Protein AF-0000000068554211 (afdb_homodimer)

pLDDT: mean 72.47, std 30.62, range [14.48, 98.75]

Secondary structure (DSSP, 8-state):
---------------------------------------------------------------------SSS----S--------S-HHHHHHHHHHH-EEETTTTEEEEEEEPPGGGB-TTSSB-HHHHHHHHHHHHHHHHHHSS-B-SSSS-BHHHHHTTEEEEEEEEEEEES----TT-EEEEEEEEEEETTTEEEEEEEEEETTT--EEEEEEEEEEEEETTT--EEPPPHHHHHHHGGGB----SS-HHHHSS-PPPPP-TTT-SEEEEEE---GGGB-TTSSB-TTHHHHHHHTTS-HHHHHHEEEEEEEEEE-----TT--EEEEEEE-----------S----SEEEEEEEEEESSSTT--EEEEEEEEEEE--TTTT-/---------------------------------------------------------------------SSS----SS-------S-HHHHHHHHHHH-EEETTTTEEEEEEEPPGGGB-TTSSB-HHHHHHHHHHHHHHHHHHSS-B-SSSS-BHHHHHTTEEEEEEEEEEEES----TT-EEEEEEEEEEETTTEEEEEEEEEETTT--EEEEEEEEEEEEETTT--EEPPPHHHHHHHGGGB----SS-HHHHSS-PPPPP-TTT-SEEEEEE---GGGB-TTSSB-TTHHHHHHHTTS-HHHHHHEEEEEEEEEE-----TT--EEEEEEE----------------SEEEEEEEEEESSSTT--EEEEEEEEEEE--TTTT-

Organism: Arachis hypogaea (NCBI:txid3818)

Foldseek 3Di:
DPPDDDDDDDDPPCPDPPPPPPDPDPDDDDDDDDDDPCPPPPPDDDDDDDDDPDDDPPPPPPCPCVPCDPVPNLPQLPPPVPCPDPPPVVVVVCCAVLFDADPPLQKTKHKDAAAQVQQDPVQFGDPLSVVVVVQSRQQSSQSPSVQDDSDRNDGPVCVVQQKDKDWFKKKKFFQDTHGHGFMKMKMKGKADDPQAKIKMWMWIARPVVRHTGMIMMTMIGMARNVVRHTDGQDPVNCVVRVVNHDPDHSDDPCRQPPDDFDDDDPVQFPFKDWFDADDPVQADPVQWGDPSVVVVQQCVRDDPCQVVFKDWRMKMKGFDDIHHRPWIKMKTKDWDPDPPPPPPDPPPDDPQKTKMWMWMFTDVDPVRHTGMIMMIMIGGDPVVVVD/DDPPPPPPDDPPPPPDPPPPPPPPDPDDDDDDDDDDPDDDDDDDDDDDDDDDDDDPPPPPPPCVCVPCPPVPPLPQLPDPPPCPPPPPVVVVVVCQQLWDADPPLQKTKHKDAAAQVQQDPVQFGDPLSVVVVVQSRQQSSLSPSVQDDSDRNDGPVCVVQQKDKDWFKKKKFFQDTHGHGFMKMKMKGKADDPQAKIKMWMWIARPPVRHTGMIMMTMIGMAHNVVRHTDGQDPVNCVVRVVNHDPDHSDDPCRQPPDDFDDDDPVQFPFKDWFDFDDPVQADPVQWGDPSVVVVQQCVRDDPCQVVFKDWRMKMKGFDDIHHRPWIKMKTKDWDPDCPPPPPDPPPPPPQKTKMWMWMFTDVDPVRHTGMIMMIMIGGDPVVVVD

Sequence (774 aa):
MVASINLGLQFPCSLSNNVVKLGFHSSSPSPNNKRRVSLMVNANSNRRLGGTINNGENNNINNKNYDKVNGVRVAEAPLTLRKLKEDSAEEALVTCMHGRFQEGIFVYRQIFAIRSYEIGPDQTATMETILNFLQETALNHVANSGIGGNGFGATRQMSIRKLIWVVTRIQVQVQRYSSWGDIIEIDTWVDAHGKNGMRRDWVIRDHFTKEVIVKATSTWVMMNRETRKLCKIPEEVREELTPFYINRFAISNEDTYSEKIHKLTDQDAENIQTGLAPRWNDMDANQHVNNVKYIGWILESLPMKVLEDYYMTSMTLEFRRECTQSNMLESMATPTSKLIHANNSINRKVNNNLQFTHLLRLLDDDQRPEVVRARTEWHFKNYADSIMVASINLGLQFPCSLSNNVVKLGFHSSSPSPNNKRRVSLMVNANSNRRLGGTINNGENNNINNKNYDKVNGVRVAEAPLTLRKLKEDSAEEALVTCMHGRFQEGIFVYRQIFAIRSYEIGPDQTATMETILNFLQETALNHVANSGIGGNGFGATRQMSIRKLIWVVTRIQVQVQRYSSWGDIIEIDTWVDAHGKNGMRRDWVIRDHFTKEVIVKATSTWVMMNRETRKLCKIPEEVREELTPFYINRFAISNEDTYSEKIHKLTDQDAENIQTGLAPRWNDMDANQHVNNVKYIGWILESLPMKVLEDYYMTSMTLEFRRECTQSNMLESMATPTSKLIHANNSINRKVNNNLQFTHLLRLLDDDQRPEVVRARTEWHFKNYADSI

Structure (mmCIF, N/CA/C/O backbone):
data_AF-0000000068554211-model_v1
#
loop_
_entity.id
_entity.type
_entity.pdbx_description
1 polymer Acyl-
#
loop_
_atom_site.group_PDB
_atom_site.id
_atom_site.type_symbol
_atom_site.label_atom_id
_atom_site.label_alt_id
_atom_site.label_comp_id
_atom_site.label_asym_id
_atom_site.label_entity_id
_atom_site.label_seq_id
_atom_site.pdbx_PDB_ins_code
_atom_site.Cartn_x
_atom_site.Cartn_y
_atom_site.Cartn_z
_atom_site.occupancy
_atom_site.B_iso_or_equiv
_atom_site.auth_seq_id
_atom_site.auth_comp_id
_atom_site.auth_asym_id
_atom_site.auth_atom_id
_atom_site.pdbx_PDB_model_num
ATOM 1 N N . MET A 1 1 ? 7.539 -25.094 -57.812 1 16.58 1 MET A N 1
ATOM 2 C CA . MET A 1 1 ? 8.484 -26.172 -57.469 1 16.58 1 MET A CA 1
ATOM 3 C C . MET A 1 1 ? 8.906 -26.078 -56 1 16.58 1 MET A C 1
ATOM 5 O O . MET A 1 1 ? 9.391 -25.031 -55.562 1 16.58 1 MET A O 1
ATOM 9 N N . VAL A 1 2 ? 8.297 -26.969 -55 1 17.41 2 VAL A N 1
ATOM 10 C CA . VAL A 1 2 ? 7.887 -27.266 -53.625 1 17.41 2 VAL A CA 1
ATOM 11 C C . VAL A 1 2 ? 9.086 -27.75 -52.812 1 17.41 2 VAL A C 1
ATOM 13 O O . VAL A 1 2 ? 9.523 -28.891 -52.969 1 17.41 2 VAL A O 1
ATOM 16 N N . ALA A 1 3 ? 10.219 -26.875 -52.75 1 16.25 3 ALA A N 1
ATOM 17 C CA . ALA A 1 3 ? 11.547 -27.391 -52.406 1 16.25 3 ALA A CA 1
ATOM 18 C C . ALA A 1 3 ? 11.586 -27.984 -51.031 1 16.25 3 ALA A C 1
ATOM 20 O O . ALA A 1 3 ? 11.273 -27.297 -50.031 1 16.25 3 ALA A O 1
ATOM 21 N N . SER A 1 4 ? 11.648 -29.328 -50.625 1 16.48 4 SER A N 1
ATOM 22 C CA . SER A 1 4 ? 11.398 -30.344 -49.594 1 16.48 4 SER A CA 1
ATOM 23 C C . SER A 1 4 ? 12.523 -30.391 -48.562 1 16.48 4 SER A C 1
ATOM 25 O O . SER A 1 4 ? 12.391 -31.031 -47.531 1 16.48 4 SER A O 1
ATOM 27 N N . ILE A 1 5 ? 13.766 -29.797 -48.594 1 18.19 5 ILE A N 1
ATOM 28 C CA . ILE A 1 5 ? 14.828 -30.734 -48.188 1 18.19 5 ILE A CA 1
ATOM 29 C C . ILE A 1 5 ? 14.805 -30.953 -46.688 1 18.19 5 ILE A C 1
ATOM 31 O O . ILE A 1 5 ? 14.789 -29.984 -45.906 1 18.19 5 ILE A O 1
ATOM 35 N N . ASN A 1 6 ? 14.703 -32.219 -46 1 17.41 6 ASN A N 1
ATOM 36 C CA . ASN A 1 6 ? 14.492 -33.062 -44.812 1 17.41 6 ASN A CA 1
ATOM 37 C C . ASN A 1 6 ? 15.703 -33.031 -43.906 1 17.41 6 ASN A C 1
ATOM 39 O O . ASN A 1 6 ? 15.758 -33.781 -42.938 1 17.41 6 ASN A O 1
ATOM 43 N N . LEU A 1 7 ? 16.859 -32.344 -44 1 18.47 7 LEU A N 1
ATOM 44 C CA . LEU A 1 7 ? 18.016 -33.094 -43.531 1 18.47 7 LEU A CA 1
ATOM 45 C C . LEU A 1 7 ? 18 -33.25 -42.031 1 18.47 7 LEU A C 1
ATOM 47 O O . LEU A 1 7 ? 17.719 -32.281 -41.312 1 18.47 7 LEU A O 1
ATOM 51 N N . GLY A 1 8 ? 18.062 -34.5 -41.281 1 17.44 8 GLY A N 1
ATOM 52 C CA . GLY A 1 8 ? 17.938 -35.312 -40.094 1 17.44 8 GLY A CA 1
ATOM 53 C C . GLY A 1 8 ? 19.016 -35.031 -39.062 1 17.44 8 GLY A C 1
ATOM 54 O O . GLY A 1 8 ? 19.047 -35.656 -38 1 17.44 8 GLY A O 1
ATOM 55 N N . LEU A 1 9 ? 20.094 -34.219 -39.094 1 18.19 9 LEU A N 1
ATOM 56 C CA . LEU A 1 9 ? 21.312 -34.719 -38.469 1 18.19 9 LEU A CA 1
ATOM 57 C C . LEU A 1 9 ? 21.156 -34.75 -36.938 1 18.19 9 LEU A C 1
ATOM 59 O O . LEU A 1 9 ? 20.531 -33.844 -36.375 1 18.19 9 LEU A O 1
ATOM 63 N N . GLN A 1 10 ? 21.594 -35.844 -36.062 1 17.34 10 GLN A N 1
ATOM 64 C CA . GLN A 1 10 ? 21.531 -36.625 -34.844 1 17.34 10 GLN A CA 1
ATOM 65 C C . GLN A 1 10 ? 22.422 -36 -33.75 1 17.34 10 GLN A C 1
ATOM 67 O O . GLN A 1 10 ? 22.406 -36.438 -32.594 1 17.34 10 GLN A O 1
ATOM 72 N N . PHE A 1 11 ? 23 -34.844 -33.594 1 18.11 11 PHE A N 1
ATOM 73 C CA . PHE A 1 11 ? 24.219 -34.812 -32.781 1 18.11 11 PHE A CA 1
ATOM 74 C C . PHE A 1 11 ? 23.922 -35.062 -31.328 1 18.11 11 PHE A C 1
ATOM 76 O O . PHE A 1 11 ? 22.969 -34.5 -30.781 1 18.11 11 PHE A O 1
ATOM 83 N N . PRO A 1 12 ? 24.531 -36.125 -30.547 1 18.77 12 PRO A N 1
ATOM 84 C CA . PRO A 1 12 ? 24.406 -36.75 -29.219 1 18.77 12 PRO A CA 1
ATOM 85 C C . PRO A 1 12 ? 24.969 -35.875 -28.094 1 18.77 12 PRO A C 1
ATOM 87 O O . PRO A 1 12 ? 25.016 -36.312 -26.953 1 18.77 12 PRO A O 1
ATOM 90 N N . CYS A 1 13 ? 24.859 -34.656 -27.891 1 17.53 13 CYS A N 1
ATOM 91 C CA . CYS A 1 13 ? 25.75 -33.906 -27 1 17.53 13 CYS A CA 1
ATOM 92 C C . CYS A 1 13 ? 25.547 -34.344 -25.547 1 17.53 13 CYS A C 1
ATOM 94 O O . CYS A 1 13 ? 24.453 -34.188 -25 1 17.53 13 CYS A O 1
ATOM 96 N N . SER A 1 14 ? 26.328 -35.312 -24.906 1 17.8 14 SER A N 1
ATOM 97 C CA . SER A 1 14 ? 26.375 -36 -23.609 1 17.8 14 SER A CA 1
ATOM 98 C C . SER A 1 14 ? 26.75 -35.031 -22.5 1 17.8 14 SER A C 1
ATOM 100 O O . SER A 1 14 ? 27.844 -35.125 -21.922 1 17.8 14 SER A O 1
ATOM 102 N N . LEU A 1 15 ? 26.391 -33.875 -22.312 1 18.52 15 LEU A N 1
ATOM 103 C CA . LEU A 1 15 ? 27.031 -32.969 -21.359 1 18.52 15 LEU A CA 1
ATOM 104 C C . LEU A 1 15 ? 26.844 -33.5 -19.938 1 18.52 15 LEU A C 1
ATOM 106 O O . LEU A 1 15 ? 25.703 -33.688 -19.484 1 18.52 15 LEU A O 1
ATOM 110 N N . SER A 1 16 ? 27.875 -34.156 -19.312 1 18.2 16 SER A N 1
ATOM 111 C CA . SER A 1 16 ? 28.062 -34.781 -18.016 1 18.2 16 SER A CA 1
ATOM 112 C C . SER A 1 16 ? 27.844 -33.812 -16.875 1 18.2 16 SER A C 1
ATOM 114 O O . SER A 1 16 ? 28.312 -32.688 -16.922 1 18.2 16 SER A O 1
ATOM 116 N N . ASN A 1 17 ? 26.797 -33.906 -15.992 1 18.16 17 ASN A N 1
ATOM 117 C CA . ASN A 1 17 ? 26.109 -33.25 -14.891 1 18.16 17 ASN A CA 1
ATOM 118 C C . ASN A 1 17 ? 26.938 -33.25 -13.609 1 18.16 17 ASN A C 1
ATOM 120 O O . ASN A 1 17 ? 26.484 -33.719 -12.57 1 18.16 17 ASN A O 1
ATOM 124 N N . ASN A 1 18 ? 28.234 -33 -13.594 1 18.88 18 ASN A N 1
ATOM 125 C CA . ASN A 1 18 ? 28.984 -33.281 -12.367 1 18.88 18 ASN A CA 1
ATOM 126 C C . ASN A 1 18 ? 28.469 -32.469 -11.195 1 18.88 18 ASN A C 1
ATOM 128 O O . ASN A 1 18 ? 28.469 -31.234 -11.25 1 18.88 18 ASN A O 1
ATOM 132 N N . VAL A 1 19 ? 27.547 -33 -10.328 1 18.81 19 VAL A N 1
ATOM 133 C CA . VAL A 1 19 ? 26.828 -32.562 -9.133 1 18.81 19 VAL A CA 1
ATOM 134 C C . VAL A 1 19 ? 27.828 -32.312 -8 1 18.81 19 VAL A C 1
ATOM 136 O O . VAL A 1 19 ? 28.547 -33.219 -7.586 1 18.81 19 VAL A O 1
ATOM 139 N N . VAL A 1 20 ? 28.516 -31.234 -7.984 1 18.55 20 VAL A N 1
ATOM 140 C CA . VAL A 1 20 ? 29.547 -31 -6.98 1 18.55 20 VAL A CA 1
ATOM 141 C C . VAL A 1 20 ? 28.938 -31.047 -5.582 1 18.55 20 VAL A C 1
ATOM 143 O O . VAL A 1 20 ? 28.031 -30.266 -5.27 1 18.55 20 VAL A O 1
ATOM 146 N N . LYS A 1 21 ? 28.922 -32.219 -4.898 1 18.61 21 LYS A N 1
ATOM 147 C CA . LYS A 1 21 ? 28.516 -32.656 -3.568 1 18.61 21 LYS A CA 1
ATOM 148 C C . LYS A 1 21 ? 29.281 -31.891 -2.48 1 18.61 21 LYS A C 1
ATOM 150 O O . LYS A 1 21 ? 30.5 -32 -2.387 1 18.61 21 LYS A O 1
ATOM 155 N N . LEU A 1 22 ? 29.031 -30.672 -2.254 1 18.03 22 LEU A N 1
ATOM 156 C CA . LEU A 1 22 ? 29.797 -29.969 -1.225 1 18.03 22 LEU A CA 1
ATOM 157 C C . LEU A 1 22 ? 29.609 -30.641 0.134 1 18.03 22 LEU A C 1
ATOM 159 O O . LEU A 1 22 ? 28.484 -30.734 0.637 1 18.03 22 LEU A O 1
ATOM 163 N N . GLY A 1 23 ? 30.391 -31.656 0.579 1 17.92 23 GLY A N 1
ATOM 164 C CA . GLY A 1 23 ? 30.516 -32.531 1.731 1 17.92 23 GLY A CA 1
ATOM 165 C C . GLY A 1 23 ? 30.766 -31.781 3.027 1 17.92 23 GLY A C 1
ATOM 166 O O . GLY A 1 23 ? 31.75 -31.047 3.15 1 17.92 23 GLY A O 1
ATOM 167 N N . PHE A 1 24 ? 29.688 -31.297 3.697 1 17.98 24 PHE A N 1
ATOM 168 C CA . PHE A 1 24 ? 29.797 -30.703 5.023 1 17.98 24 PHE A CA 1
ATOM 169 C C . PHE A 1 24 ? 30.375 -31.688 6.023 1 17.98 24 PHE A C 1
ATOM 171 O O . PHE A 1 24 ? 29.891 -32.812 6.137 1 17.98 24 PHE A O 1
ATOM 178 N N . HIS A 1 25 ? 31.609 -31.734 6.305 1 16.72 25 HIS A N 1
ATOM 179 C CA . HIS A 1 25 ? 32.312 -32.625 7.223 1 16.72 25 HIS A CA 1
ATOM 180 C C . HIS A 1 25 ? 31.812 -32.438 8.656 1 16.72 25 HIS A C 1
ATOM 182 O O . HIS A 1 25 ? 31.781 -31.312 9.172 1 16.72 25 HIS A O 1
ATOM 188 N N . SER A 1 26 ? 30.891 -33.344 9.086 1 17.78 26 SER A N 1
ATOM 189 C CA . SER A 1 26 ? 30.344 -33.625 10.414 1 17.78 26 SER A CA 1
ATOM 190 C C . SER A 1 26 ? 31.453 -33.938 11.414 1 17.78 26 SER A C 1
ATOM 192 O O . SER A 1 26 ? 32.188 -34.906 11.258 1 17.78 26 SER A O 1
ATOM 194 N N . SER A 1 27 ? 32.156 -32.969 11.984 1 16.41 27 SER A N 1
ATOM 195 C CA . SER A 1 27 ? 33.156 -33.469 12.938 1 16.41 27 SER A CA 1
ATOM 196 C C . SER A 1 27 ? 32.469 -34.188 14.109 1 16.41 27 SER A C 1
ATOM 198 O O . SER A 1 27 ? 31.359 -33.844 14.492 1 16.41 27 SER A O 1
ATOM 200 N N . SER A 1 28 ? 33.125 -35.25 14.797 1 15.96 28 SER A N 1
ATOM 201 C CA . SER A 1 28 ? 32.938 -36.469 15.586 1 15.96 28 SER A CA 1
ATOM 202 C C . SER A 1 28 ? 32.781 -36.125 17.062 1 15.96 28 SER A C 1
ATOM 204 O O . SER A 1 28 ? 32.406 -37 17.859 1 15.96 28 SER A O 1
ATOM 206 N N . PRO A 1 29 ? 32.844 -34.938 17.734 1 17.03 29 PRO A N 1
ATOM 207 C CA . PRO A 1 29 ? 33.594 -35.406 18.922 1 17.03 29 PRO A CA 1
ATOM 208 C C . PRO A 1 29 ? 32.781 -36.375 19.766 1 17.03 29 PRO A C 1
ATOM 210 O O . PRO A 1 29 ? 31.562 -36.5 19.641 1 17.03 29 PRO A O 1
ATOM 213 N N . SER A 1 30 ? 33.5 -36.812 21 1 15.6 30 SER A N 1
ATOM 214 C CA . SER A 1 30 ? 33.688 -38.031 21.766 1 15.6 30 SER A CA 1
ATOM 215 C C . SER A 1 30 ? 32.5 -38.25 22.719 1 15.6 30 SER A C 1
ATOM 217 O O . SER A 1 30 ? 31.484 -37.562 22.641 1 15.6 30 SER A O 1
ATOM 219 N N . PRO A 1 31 ? 32.875 -38.5 24.125 1 15.8 31 PRO A N 1
ATOM 220 C CA . PRO A 1 31 ? 32.719 -39.781 24.828 1 15.8 31 PRO A CA 1
ATOM 221 C C . PRO A 1 31 ? 31.406 -39.844 25.609 1 15.8 31 PRO A C 1
ATOM 223 O O . PRO A 1 31 ? 30.609 -40.781 25.391 1 15.8 31 PRO A O 1
ATOM 226 N N . ASN A 1 32 ? 31.531 -39.75 27.016 1 15.05 32 ASN A N 1
ATOM 227 C CA . ASN A 1 32 ? 31.359 -40.875 27.938 1 15.05 32 ASN A CA 1
ATOM 228 C C . ASN A 1 32 ? 29.969 -40.906 28.547 1 15.05 32 ASN A C 1
ATOM 230 O O . ASN A 1 32 ? 29.281 -41.906 28.516 1 15.05 32 ASN A O 1
ATOM 234 N N . ASN A 1 33 ? 29.781 -40.125 29.766 1 15.5 33 ASN A N 1
ATOM 235 C CA . ASN A 1 33 ? 29.578 -40.844 31.031 1 15.5 33 ASN A CA 1
ATOM 236 C C . ASN A 1 33 ? 28.094 -41.125 31.266 1 15.5 33 ASN A C 1
ATOM 238 O O . ASN A 1 33 ? 27.234 -40.469 30.688 1 15.5 33 ASN A O 1
ATOM 242 N N . LYS A 1 34 ? 27.75 -41.781 32.469 1 15.3 34 LYS A N 1
ATOM 243 C CA . LYS A 1 34 ? 27.016 -42.938 32.938 1 15.3 34 LYS A CA 1
ATOM 244 C C . LYS A 1 34 ? 25.609 -42.531 33.375 1 15.3 34 LYS A C 1
ATOM 246 O O . LYS A 1 34 ? 24.719 -43.406 33.5 1 15.3 34 LYS A O 1
ATOM 251 N N . ARG A 1 35 ? 25.359 -41.156 33.75 1 15.98 35 ARG A N 1
ATOM 252 C CA . ARG A 1 35 ? 24.688 -41.219 35.062 1 15.98 35 ARG A CA 1
ATOM 253 C C . ARG A 1 35 ? 23.312 -41.875 34.938 1 15.98 35 ARG A C 1
ATOM 255 O O . ARG A 1 35 ? 22.594 -41.625 33.938 1 15.98 35 ARG A O 1
ATOM 262 N N . ARG A 1 36 ? 22.922 -42.812 35.781 1 15.41 36 ARG A N 1
ATOM 263 C CA . ARG A 1 36 ? 22.062 -43.969 36.031 1 15.41 36 ARG A CA 1
ATOM 264 C C . ARG A 1 36 ? 20.625 -43.531 36.281 1 15.41 36 ARG A C 1
ATOM 266 O O . ARG A 1 36 ? 20.062 -43.844 37.344 1 15.41 36 ARG A O 1
ATOM 273 N N . VAL A 1 37 ? 20.125 -42.438 35.656 1 15.85 37 VAL A N 1
ATOM 274 C CA . VAL A 1 37 ? 18.953 -42 36.406 1 15.85 37 VAL A CA 1
ATOM 275 C C . VAL A 1 37 ? 17.938 -43.156 36.5 1 15.85 37 VAL A C 1
ATOM 277 O O . VAL A 1 37 ? 17.594 -43.75 35.469 1 15.85 37 VAL A O 1
ATOM 280 N N . SER A 1 38 ? 17.75 -43.688 37.719 1 15.36 38 SER A N 1
ATOM 281 C CA . SER A 1 38 ? 17.031 -44.812 38.281 1 15.36 38 SER A CA 1
ATOM 282 C C . SER A 1 38 ? 15.539 -44.719 37.969 1 15.36 38 SER A C 1
ATOM 284 O O . SER A 1 38 ? 14.883 -43.75 38.344 1 15.36 38 SER A O 1
ATOM 286 N N . LEU A 1 39 ? 15.148 -45.188 36.875 1 16.25 39 LEU A N 1
ATOM 287 C CA . LEU A 1 39 ? 13.773 -45.188 36.375 1 16.25 39 LEU A CA 1
ATOM 288 C C . LEU A 1 39 ? 12.875 -46.062 37.25 1 16.25 39 LEU A C 1
ATOM 290 O O . LEU A 1 39 ? 12.938 -47.281 37.188 1 16.25 39 LEU A O 1
ATOM 294 N N . MET A 1 40 ? 12.93 -45.719 38.562 1 15.48 40 MET A N 1
ATOM 295 C CA . MET A 1 40 ? 12.234 -46.75 39.312 1 15.48 40 MET A CA 1
ATOM 296 C C . MET A 1 40 ? 10.828 -46.969 38.781 1 15.48 40 MET A C 1
ATOM 298 O O . MET A 1 40 ? 10.078 -46.031 38.594 1 15.48 40 MET A O 1
ATOM 302 N N . VAL A 1 41 ? 10.523 -48.156 38.312 1 15.28 41 VAL A N 1
ATOM 303 C CA . VAL A 1 41 ? 9.523 -48.812 37.5 1 15.28 41 VAL A CA 1
ATOM 304 C C . VAL A 1 41 ? 8.25 -49.031 38.312 1 15.28 41 VAL A C 1
ATOM 306 O O . VAL A 1 41 ? 7.215 -49.438 37.75 1 15.28 41 VAL A O 1
ATOM 309 N N . ASN A 1 42 ? 8.164 -48.531 39.594 1 15.02 42 ASN A N 1
ATOM 310 C CA . ASN A 1 42 ? 7.418 -49.562 40.312 1 15.02 42 ASN A CA 1
ATOM 311 C C . ASN A 1 42 ? 5.992 -49.688 39.781 1 15.02 42 ASN A C 1
ATOM 313 O O . ASN A 1 42 ? 5.246 -48.719 39.75 1 15.02 42 ASN A O 1
ATOM 317 N N . ALA A 1 43 ? 5.637 -50.812 39.094 1 15.57 43 ALA A N 1
ATOM 318 C CA . ALA A 1 43 ? 4.527 -51.312 38.281 1 15.57 43 ALA A CA 1
ATOM 319 C C . ALA A 1 43 ? 3.35 -51.719 39.188 1 15.57 43 ALA A C 1
ATOM 321 O O . ALA A 1 43 ? 2.473 -52.469 38.75 1 15.57 43 ALA A O 1
ATOM 322 N N . ASN A 1 44 ? 3.135 -51.031 40.25 1 14.62 44 ASN A N 1
ATOM 323 C CA . ASN A 1 44 ? 2.301 -51.875 41.094 1 14.62 44 ASN A CA 1
ATOM 324 C C . ASN A 1 44 ? 1.02 -52.312 40.375 1 14.62 44 ASN A C 1
ATOM 326 O O . ASN A 1 44 ? 0.594 -51.625 39.438 1 14.62 44 ASN A O 1
ATOM 330 N N . SER A 1 45 ? 0.047 -53.094 41.156 1 15.31 45 SER A N 1
ATOM 331 C CA . SER A 1 45 ? -0.726 -54.344 41.125 1 15.31 45 SER A CA 1
ATOM 332 C C . SER A 1 45 ? -2.08 -54.125 40.438 1 15.31 45 SER A C 1
ATOM 334 O O . SER A 1 45 ? -2.418 -54.812 39.5 1 15.31 45 SER A O 1
ATOM 336 N N . ASN A 1 46 ? -3.305 -54.281 41.219 1 15.47 46 ASN A N 1
ATOM 337 C CA . ASN A 1 46 ? -4.328 -55.312 41.219 1 15.47 46 ASN A CA 1
ATOM 338 C C . ASN A 1 46 ? -5.527 -54.938 40.375 1 15.47 46 ASN A C 1
ATOM 340 O O . ASN A 1 46 ? -5.73 -53.781 40.062 1 15.47 46 ASN A O 1
ATOM 344 N N . ARG A 1 47 ? -6.648 -55.938 40.25 1 15.69 47 ARG A N 1
ATOM 345 C CA . ARG A 1 47 ? -7.562 -56.625 39.375 1 15.69 47 ARG A CA 1
ATOM 346 C C . ARG A 1 47 ? -8.906 -55.938 39.281 1 15.69 47 ARG A C 1
ATOM 348 O O . ARG A 1 47 ? -9.742 -56.25 38.438 1 15.69 47 ARG A O 1
ATOM 355 N N . ARG A 1 48 ? -9.43 -55.125 40.219 1 16.09 48 ARG A N 1
ATOM 356 C CA . ARG A 1 48 ? -10.82 -55.406 40.562 1 16.09 48 ARG A CA 1
ATOM 357 C C . ARG A 1 48 ? -11.75 -55.062 39.406 1 16.09 48 ARG A C 1
ATOM 359 O O . ARG A 1 48 ? -11.656 -54 38.812 1 16.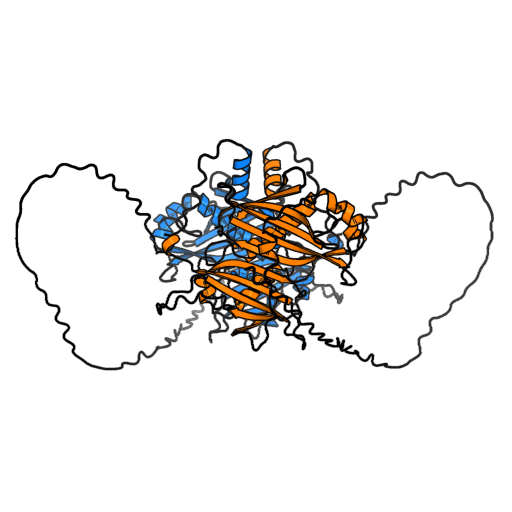09 48 ARG A O 1
ATOM 366 N N . LEU A 1 49 ? -12.602 -56.031 38.812 1 16.05 49 LEU A N 1
ATOM 367 C CA . LEU A 1 49 ? -13.383 -56.281 37.625 1 16.05 49 LEU A CA 1
ATOM 368 C C . LEU A 1 49 ? -14.617 -55.406 37.594 1 16.05 49 LEU A C 1
ATOM 370 O O . LEU A 1 49 ? -15.227 -55.219 36.531 1 16.05 49 LEU A O 1
ATOM 374 N N . GLY A 1 50 ? -15.266 -55 38.719 1 17.61 50 GLY A N 1
ATOM 375 C CA . GLY A 1 50 ? -16.703 -55.125 38.75 1 17.61 50 GLY A CA 1
ATOM 376 C C . GLY A 1 50 ? -17.422 -54.281 37.719 1 17.61 50 GLY A C 1
ATOM 377 O O . GLY A 1 50 ? -16.844 -53.312 37.219 1 17.61 50 GLY A O 1
ATOM 378 N N . GLY A 1 51 ? -18.688 -54.719 37.156 1 17.56 51 GLY A N 1
ATOM 379 C CA . GLY A 1 51 ? -19.531 -54.688 35.969 1 17.56 51 GLY A CA 1
ATOM 380 C C . GLY A 1 51 ? -20.281 -53.375 35.781 1 17.56 51 GLY A C 1
ATOM 381 O O . GLY A 1 51 ? -20.766 -53.094 34.688 1 17.56 51 GLY A O 1
ATOM 382 N N . THR A 1 52 ? -20.594 -52.688 36.844 1 19.28 52 THR A N 1
ATOM 383 C CA . THR A 1 52 ? -21.953 -52.156 36.844 1 19.28 52 THR A CA 1
ATOM 384 C C . THR A 1 52 ? -22.109 -51.125 35.75 1 19.28 52 THR A C 1
ATOM 386 O O . THR A 1 52 ? -21.234 -50.281 35.531 1 19.28 52 THR A O 1
ATOM 389 N N . ILE A 1 53 ? -23.078 -51.281 34.812 1 18.95 53 ILE A N 1
ATOM 390 C CA . ILE A 1 53 ? -23.531 -50.719 33.531 1 18.95 53 ILE A CA 1
ATOM 391 C C . ILE A 1 53 ? -24 -49.281 33.75 1 18.95 53 ILE A C 1
ATOM 393 O O . ILE A 1 53 ? -25.047 -49.031 34.375 1 18.95 53 ILE A O 1
ATOM 397 N N . ASN A 1 54 ? -23.141 -48.375 34.375 1 16.89 54 ASN A N 1
ATOM 398 C CA . ASN A 1 54 ? -23.734 -47.094 34.688 1 16.89 54 ASN A CA 1
ATOM 399 C C . ASN A 1 54 ? -24.406 -46.469 33.469 1 16.89 54 ASN A C 1
ATOM 401 O O . ASN A 1 54 ? -23.953 -46.656 32.344 1 16.89 54 ASN A O 1
ATOM 405 N N . ASN A 1 55 ? -25.625 -46 33.688 1 20.52 55 ASN A N 1
ATOM 406 C CA . ASN A 1 55 ? -26.703 -45.219 33.094 1 20.52 55 ASN A CA 1
ATOM 407 C C . ASN A 1 55 ? -26.172 -44 32.344 1 20.52 55 ASN A C 1
ATOM 409 O O . ASN A 1 55 ? -25.219 -43.375 32.812 1 20.52 55 ASN A O 1
ATOM 413 N N . GLY A 1 56 ? -26.422 -43.875 30.984 1 19.39 56 GLY A N 1
ATOM 414 C CA . GLY A 1 56 ? -26.047 -43.094 29.797 1 19.39 56 GLY A CA 1
ATOM 415 C C . GLY A 1 56 ? -26.156 -41.594 30 1 19.39 56 GLY A C 1
ATOM 416 O O . GLY A 1 56 ? -27.25 -41.062 30.016 1 19.39 56 GLY A O 1
ATOM 417 N N . GLU A 1 57 ? -25.453 -41.062 31.078 1 19.8 57 GLU A N 1
ATOM 418 C CA . GLU A 1 57 ? -25.641 -39.625 31.297 1 19.8 57 GLU A CA 1
ATOM 419 C C . GLU A 1 57 ? -25.312 -38.844 30.031 1 19.8 57 GLU A C 1
ATOM 421 O O . GLU A 1 57 ? -24.344 -39.156 29.328 1 19.8 57 GLU A O 1
ATOM 426 N N . ASN A 1 58 ? -26.266 -38.062 29.438 1 21.2 58 ASN A N 1
ATOM 427 C CA . ASN A 1 58 ? -26.422 -37.188 28.297 1 21.2 58 ASN A CA 1
ATOM 428 C C . ASN A 1 58 ? -25.328 -36.125 28.25 1 21.2 58 ASN A C 1
ATOM 430 O O . ASN A 1 58 ? -25.438 -35.094 28.906 1 21.2 58 ASN A O 1
ATOM 434 N N . ASN A 1 59 ? -24.062 -36.469 28.469 1 20.92 59 ASN A N 1
ATOM 435 C CA . ASN A 1 59 ? -23.047 -35.406 28.578 1 20.92 59 ASN A CA 1
ATOM 436 C C . ASN A 1 59 ? -22.938 -34.594 27.297 1 20.92 59 ASN A C 1
ATOM 438 O O . ASN A 1 59 ? -22.719 -35.156 26.219 1 20.92 59 ASN A O 1
ATOM 442 N N . ASN A 1 60 ? -23.594 -33.438 27.25 1 22.66 60 ASN A N 1
ATOM 443 C CA . ASN A 1 60 ? -23.531 -32.312 26.328 1 22.66 60 ASN A CA 1
ATOM 444 C C . ASN A 1 60 ? -22.094 -31.938 26.016 1 22.66 60 ASN A C 1
ATOM 446 O O . ASN A 1 60 ? -21.406 -31.344 26.859 1 22.66 60 ASN A O 1
ATOM 450 N N . ILE A 1 61 ? -21.328 -32.812 25.453 1 22.05 61 ILE A N 1
ATOM 451 C CA . ILE A 1 61 ? -19.922 -32.594 25.141 1 22.05 61 ILE A CA 1
ATOM 452 C C . ILE A 1 61 ? -19.766 -31.344 24.281 1 22.05 61 ILE A C 1
ATOM 454 O O . ILE A 1 61 ? -20.328 -31.266 23.188 1 22.05 61 ILE A O 1
ATOM 458 N N . ASN A 1 62 ? -19.547 -30.219 24.969 1 22.7 62 ASN A N 1
ATOM 459 C CA . ASN A 1 62 ? -19.062 -28.922 24.484 1 22.7 62 ASN A CA 1
ATOM 460 C C . ASN A 1 62 ? -17.844 -29.078 23.594 1 22.7 62 ASN A C 1
ATOM 462 O O . ASN A 1 62 ? -16.719 -29.188 24.094 1 22.7 62 ASN A O 1
ATOM 466 N N . ASN A 1 63 ? -17.859 -29.891 22.609 1 22 63 ASN A N 1
ATOM 467 C CA . ASN A 1 63 ? -16.766 -30.109 21.688 1 22 63 ASN A CA 1
ATOM 468 C C . ASN A 1 63 ? -16.297 -28.812 21.047 1 22 63 ASN A C 1
ATOM 470 O O . ASN A 1 63 ? -16.688 -28.484 19.922 1 22 63 ASN A O 1
ATOM 474 N N . LYS A 1 64 ? -16.344 -27.656 21.734 1 26.31 64 LYS A N 1
ATOM 475 C CA . LYS A 1 64 ? -15.734 -26.531 21.031 1 26.31 64 LYS A CA 1
ATOM 476 C C . LYS A 1 64 ? -14.273 -26.812 20.703 1 26.31 64 LYS A C 1
ATOM 478 O O . LYS A 1 64 ? -13.367 -26.25 21.312 1 26.31 64 LYS A O 1
ATOM 483 N N . ASN A 1 65 ? -13.93 -28.031 20.562 1 23.3 65 ASN A N 1
ATOM 484 C CA . ASN A 1 65 ? -12.516 -28.203 20.266 1 23.3 65 ASN A CA 1
ATOM 485 C C . ASN A 1 65 ? -12.102 -27.453 19.016 1 23.3 65 ASN A C 1
ATOM 487 O O . ASN A 1 65 ? -12.414 -27.875 17.891 1 23.3 65 ASN A O 1
ATOM 491 N N . TYR A 1 66 ? -12.195 -26.188 19.047 1 28.69 66 TYR A N 1
ATOM 492 C CA . TYR A 1 66 ? -11.609 -25.391 17.984 1 28.69 66 TYR A CA 1
ATOM 493 C C . TYR A 1 66 ? -10.203 -25.875 17.641 1 28.69 66 TYR A C 1
ATOM 495 O O . TYR A 1 66 ? -9.297 -25.812 18.484 1 28.69 66 TYR A O 1
ATOM 503 N N . ASP A 1 67 ? -10.117 -26.906 16.984 1 26.36 67 ASP A N 1
ATOM 504 C CA . ASP A 1 67 ? -8.859 -27.547 16.594 1 26.36 67 ASP A CA 1
ATOM 505 C C . ASP A 1 67 ? -7.859 -26.516 16.094 1 26.36 67 ASP A C 1
ATOM 507 O O . ASP A 1 67 ? -8.18 -25.703 15.211 1 26.36 67 ASP A O 1
ATOM 511 N N . LYS A 1 68 ? -6.996 -26.109 16.953 1 29.62 68 LYS A N 1
ATOM 512 C CA . LYS A 1 68 ? -5.734 -25.438 16.656 1 29.62 68 LYS A CA 1
ATOM 513 C C . LYS A 1 68 ? -5.012 -26.125 15.5 1 29.62 68 LYS A C 1
ATOM 515 O O . LYS A 1 68 ? -4.715 -27.328 15.57 1 29.62 68 LYS A O 1
ATOM 520 N N . VAL A 1 69 ? -5.469 -26.047 14.359 1 30.88 69 VAL A N 1
ATOM 521 C CA . VAL A 1 69 ? -4.621 -26.719 13.375 1 30.88 69 VAL A CA 1
ATOM 522 C C . VAL A 1 69 ? -3.418 -25.844 13.047 1 30.88 69 VAL A C 1
ATOM 524 O O . VAL A 1 69 ? -3.576 -24.688 12.617 1 30.88 69 VAL A O 1
ATOM 527 N N . ASN A 1 70 ? -2.193 -26.328 13.094 1 30.55 70 ASN A N 1
ATOM 528 C CA . ASN A 1 70 ? -0.772 -25.984 13.07 1 30.55 70 ASN A CA 1
ATOM 529 C C . ASN A 1 70 ? -0.49 -24.688 13.797 1 30.55 70 ASN A C 1
ATOM 531 O O . ASN A 1 70 ? 0.336 -23.891 13.352 1 30.55 70 ASN A O 1
ATOM 535 N N . GLY A 1 71 ? -1.062 -24.531 14.969 1 30.17 71 GLY A N 1
ATOM 536 C CA . GLY A 1 71 ? -0.817 -23.531 15.992 1 30.17 71 GLY A CA 1
ATOM 537 C C . GLY A 1 71 ? -1.366 -22.156 15.617 1 30.17 71 GLY A C 1
ATOM 538 O O . GLY A 1 71 ? -1.335 -21.234 16.422 1 30.17 71 GLY A O 1
ATOM 539 N N . VAL A 1 72 ? -1.238 -21.891 14.305 1 29.88 72 VAL A N 1
ATOM 540 C CA . VAL A 1 72 ? -1.704 -20.547 13.961 1 29.88 72 VAL A CA 1
ATOM 541 C C . VAL A 1 72 ? -3.219 -20.562 13.766 1 29.88 72 VAL A C 1
ATOM 543 O O . VAL A 1 72 ? -3.758 -21.453 13.102 1 29.88 72 VAL A O 1
ATOM 546 N N . ARG A 1 73 ? -3.947 -20 14.648 1 31.39 73 ARG A N 1
ATOM 547 C CA . ARG A 1 73 ? -5.387 -19.797 14.523 1 31.39 73 ARG A CA 1
ATOM 548 C C . ARG A 1 73 ? -5.742 -19.234 13.148 1 31.39 73 ARG A C 1
ATOM 550 O O . ARG A 1 73 ? -5.312 -18.141 12.797 1 31.39 73 ARG A O 1
ATOM 557 N N . VAL A 1 74 ? -5.918 -20.062 12.164 1 30.41 74 VAL A N 1
ATOM 558 C CA . VAL A 1 74 ? -6.402 -19.609 10.867 1 30.41 74 VAL A CA 1
ATOM 559 C C . VAL A 1 74 ? -7.742 -18.891 11.031 1 30.41 74 VAL A C 1
ATOM 561 O O . VAL A 1 74 ? -8.695 -19.469 11.562 1 30.41 74 VAL A O 1
ATOM 564 N N . ALA A 1 75 ? -7.777 -17.641 11.125 1 32.25 75 ALA A N 1
ATOM 565 C CA . ALA A 1 75 ? -9.062 -16.953 11.18 1 32.25 75 ALA A CA 1
ATOM 566 C C . ALA A 1 75 ? -10.008 -17.453 10.094 1 32.25 75 ALA A C 1
ATOM 568 O O . ALA A 1 75 ? -9.586 -17.703 8.961 1 32.25 75 ALA A O 1
ATOM 569 N N . GLU A 1 76 ? -10.992 -18.25 10.445 1 32.53 76 GLU A N 1
ATOM 570 C CA . GLU A 1 76 ? -12.109 -18.625 9.578 1 32.53 76 GLU A CA 1
ATOM 571 C C . GLU A 1 76 ? -12.508 -17.469 8.664 1 32.53 76 GLU A C 1
ATOM 573 O O . GLU A 1 76 ? -12.32 -16.297 9.016 1 32.53 76 GLU A O 1
ATOM 578 N N . ALA A 1 77 ? -12.547 -17.719 7.352 1 34.81 77 ALA A N 1
ATOM 579 C CA . ALA A 1 77 ? -13.188 -16.766 6.449 1 34.81 77 ALA A CA 1
ATOM 580 C C . ALA A 1 77 ? -14.32 -16.031 7.156 1 34.81 77 ALA A C 1
ATOM 582 O O . ALA A 1 77 ? -14.953 -16.562 8.062 1 34.81 77 ALA A O 1
ATOM 583 N N . PRO A 1 78 ? -14.375 -14.711 7.176 1 33.09 78 PRO A N 1
ATOM 584 C CA . PRO A 1 78 ? -15.461 -14.008 7.867 1 33.09 78 PRO A CA 1
ATOM 585 C C . PRO A 1 78 ? -16.812 -14.695 7.691 1 33.09 78 PRO A C 1
ATOM 587 O O . PRO A 1 78 ? -17.219 -14.977 6.566 1 33.09 78 PRO A O 1
ATOM 590 N N . LEU A 1 79 ? -17.203 -15.547 8.539 1 32.47 79 LEU A N 1
ATOM 591 C CA . LEU A 1 79 ? -18.5 -16.172 8.734 1 32.47 79 LEU A CA 1
ATOM 592 C C . LEU A 1 79 ? -19.625 -15.148 8.555 1 32.47 79 LEU A C 1
ATOM 594 O O . LEU A 1 79 ? -20.812 -15.5 8.617 1 32.47 79 LEU A O 1
ATOM 598 N N . THR A 1 80 ? -19.281 -13.891 8.766 1 32.59 80 THR A N 1
ATOM 599 C CA . THR A 1 80 ? -20.375 -13 9.102 1 32.59 80 THR A CA 1
ATOM 600 C C . THR A 1 80 ? -21.297 -12.805 7.902 1 32.59 80 THR A C 1
ATOM 602 O O . THR A 1 80 ? -22.125 -11.891 7.895 1 32.59 80 THR A O 1
ATOM 605 N N . LEU A 1 81 ? -21.172 -13.461 6.793 1 33.97 81 LEU A N 1
ATOM 606 C CA . LEU A 1 81 ? -22.359 -13.188 5.988 1 33.97 81 LEU A CA 1
ATOM 607 C C . LEU A 1 81 ? -23.641 -13.531 6.766 1 33.97 81 LEU A C 1
ATOM 609 O O . LEU A 1 81 ? -24.281 -14.539 6.477 1 33.97 81 LEU A O 1
ATOM 613 N N . ARG A 1 82 ? -23.641 -13.555 8 1 31.95 82 ARG A N 1
ATOM 614 C CA . ARG A 1 82 ? -24.906 -13.789 8.688 1 31.95 82 ARG A CA 1
ATOM 615 C C . ARG A 1 82 ? -26.031 -12.984 8.055 1 31.95 82 ARG A C 1
ATOM 617 O O . ARG A 1 82 ? -25.781 -12.109 7.227 1 31.95 82 ARG A O 1
ATOM 624 N N . LYS A 1 83 ? -27.266 -12.898 9.016 1 32.97 83 LYS A N 1
ATOM 625 C CA . LYS A 1 83 ? -28.609 -12.367 8.766 1 32.97 83 LYS A CA 1
ATOM 626 C C . LYS A 1 83 ? -28.547 -10.898 8.336 1 32.97 83 LYS A C 1
ATOM 628 O O . LYS A 1 83 ? -28.656 -10 9.172 1 32.97 83 LYS A O 1
ATOM 633 N N . LEU A 1 84 ? -27.594 -10.57 7.512 1 36.69 84 LEU A N 1
ATOM 634 C CA . LEU A 1 84 ? -27.891 -9.211 7.062 1 36.69 84 LEU A CA 1
ATOM 635 C C . LEU A 1 84 ? -29.375 -9.07 6.715 1 36.69 84 LEU A C 1
ATOM 637 O O . LEU A 1 84 ? -29.906 -9.844 5.918 1 36.69 84 LEU A O 1
ATOM 641 N N . LYS A 1 85 ? -30.094 -8.594 7.59 1 36.62 85 LYS A N 1
ATOM 642 C CA . LYS A 1 85 ? -31.422 -8.117 7.195 1 36.62 85 LYS A CA 1
ATOM 643 C C . LYS A 1 85 ? -31.391 -7.508 5.797 1 36.62 85 LYS A C 1
ATOM 645 O O . LYS A 1 85 ? -30.391 -6.914 5.395 1 36.62 85 LYS A O 1
ATOM 650 N N . GLU A 1 86 ? -32.281 -7.742 4.855 1 43.34 86 GLU A N 1
ATOM 651 C CA . GLU A 1 86 ? -32.688 -7.398 3.504 1 43.34 86 GLU A CA 1
ATOM 652 C C . GLU A 1 86 ? -32.5 -5.914 3.221 1 43.34 86 GLU A C 1
ATOM 654 O O . GLU A 1 86 ? -33.25 -5.301 2.475 1 43.34 86 GLU A O 1
ATOM 659 N N . ASP A 1 87 ? -31.641 -5.168 4.051 1 49.91 87 ASP A N 1
ATOM 660 C CA . ASP A 1 87 ? -31.531 -3.828 3.484 1 49.91 87 ASP A CA 1
ATOM 661 C C . ASP A 1 87 ? -30.562 -3.807 2.305 1 49.91 87 ASP A C 1
ATOM 663 O O . ASP A 1 87 ? -29.438 -4.301 2.41 1 49.91 87 ASP A O 1
ATOM 667 N N . SER A 1 88 ? -30.938 -3.639 1.126 1 57.03 88 SER A N 1
ATOM 668 C CA . SER A 1 88 ? -30.359 -3.566 -0.215 1 57.03 88 SER A CA 1
ATOM 669 C C . SER A 1 88 ? -29.031 -2.82 -0.21 1 57.03 88 SER A C 1
ATOM 671 O O . SER A 1 88 ? -28.094 -3.225 -0.888 1 57.03 88 SER A O 1
ATOM 673 N N . ALA A 1 89 ? -28.875 -1.917 0.732 1 59.16 89 ALA A N 1
ATOM 674 C CA . ALA A 1 89 ? -27.672 -1.093 0.72 1 59.16 89 ALA A CA 1
ATOM 675 C C . ALA A 1 89 ? -26.484 -1.843 1.325 1 59.16 89 ALA A C 1
ATOM 677 O O . ALA A 1 89 ? -25.359 -1.746 0.827 1 59.16 89 ALA A O 1
ATOM 678 N N . GLU A 1 90 ? -26.719 -2.629 2.332 1 64.44 90 GLU A N 1
ATOM 679 C CA . GLU A 1 90 ? -25.672 -3.4 2.984 1 64.44 90 GLU A CA 1
ATOM 680 C C . GLU A 1 90 ? -25.172 -4.527 2.084 1 64.44 90 GLU A C 1
ATOM 682 O O . GLU A 1 90 ? -23.969 -4.812 2.041 1 64.44 90 GLU A O 1
ATOM 687 N N . GLU A 1 91 ? -26.094 -5.098 1.462 1 62.88 91 GLU A N 1
ATOM 688 C CA . GLU A 1 91 ? -25.719 -6.133 0.504 1 62.88 91 GLU A CA 1
ATOM 689 C C . GLU A 1 91 ? -24.844 -5.566 -0.608 1 62.88 91 GLU A C 1
ATOM 691 O O . GLU A 1 91 ? -23.875 -6.207 -1.031 1 62.88 91 GLU A O 1
ATOM 696 N N . ALA A 1 92 ? -25.297 -4.375 -0.961 1 61.72 92 ALA A N 1
ATOM 697 C CA . ALA A 1 92 ? -24.5 -3.721 -2.004 1 61.72 92 ALA A CA 1
ATOM 698 C C . ALA A 1 92 ? -23.094 -3.412 -1.513 1 61.72 92 ALA A C 1
ATOM 700 O O . ALA A 1 92 ? -22.125 -3.561 -2.26 1 61.72 92 ALA A O 1
ATOM 701 N N . LEU A 1 93 ? -23.094 -3.135 -0.315 1 66.56 93 LEU A N 1
ATOM 702 C CA . LEU A 1 93 ? -21.797 -2.814 0.285 1 66.56 93 LEU A CA 1
ATOM 703 C C . LEU A 1 93 ? -20.906 -4.047 0.343 1 66.56 93 LEU A C 1
ATOM 705 O O . LEU A 1 93 ? -19.734 -3.986 -0.032 1 66.56 93 LEU A O 1
ATOM 709 N N . VAL A 1 94 ? -21.547 -5.105 0.728 1 63.66 94 VAL A N 1
ATOM 710 C CA . VAL A 1 94 ? -20.766 -6.336 0.884 1 63.66 94 VAL A CA 1
ATOM 711 C C . VAL A 1 94 ? -20.312 -6.832 -0.483 1 63.66 94 VAL A C 1
ATOM 713 O O . VAL A 1 94 ? -19.156 -7.258 -0.642 1 63.66 94 VAL A O 1
ATOM 716 N N . THR A 1 95 ? -21.203 -6.727 -1.403 1 61.81 95 THR A N 1
ATOM 717 C CA . THR A 1 95 ? -20.859 -7.16 -2.752 1 61.81 95 THR A CA 1
ATOM 718 C C . THR A 1 95 ? -19.734 -6.305 -3.328 1 61.81 95 THR A C 1
ATOM 720 O O . THR A 1 95 ? -18.828 -6.82 -3.98 1 61.81 95 THR A O 1
ATOM 723 N N . CYS A 1 96 ? -19.859 -5.098 -2.934 1 64.31 96 CYS A N 1
ATOM 724 C CA . CYS A 1 96 ? -18.844 -4.18 -3.445 1 64.31 96 CYS A CA 1
ATOM 725 C C . CYS A 1 96 ? -17.484 -4.441 -2.799 1 64.31 96 CYS A C 1
ATOM 727 O O . CYS A 1 96 ? -16.453 -4.336 -3.455 1 64.31 96 CYS A O 1
ATOM 729 N N . MET A 1 97 ? -17.656 -4.992 -1.679 1 68.62 97 MET A N 1
ATOM 730 C CA . MET A 1 97 ? -16.406 -5.059 -0.935 1 68.62 97 MET A CA 1
ATOM 731 C C . MET A 1 97 ? -15.742 -6.426 -1.091 1 68.62 97 MET A C 1
ATOM 733 O O . MET A 1 97 ? -14.516 -6.531 -1.109 1 68.62 97 MET A O 1
ATOM 737 N N . HIS A 1 98 ? -16.578 -7.469 -1.29 1 76 98 HIS A N 1
ATOM 738 C CA . HIS A 1 98 ? -15.992 -8.805 -1.296 1 76 98 HIS A CA 1
ATOM 739 C C . HIS A 1 98 ? -16.094 -9.445 -2.676 1 76 98 HIS A C 1
ATOM 741 O O . HIS A 1 98 ? -15.469 -10.469 -2.936 1 76 98 HIS A O 1
ATOM 747 N N . GLY A 1 99 ? -16.75 -8.891 -3.57 1 87.38 99 GLY A N 1
ATOM 748 C CA . GLY A 1 99 ? -16.844 -9.438 -4.918 1 87.38 99 GLY A CA 1
ATOM 749 C C . GLY A 1 99 ? -17.969 -10.445 -5.082 1 87.38 99 GLY A C 1
ATOM 750 O O . GLY A 1 99 ? -18.734 -10.68 -4.152 1 87.38 99 GLY A O 1
ATOM 751 N N . ARG A 1 100 ? -18.141 -11.016 -6.305 1 89.12 100 ARG A N 1
ATOM 752 C CA . ARG A 1 100 ? -19.188 -11.977 -6.621 1 89.12 100 ARG A CA 1
ATOM 753 C C . ARG A 1 100 ? -18.781 -12.875 -7.781 1 89.12 100 ARG A C 1
ATOM 755 O O . ARG A 1 100 ? -17.938 -12.492 -8.602 1 89.12 100 ARG A O 1
ATOM 762 N N . PHE A 1 101 ? -19.391 -14.039 -7.785 1 92.75 101 PHE A N 1
ATOM 763 C CA . PHE A 1 101 ? -19.188 -14.945 -8.914 1 92.75 101 PHE A CA 1
ATOM 764 C C . PHE A 1 101 ? -20.062 -14.539 -10.094 1 92.75 101 PHE A C 1
ATOM 766 O O . PHE A 1 101 ? -21.188 -14.055 -9.906 1 92.75 101 PHE A O 1
ATOM 773 N N . GLN A 1 102 ? -19.516 -14.703 -11.211 1 91.56 102 GLN A N 1
ATOM 774 C CA . GLN A 1 102 ? -20.172 -14.484 -12.5 1 91.56 102 GLN A CA 1
ATOM 775 C C . GLN A 1 102 ? -20.078 -15.727 -13.383 1 91.56 102 GLN A C 1
ATOM 777 O O . GLN A 1 102 ? -19.234 -16.594 -13.156 1 91.56 102 GLN A O 1
ATOM 782 N N . GLU A 1 103 ? -21.125 -15.781 -14.375 1 93.75 103 GLU A N 1
ATOM 783 C CA . GLU A 1 103 ? -21.125 -16.922 -15.281 1 93.75 103 GLU A CA 1
ATOM 784 C C . GLU A 1 103 ? -21.094 -18.234 -14.516 1 93.75 103 GLU A C 1
ATOM 786 O O . GLU A 1 103 ? -20.266 -19.109 -14.812 1 93.75 103 GLU A O 1
ATOM 791 N N . GLY A 1 104 ? -22 -18.203 -13.57 1 92.75 104 GLY A N 1
ATOM 792 C CA . GLY A 1 104 ? -21.953 -19.312 -12.641 1 92.75 104 GLY A CA 1
ATOM 793 C C . GLY A 1 104 ? -20.875 -19.172 -11.578 1 92.75 104 GLY A C 1
ATOM 794 O O . GLY A 1 104 ? -20.891 -18.203 -10.82 1 92.75 104 GLY A O 1
ATOM 795 N N . ILE A 1 105 ? -19.953 -20.047 -11.633 1 93.31 105 ILE A N 1
ATOM 796 C CA . ILE A 1 105 ? -18.906 -20.016 -10.617 1 93.31 105 ILE A CA 1
ATOM 797 C C . ILE A 1 105 ? -17.547 -19.844 -11.289 1 93.31 105 ILE A C 1
ATOM 799 O O . ILE A 1 105 ? -16.516 -19.891 -10.625 1 93.31 105 ILE A O 1
ATOM 803 N N . PHE A 1 106 ? -17.547 -19.594 -12.594 1 95.81 106 PHE A N 1
ATOM 804 C CA . PHE A 1 106 ? -16.328 -19.719 -13.375 1 95.81 106 PHE A CA 1
ATOM 805 C C . PHE A 1 106 ? -15.5 -18.438 -13.305 1 95.81 106 PHE A C 1
ATOM 807 O O . PHE A 1 106 ? -14.281 -18.453 -13.484 1 95.81 106 PHE A O 1
ATOM 814 N N . VAL A 1 107 ? -16.234 -17.328 -13.086 1 97.69 107 VAL A N 1
ATOM 815 C CA . VAL A 1 107 ? -15.539 -16.047 -13.039 1 97.69 107 VAL A CA 1
ATOM 816 C C . VAL A 1 107 ? -15.867 -15.328 -11.734 1 97.69 107 VAL A C 1
ATOM 818 O O . VAL A 1 107 ? -17.031 -15.312 -11.297 1 97.69 107 VAL A O 1
ATOM 821 N N . TYR A 1 108 ? -14.844 -14.852 -11.086 1 96.31 108 TYR A N 1
ATOM 822 C CA . TYR A 1 108 ? -15.016 -14.023 -9.891 1 96.31 108 TYR A CA 1
ATOM 823 C C . TYR A 1 108 ? -14.75 -12.555 -10.203 1 96.31 108 TYR A C 1
ATOM 825 O O . TYR A 1 108 ? -13.711 -12.219 -10.781 1 96.31 108 TYR A O 1
ATOM 833 N N . ARG A 1 109 ? -15.664 -11.68 -9.789 1 95.06 109 ARG A N 1
ATOM 834 C CA . ARG A 1 109 ? -15.57 -10.266 -10.109 1 95.06 109 ARG A CA 1
ATOM 835 C C . ARG A 1 109 ? -15.523 -9.422 -8.836 1 95.06 109 ARG A C 1
ATOM 837 O O . ARG A 1 109 ? -16.297 -9.648 -7.906 1 95.06 109 ARG A O 1
ATOM 844 N N . GLN A 1 110 ? -14.68 -8.438 -8.852 1 93.69 110 GLN A N 1
ATOM 845 C CA . GLN A 1 110 ? -14.602 -7.465 -7.77 1 93.69 110 GLN A CA 1
ATOM 846 C C . GLN A 1 110 ? -14.461 -6.047 -8.312 1 93.69 110 GLN A C 1
ATOM 848 O O . GLN A 1 110 ? -13.82 -5.828 -9.336 1 93.69 110 GLN A O 1
ATOM 853 N N . ILE A 1 111 ? -15.047 -5.125 -7.551 1 91.5 111 ILE A N 1
ATOM 854 C CA . ILE A 1 111 ? -14.984 -3.709 -7.895 1 91.5 111 ILE A CA 1
ATOM 855 C C . ILE A 1 111 ? -14.141 -2.963 -6.863 1 91.5 111 ILE A C 1
ATOM 857 O O . ILE A 1 111 ? -14.266 -3.203 -5.66 1 91.5 111 ILE A O 1
ATOM 861 N N . PHE A 1 112 ? -13.227 -2.123 -7.34 1 92.69 112 PHE A N 1
ATOM 862 C CA . PHE A 1 112 ? -12.359 -1.354 -6.461 1 92.69 112 PHE A CA 1
ATOM 863 C C . PHE A 1 112 ? -12.367 0.122 -6.84 1 92.69 112 PHE A C 1
ATOM 865 O O . PHE A 1 112 ? -12.398 0.463 -8.023 1 92.69 112 PHE A O 1
ATOM 872 N N . ALA A 1 113 ? -12.367 0.97 -5.859 1 91.75 113 ALA A N 1
ATOM 873 C CA . ALA A 1 113 ? -11.961 2.357 -6.07 1 91.75 113 ALA A CA 1
ATOM 874 C C . ALA A 1 113 ? -10.461 2.535 -5.816 1 91.75 113 ALA A C 1
ATOM 876 O O . ALA A 1 113 ? -9.93 2.035 -4.824 1 91.75 113 ALA A O 1
ATOM 877 N N . ILE A 1 114 ? -9.828 3.234 -6.742 1 94.69 114 ILE A N 1
ATOM 878 C CA . ILE A 1 114 ? -8.406 3.488 -6.555 1 94.69 114 ILE A CA 1
ATOM 879 C C . ILE A 1 114 ? -8.203 4.488 -5.418 1 94.69 114 ILE A C 1
ATOM 881 O O . ILE A 1 114 ? -8.773 5.582 -5.438 1 94.69 114 ILE A O 1
ATOM 885 N N . ARG A 1 115 ? -7.391 4.098 -4.5 1 93.69 115 ARG A N 1
ATOM 886 C CA . ARG A 1 115 ? -7.137 4.934 -3.33 1 93.69 115 ARG A CA 1
ATOM 887 C C . ARG A 1 115 ? -5.922 5.828 -3.553 1 93.69 115 ARG A C 1
ATOM 889 O O . ARG A 1 115 ? -5.102 5.562 -4.438 1 93.69 115 ARG A O 1
ATOM 896 N N . SER A 1 116 ? -5.801 6.898 -2.756 1 91.94 116 SER A N 1
ATOM 897 C CA . SER A 1 116 ? -4.801 7.941 -2.977 1 91.94 116 SER A CA 1
ATOM 898 C C . SER A 1 116 ? -3.389 7.402 -2.787 1 91.94 116 SER A C 1
ATOM 900 O O . SER A 1 116 ? -2.445 7.879 -3.422 1 91.94 116 SER A O 1
ATOM 902 N N . TYR A 1 117 ? -3.262 6.414 -1.922 1 93.12 117 TYR A N 1
ATOM 903 C CA . TYR A 1 117 ? -1.926 5.902 -1.635 1 93.12 117 TYR A CA 1
ATOM 904 C C . TYR A 1 117 ? -1.561 4.77 -2.586 1 93.12 117 TYR A C 1
ATOM 906 O O . TYR A 1 117 ? -0.49 4.168 -2.465 1 93.12 117 TYR A O 1
ATOM 914 N N . GLU A 1 118 ? -2.436 4.473 -3.5 1 95.31 118 GLU A N 1
ATOM 915 C CA . GLU A 1 118 ? -2.217 3.418 -4.488 1 95.31 118 GLU A CA 1
ATOM 916 C C . GLU A 1 118 ? -1.707 3.992 -5.805 1 95.31 118 GLU A C 1
ATOM 918 O O . GLU A 1 118 ? -1.456 3.25 -6.758 1 95.31 118 GLU A O 1
ATOM 923 N N . ILE A 1 119 ? -1.528 5.328 -5.855 1 93.75 119 ILE A N 1
ATOM 924 C CA . ILE A 1 119 ? -0.995 5.973 -7.047 1 93.75 119 ILE A CA 1
ATOM 925 C C . ILE A 1 119 ? 0.435 6.441 -6.789 1 93.75 119 ILE A C 1
ATOM 927 O O . ILE A 1 119 ? 0.858 6.551 -5.633 1 93.75 119 ILE A O 1
ATOM 931 N N . GLY A 1 120 ? 1.158 6.652 -7.844 1 90.75 120 GLY A N 1
ATOM 932 C CA . GLY A 1 120 ? 2.541 7.094 -7.758 1 90.75 120 GLY A CA 1
ATOM 933 C C . GLY A 1 120 ? 2.732 8.539 -8.172 1 90.75 120 GLY A C 1
ATOM 934 O O . GLY A 1 120 ? 1.772 9.312 -8.211 1 90.75 120 GLY A O 1
ATOM 935 N N . PRO A 1 121 ? 4 8.852 -8.391 1 88.81 121 PRO A N 1
ATOM 936 C CA . PRO A 1 121 ? 4.324 10.242 -8.742 1 88.81 121 PRO A CA 1
ATOM 937 C C . PRO A 1 121 ? 3.693 10.68 -10.062 1 88.81 121 PRO A C 1
ATOM 939 O O . PRO A 1 121 ? 3.553 11.875 -10.312 1 88.81 121 PRO A O 1
ATOM 942 N N . ASP A 1 122 ? 3.25 9.742 -10.844 1 88.88 122 ASP A N 1
ATOM 943 C CA . ASP A 1 122 ? 2.605 10.047 -12.117 1 88.88 122 ASP A CA 1
ATOM 944 C C . ASP A 1 122 ? 1.103 10.25 -11.938 1 88.88 122 ASP A C 1
ATOM 946 O O . ASP A 1 122 ? 0.361 10.336 -12.922 1 88.88 122 ASP A O 1
ATOM 950 N N . GLN A 1 123 ? 0.63 10.109 -10.758 1 90.94 123 GLN A N 1
ATOM 951 C CA . GLN A 1 123 ? -0.763 10.336 -10.383 1 90.94 123 GLN A CA 1
ATOM 952 C C . GLN A 1 123 ? -1.663 9.227 -10.922 1 90.94 123 GLN A C 1
ATOM 954 O O . GLN A 1 123 ? -2.836 9.461 -11.227 1 90.94 123 GLN A O 1
ATOM 959 N N . THR A 1 124 ? -1.087 8.141 -11.211 1 94.56 124 THR A N 1
ATOM 960 C CA . THR A 1 124 ? -1.829 6.949 -11.602 1 94.56 124 THR A CA 1
ATOM 961 C C . THR A 1 124 ? -1.407 5.746 -10.758 1 94.56 124 THR A C 1
ATOM 963 O O . THR A 1 124 ? -0.378 5.785 -10.086 1 94.56 124 THR A O 1
ATOM 966 N N . ALA A 1 125 ? -2.256 4.762 -10.82 1 96.5 125 ALA A N 1
ATOM 967 C CA . ALA A 1 125 ? -1.938 3.521 -10.117 1 96.5 125 ALA A CA 1
ATOM 968 C C . ALA A 1 125 ? -0.572 2.986 -10.539 1 96.5 125 ALA A C 1
ATOM 970 O O . ALA A 1 125 ? -0.219 3.031 -11.719 1 96.5 125 ALA A O 1
ATOM 971 N N . THR A 1 126 ? 0.179 2.523 -9.578 1 95.31 126 THR A N 1
ATOM 972 C CA . THR A 1 126 ? 1.487 1.946 -9.867 1 95.31 126 THR A CA 1
ATOM 973 C C . THR A 1 126 ? 1.352 0.493 -10.305 1 95.31 126 THR A C 1
ATOM 975 O O . THR A 1 126 ? 0.302 -0.125 -10.117 1 95.31 126 THR A O 1
ATOM 978 N N . MET A 1 127 ? 2.404 -0.007 -10.898 1 96.06 127 MET A N 1
ATOM 979 C CA . MET A 1 127 ? 2.418 -1.426 -11.242 1 96.06 127 MET A CA 1
ATOM 980 C C . MET A 1 127 ? 2.277 -2.289 -9.992 1 96.06 127 MET A C 1
ATOM 982 O O . MET A 1 127 ? 1.644 -3.346 -10.031 1 96.06 127 MET A O 1
ATOM 986 N N . GLU A 1 128 ? 2.877 -1.877 -8.898 1 95.62 128 GLU A N 1
ATOM 987 C CA . GLU A 1 128 ? 2.688 -2.572 -7.629 1 95.62 128 GLU A CA 1
ATOM 988 C C . GLU A 1 128 ? 1.211 -2.639 -7.254 1 95.62 128 GLU A C 1
ATOM 990 O O . GLU A 1 128 ? 0.721 -3.686 -6.824 1 95.62 128 GLU A O 1
ATOM 995 N N . THR A 1 129 ? 0.536 -1.558 -7.398 1 97.12 129 THR A N 1
ATOM 996 C CA . THR A 1 129 ? -0.891 -1.503 -7.098 1 97.12 129 THR A CA 1
ATOM 997 C C . THR A 1 129 ? -1.666 -2.486 -7.969 1 97.12 129 THR A C 1
ATOM 999 O O . THR A 1 129 ? -2.531 -3.213 -7.477 1 97.12 129 THR A O 1
ATOM 1002 N N . ILE A 1 130 ? -1.362 -2.504 -9.242 1 98.12 130 ILE A N 1
ATOM 1003 C CA . ILE A 1 130 ? -2.035 -3.416 -10.164 1 98.12 130 ILE A CA 1
ATOM 1004 C C . ILE A 1 130 ? -1.829 -4.855 -9.703 1 98.12 130 ILE A C 1
ATOM 1006 O O . ILE A 1 130 ? -2.791 -5.621 -9.578 1 98.12 130 ILE A O 1
ATOM 1010 N N . LEU A 1 131 ? -0.621 -5.223 -9.391 1 97.75 131 LEU A N 1
ATOM 1011 C CA . LEU A 1 131 ? -0.346 -6.586 -8.961 1 97.75 131 LEU A CA 1
ATOM 1012 C C . LEU A 1 131 ? -1.016 -6.875 -7.621 1 97.75 131 LEU A C 1
ATOM 1014 O O . LEU A 1 131 ? -1.447 -8.008 -7.367 1 97.75 131 LEU A O 1
ATOM 1018 N N . ASN A 1 132 ? -1.079 -5.902 -6.773 1 97.06 132 ASN A N 1
ATOM 1019 C CA . ASN A 1 132 ? -1.81 -6.047 -5.516 1 97.06 132 ASN A CA 1
ATOM 1020 C C . ASN A 1 132 ? -3.285 -6.352 -5.758 1 97.06 132 ASN A C 1
ATOM 1022 O O . ASN A 1 132 ? -3.873 -7.18 -5.059 1 97.06 132 ASN A O 1
ATOM 1026 N N . PHE A 1 133 ? -3.846 -5.703 -6.711 1 97.5 133 PHE A N 1
ATOM 1027 C CA . PHE A 1 133 ? -5.242 -5.957 -7.043 1 97.5 133 PHE A CA 1
ATOM 1028 C C . PHE A 1 133 ? -5.43 -7.379 -7.559 1 97.5 133 PHE A C 1
ATOM 1030 O O . PHE A 1 133 ? -6.406 -8.047 -7.215 1 97.5 133 PHE A O 1
ATOM 1037 N N . LEU A 1 134 ? -4.496 -7.781 -8.383 1 97.94 134 LEU A N 1
ATOM 1038 C CA . LEU A 1 134 ? -4.57 -9.148 -8.891 1 97.94 134 LEU A CA 1
ATOM 1039 C C . LEU A 1 134 ? -4.52 -10.148 -7.742 1 97.94 134 LEU A C 1
ATOM 1041 O O . LEU A 1 134 ? -5.324 -11.086 -7.691 1 97.94 134 LEU A O 1
ATOM 1045 N N . GLN A 1 135 ? -3.6 -9.938 -6.867 1 95.62 135 GLN A N 1
ATOM 1046 C CA . GLN A 1 135 ? -3.463 -10.82 -5.711 1 95.62 135 GLN A CA 1
ATOM 1047 C C . GLN A 1 135 ? -4.715 -10.781 -4.84 1 95.62 135 GLN A C 1
ATOM 1049 O O . GLN A 1 135 ? -5.215 -11.82 -4.418 1 95.62 135 GLN A O 1
ATOM 1054 N N . GLU A 1 136 ? -5.184 -9.617 -4.57 1 94.88 136 GLU A N 1
ATOM 1055 C CA . GLU A 1 136 ? -6.371 -9.438 -3.74 1 94.88 136 GLU A CA 1
ATOM 1056 C C . GLU A 1 136 ? -7.57 -10.18 -4.32 1 94.88 136 GLU A C 1
ATOM 1058 O O . GLU A 1 136 ? -8.273 -10.891 -3.604 1 94.88 136 GLU A O 1
ATOM 1063 N N . THR A 1 137 ? -7.797 -10.039 -5.547 1 95.88 137 THR A N 1
ATOM 1064 C CA . THR A 1 137 ? -8.953 -10.656 -6.184 1 95.88 137 THR A CA 1
ATOM 1065 C C . THR A 1 137 ? -8.797 -12.172 -6.219 1 95.88 137 THR A C 1
ATOM 1067 O O . THR A 1 137 ? -9.773 -12.906 -6.043 1 95.88 137 THR A O 1
ATOM 1070 N N . ALA A 1 138 ? -7.594 -12.633 -6.453 1 95.06 138 ALA A N 1
ATOM 1071 C CA . ALA A 1 138 ? -7.332 -14.07 -6.426 1 95.06 138 ALA A CA 1
ATOM 1072 C C . ALA A 1 138 ? -7.637 -14.656 -5.051 1 95.06 138 ALA A C 1
ATOM 1074 O O . ALA A 1 138 ? -8.289 -15.695 -4.941 1 95.06 138 ALA A O 1
ATOM 1075 N N . LEU A 1 139 ? -7.168 -14.016 -4.016 1 92.19 139 LEU A N 1
ATOM 1076 C CA . LEU A 1 139 ? -7.371 -14.492 -2.652 1 92.19 139 LEU A CA 1
ATOM 1077 C C . LEU A 1 139 ? -8.852 -14.492 -2.295 1 92.19 139 LEU A C 1
ATOM 1079 O O . LEU A 1 139 ? -9.352 -15.453 -1.703 1 92.19 139 LEU A O 1
ATOM 1083 N N . ASN A 1 140 ? -9.516 -13.461 -2.654 1 92.38 140 ASN A N 1
ATOM 1084 C CA . ASN A 1 140 ? -10.953 -13.383 -2.381 1 92.38 140 ASN A CA 1
ATOM 1085 C C . ASN A 1 140 ? -11.734 -14.422 -3.188 1 92.38 140 ASN A C 1
ATOM 1087 O O . ASN A 1 140 ? -12.742 -14.945 -2.715 1 92.38 140 ASN A O 1
ATOM 1091 N N . HIS A 1 141 ? -11.305 -14.672 -4.391 1 93.69 141 HIS A N 1
ATOM 1092 C CA . HIS A 1 141 ? -11.906 -15.727 -5.203 1 93.69 141 HIS A CA 1
ATOM 1093 C C . HIS A 1 141 ? -11.883 -17.062 -4.469 1 93.69 141 HIS A C 1
ATOM 1095 O O . HIS A 1 141 ? -12.922 -17.719 -4.32 1 93.69 141 HIS A O 1
ATOM 1101 N N . VAL A 1 142 ? -10.75 -17.422 -4.004 1 91 142 VAL A N 1
ATOM 1102 C CA . VAL A 1 142 ? -10.594 -18.688 -3.297 1 91 142 VAL A CA 1
ATOM 1103 C C . VAL A 1 142 ? -11.406 -18.656 -2.004 1 91 142 VAL A C 1
ATOM 1105 O O . VAL A 1 142 ? -12.125 -19.609 -1.697 1 91 142 VAL A O 1
ATOM 1108 N N . ALA A 1 143 ? -11.305 -17.594 -1.292 1 87.5 143 ALA A N 1
ATOM 1109 C CA . ALA A 1 143 ? -11.992 -17.469 -0.006 1 87.5 143 ALA A CA 1
ATOM 1110 C C . ALA A 1 143 ? -13.5 -17.594 -0.172 1 87.5 143 ALA A C 1
ATOM 1112 O O . ALA A 1 143 ? -14.188 -18.125 0.708 1 87.5 143 ALA A O 1
ATOM 1113 N N . ASN A 1 144 ? -14.016 -17.172 -1.293 1 88.31 144 ASN A N 1
ATOM 1114 C CA . ASN A 1 144 ? -15.461 -17.141 -1.489 1 88.31 144 ASN A CA 1
ATOM 1115 C C . ASN A 1 144 ? -15.938 -18.344 -2.309 1 88.31 144 ASN A C 1
ATOM 1117 O O . ASN A 1 144 ? -17.141 -18.5 -2.541 1 88.31 144 ASN A O 1
ATOM 1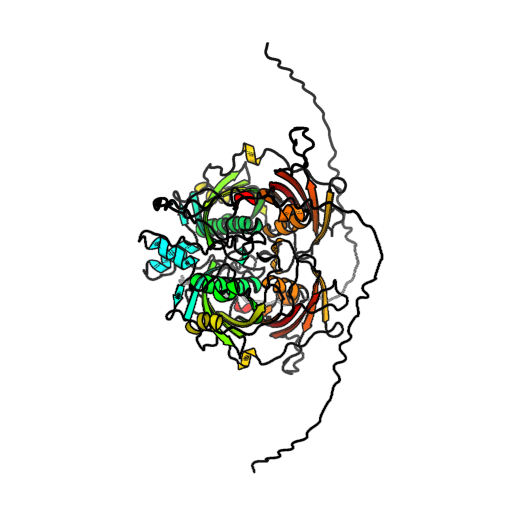121 N N . SER A 1 145 ? -15.07 -19.188 -2.719 1 89.06 145 SER A N 1
ATOM 1122 C CA . SER A 1 145 ? -15.406 -20.312 -3.596 1 89.06 145 SER A CA 1
ATOM 1123 C C . SER A 1 145 ? -16.031 -21.453 -2.811 1 89.06 145 SER A C 1
ATOM 1125 O O . SER A 1 145 ? -16.625 -22.359 -3.396 1 89.06 145 SER A O 1
ATOM 1127 N N . GLY A 1 146 ? -15.859 -21.438 -1.494 1 85.12 146 GLY A N 1
ATOM 1128 C CA . GLY A 1 146 ? -16.375 -22.531 -0.676 1 85.12 146 GLY A CA 1
ATOM 1129 C C . GLY A 1 146 ? -15.375 -23.656 -0.496 1 85.12 146 GLY A C 1
ATOM 1130 O O . GLY A 1 146 ? -15.594 -24.562 0.313 1 85.12 146 GLY A O 1
ATOM 1131 N N . ILE A 1 147 ? -14.344 -23.594 -1.27 1 84.62 147 ILE A N 1
ATOM 1132 C CA . ILE A 1 147 ? -13.375 -24.688 -1.156 1 84.62 147 ILE A CA 1
ATOM 1133 C C . ILE A 1 147 ? -12.133 -24.188 -0.416 1 84.62 147 ILE A C 1
ATOM 1135 O O . ILE A 1 147 ? -11.148 -24.922 -0.293 1 84.62 147 ILE A O 1
ATOM 1139 N N . GLY A 1 148 ? -12.195 -22.984 -0.008 1 83.69 148 GLY A N 1
ATOM 1140 C CA . GLY A 1 148 ? -11.062 -22.422 0.707 1 83.69 148 GLY A CA 1
ATOM 1141 C C . GLY A 1 148 ? -10.789 -23.109 2.031 1 83.69 148 GLY A C 1
ATOM 1142 O O . GLY A 1 148 ? -11.727 -23.5 2.736 1 83.69 148 GLY A O 1
ATOM 1143 N N . GLY A 1 149 ? -9.578 -23.281 2.256 1 75.06 149 GLY A N 1
ATOM 1144 C C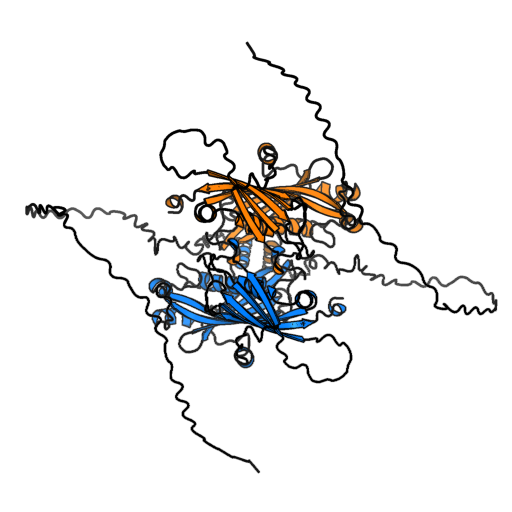A . GLY A 1 149 ? -9.156 -23.797 3.549 1 75.06 149 GLY A CA 1
ATOM 1145 C C . GLY A 1 149 ? -8.812 -22.703 4.539 1 75.06 149 GLY A C 1
ATOM 1146 O O . GLY A 1 149 ? -9.531 -21.703 4.652 1 75.06 149 GLY A O 1
ATOM 1147 N N . ASN A 1 150 ? -7.883 -23.031 5.445 1 62.62 150 ASN A N 1
ATOM 1148 C CA . ASN A 1 150 ? -7.52 -22.141 6.539 1 62.62 150 ASN A CA 1
ATOM 1149 C C . ASN A 1 150 ? -6.504 -21.094 6.094 1 62.62 150 ASN A C 1
ATOM 1151 O O . ASN A 1 150 ? -5.867 -20.438 6.93 1 62.62 150 ASN A O 1
ATOM 1155 N N . GLY A 1 151 ? -6.559 -21.031 4.719 1 62.75 151 GLY A N 1
ATOM 1156 C CA . GLY A 1 151 ? -5.406 -20.172 4.48 1 62.75 151 GLY A CA 1
ATOM 1157 C C . GLY A 1 151 ? -5.52 -19.359 3.211 1 62.75 151 GLY A C 1
ATOM 1158 O O . GLY A 1 151 ? -6.535 -19.422 2.518 1 62.75 151 GLY A O 1
ATOM 1159 N N . PHE A 1 152 ? -4.488 -18.656 2.99 1 65.06 152 PHE A N 1
ATOM 1160 C CA . PHE A 1 152 ? -4.223 -17.703 1.919 1 65.06 152 PHE A CA 1
ATOM 1161 C C . PHE A 1 152 ? -4.051 -18.422 0.586 1 65.06 152 PHE A C 1
ATOM 1163 O O . PHE A 1 152 ? -2.924 -18.625 0.127 1 65.06 152 PHE A O 1
ATOM 1170 N N . GLY A 1 153 ? -5.25 -18.938 0.013 1 77.38 153 GLY A N 1
ATOM 1171 C CA . GLY A 1 153 ? -5.25 -19.438 -1.351 1 77.38 153 GLY A CA 1
ATOM 1172 C C . GLY A 1 153 ? -5.191 -20.953 -1.425 1 77.38 153 GLY A C 1
ATOM 1173 O O . GLY A 1 153 ? -4.996 -21.516 -2.502 1 77.38 153 GLY A O 1
ATOM 1174 N N . ALA A 1 154 ? -5.27 -21.641 -0.258 1 86.94 154 ALA A N 1
ATOM 1175 C CA . ALA A 1 154 ? -5.238 -23.109 -0.231 1 86.94 154 ALA A CA 1
ATOM 1176 C C . ALA A 1 154 ? -6.641 -23.688 -0.052 1 86.94 154 ALA A C 1
ATOM 1178 O O . ALA A 1 154 ? -7.43 -23.172 0.747 1 86.94 154 ALA A O 1
ATOM 1179 N N . THR A 1 155 ? -6.895 -24.734 -0.753 1 91 155 THR A N 1
ATOM 1180 C CA . THR A 1 155 ? -8.156 -25.453 -0.578 1 91 155 THR A CA 1
ATOM 1181 C C . THR A 1 155 ? -8.094 -26.375 0.637 1 91 155 THR A C 1
ATOM 1183 O O . THR A 1 155 ? -7.035 -26.516 1.26 1 91 155 THR A O 1
ATOM 1186 N N . ARG A 1 156 ? -9.203 -26.969 0.946 1 91.19 156 ARG A N 1
ATOM 1187 C CA . ARG A 1 156 ? -9.289 -27.875 2.092 1 91.19 156 ARG A CA 1
ATOM 1188 C C . ARG A 1 156 ? -8.344 -29.062 1.923 1 91.19 156 ARG A C 1
ATOM 1190 O O . ARG A 1 156 ? -7.574 -29.375 2.828 1 91.19 156 ARG A O 1
ATOM 1197 N N . GLN A 1 157 ? -8.383 -29.688 0.776 1 93.12 157 GLN A N 1
ATOM 1198 C CA . GLN A 1 157 ? -7.539 -30.859 0.523 1 93.12 157 GLN A CA 1
ATOM 1199 C C . GLN A 1 157 ? -6.066 -30.469 0.484 1 93.12 157 GLN A C 1
ATOM 1201 O O . GLN A 1 157 ? -5.203 -31.25 0.888 1 93.12 157 GLN A O 1
ATOM 1206 N N . MET A 1 158 ? -5.77 -29.312 0.023 1 93.06 158 MET A N 1
ATOM 1207 C CA . MET A 1 158 ? -4.395 -28.812 0.066 1 93.06 158 MET A CA 1
ATOM 1208 C C . MET A 1 158 ? -3.92 -28.641 1.505 1 93.06 158 MET A C 1
ATOM 1210 O O . MET A 1 158 ? -2.811 -29.062 1.849 1 93.06 158 MET A O 1
ATOM 1214 N N . SER A 1 159 ? -4.793 -28.062 2.273 1 90.81 159 SER A N 1
ATOM 1215 C CA . SER A 1 159 ? -4.445 -27.797 3.666 1 90.81 159 SER A CA 1
ATOM 1216 C C . SER A 1 159 ? -4.164 -29.094 4.418 1 90.81 159 SER A C 1
ATOM 1218 O O . SER A 1 159 ? -3.184 -29.188 5.16 1 90.81 159 SER A O 1
ATOM 1220 N N . ILE A 1 160 ? -4.98 -30.078 4.215 1 91.62 160 ILE A N 1
ATOM 1221 C CA . ILE A 1 160 ? -4.844 -31.375 4.875 1 91.62 160 ILE A CA 1
ATOM 1222 C C . ILE A 1 160 ? -3.506 -32 4.496 1 91.62 160 ILE A C 1
ATOM 1224 O O . ILE A 1 160 ? -2.863 -32.656 5.324 1 91.62 160 ILE A O 1
ATOM 1228 N N . ARG A 1 161 ? -3.068 -31.719 3.322 1 93.38 161 ARG A N 1
ATOM 1229 C CA . ARG A 1 161 ? -1.882 -32.375 2.785 1 93.38 161 ARG A CA 1
ATOM 1230 C C . ARG A 1 161 ? -0.665 -31.469 2.869 1 93.38 161 ARG A C 1
ATOM 1232 O O . ARG A 1 161 ? 0.385 -31.766 2.299 1 93.38 161 ARG A O 1
ATOM 1239 N N . LYS A 1 162 ? -0.851 -30.266 3.443 1 92.38 162 LYS A N 1
ATOM 1240 C CA . LYS A 1 162 ? 0.215 -29.281 3.664 1 92.38 162 LYS A CA 1
ATOM 1241 C C . LYS A 1 162 ? 0.801 -28.797 2.342 1 92.38 162 LYS A C 1
ATOM 1243 O O . LYS A 1 162 ? 2.021 -28.719 2.189 1 92.38 162 LYS A O 1
ATOM 1248 N N . LEU A 1 163 ? -0.137 -28.656 1.422 1 92.88 163 LEU A N 1
ATOM 1249 C CA . LEU A 1 163 ? 0.266 -28.172 0.103 1 92.88 163 LEU A CA 1
ATOM 1250 C C . LEU A 1 163 ? -0.029 -26.688 -0.052 1 92.88 163 LEU A C 1
ATOM 1252 O O . LEU A 1 163 ? -0.972 -26.172 0.552 1 92.88 163 LEU A O 1
ATOM 1256 N N . ILE A 1 164 ? 0.825 -25.984 -0.851 1 90.94 164 ILE A N 1
ATOM 1257 C CA . ILE A 1 164 ? 0.614 -24.578 -1.156 1 90.94 164 ILE A CA 1
ATOM 1258 C C . ILE A 1 164 ? 0.845 -24.328 -2.646 1 90.94 164 ILE A C 1
ATOM 1260 O O . ILE A 1 164 ? 1.519 -25.109 -3.314 1 90.94 164 ILE A O 1
ATOM 1264 N N . TRP A 1 165 ? 0.255 -23.297 -3.17 1 92.31 165 TRP A N 1
ATOM 1265 C CA . TRP A 1 165 ? 0.532 -22.812 -4.516 1 92.31 165 TRP A CA 1
ATOM 1266 C C . TRP A 1 165 ? 1.744 -21.891 -4.52 1 92.31 165 TRP A C 1
ATOM 1268 O O . TRP A 1 165 ? 1.901 -21.062 -3.625 1 92.31 165 TRP A O 1
ATOM 1278 N N . VAL A 1 166 ? 2.529 -22.062 -5.496 1 92.56 166 VAL A N 1
ATOM 1279 C CA . VAL A 1 166 ? 3.652 -21.156 -5.719 1 92.56 166 VAL A CA 1
ATOM 1280 C C . VAL A 1 166 ? 3.555 -20.547 -7.117 1 92.56 166 VAL A C 1
ATOM 1282 O O . VAL A 1 166 ? 3.449 -21.266 -8.109 1 92.56 166 VAL A O 1
ATOM 1285 N N . VAL A 1 167 ? 3.564 -19.266 -7.156 1 94.56 167 VAL A N 1
ATOM 1286 C CA . VAL A 1 167 ? 3.525 -18.594 -8.453 1 94.56 167 VAL A CA 1
ATOM 1287 C C . VAL A 1 167 ? 4.898 -18.672 -9.117 1 94.56 167 VAL A C 1
ATOM 1289 O O . VAL A 1 167 ? 5.922 -18.406 -8.477 1 94.56 167 VAL A O 1
ATOM 1292 N N . THR A 1 168 ? 4.926 -19.031 -10.383 1 94.5 168 THR A N 1
ATOM 1293 C CA . THR A 1 168 ? 6.195 -19.156 -11.094 1 94.5 168 THR A CA 1
ATOM 1294 C C . THR A 1 168 ? 6.352 -18.031 -12.117 1 94.5 168 THR A C 1
ATOM 1296 O O . THR A 1 168 ? 7.473 -17.641 -12.453 1 94.5 168 THR A O 1
ATOM 1299 N N . ARG A 1 169 ? 5.25 -17.625 -12.617 1 95.31 169 ARG A N 1
ATOM 1300 C CA . ARG A 1 169 ? 5.316 -16.594 -13.656 1 95.31 169 ARG A CA 1
ATOM 1301 C C . ARG A 1 169 ? 4.07 -15.719 -13.641 1 95.31 169 ARG A C 1
ATOM 1303 O O . ARG A 1 169 ? 2.959 -16.203 -13.43 1 95.31 169 ARG A O 1
ATOM 1310 N N . ILE A 1 170 ? 4.238 -14.422 -13.914 1 96.81 170 ILE A N 1
ATOM 1311 C CA . ILE A 1 170 ? 3.127 -13.492 -14.102 1 96.81 170 ILE A CA 1
ATOM 1312 C C . ILE A 1 170 ? 3.422 -12.57 -15.281 1 96.81 170 ILE A C 1
ATOM 1314 O O . ILE A 1 170 ? 4.555 -12.109 -15.453 1 96.81 170 ILE A O 1
ATOM 1318 N N . GLN A 1 171 ? 2.453 -12.344 -16.078 1 96.81 171 GLN A N 1
ATOM 1319 C CA . GLN A 1 171 ? 2.51 -11.391 -17.188 1 96.81 171 GLN A CA 1
ATOM 1320 C C . GLN A 1 171 ? 1.365 -10.391 -17.109 1 96.81 171 GLN A C 1
ATOM 1322 O O . GLN A 1 171 ? 0.211 -10.766 -16.891 1 96.81 171 GLN A O 1
ATOM 1327 N N . VAL A 1 172 ? 1.732 -9.148 -17.297 1 97.75 172 VAL A N 1
ATOM 1328 C CA . VAL A 1 172 ? 0.746 -8.07 -17.234 1 97.75 172 VAL A CA 1
ATOM 1329 C C . VAL A 1 172 ? 0.89 -7.172 -18.453 1 97.75 172 VAL A C 1
ATOM 1331 O O . VAL A 1 172 ? 2.004 -6.809 -18.844 1 97.75 172 VAL A O 1
ATOM 1334 N N . GLN A 1 173 ? -0.177 -6.832 -19.062 1 97.62 173 GLN A N 1
ATOM 1335 C CA . GLN A 1 173 ? -0.268 -5.848 -20.141 1 97.62 173 GLN A CA 1
ATOM 1336 C C . GLN A 1 173 ? -1.198 -4.699 -19.75 1 97.62 173 GLN A C 1
ATOM 1338 O O . GLN A 1 173 ? -2.35 -4.93 -19.375 1 97.62 173 GLN A O 1
ATOM 1343 N N . VAL A 1 174 ? -0.673 -3.504 -19.891 1 97.88 174 VAL A N 1
ATOM 1344 C CA . VAL A 1 174 ? -1.438 -2.338 -19.469 1 97.88 174 VAL A CA 1
ATOM 1345 C C . VAL A 1 174 ? -1.743 -1.451 -20.672 1 97.88 174 VAL A C 1
ATOM 1347 O O . VAL A 1 174 ? -0.829 -0.993 -21.359 1 97.88 174 VAL A O 1
ATOM 1350 N N . GLN A 1 175 ? -2.994 -1.19 -20.859 1 96.69 175 GLN A N 1
ATOM 1351 C CA . GLN A 1 175 ? -3.424 -0.277 -21.922 1 96.69 175 GLN A CA 1
ATOM 1352 C C . GLN A 1 175 ? -3.574 1.146 -21.391 1 96.69 175 GLN A C 1
ATOM 1354 O O . GLN A 1 175 ? -3.27 2.113 -22.094 1 96.69 175 GLN A O 1
ATOM 1359 N N . ARG A 1 176 ? -4.008 1.218 -20.188 1 96.06 176 ARG A N 1
ATOM 1360 C CA . ARG A 1 176 ? -4.223 2.51 -19.547 1 96.06 176 ARG A CA 1
ATOM 1361 C C . ARG A 1 176 ? -4.16 2.381 -18.016 1 96.06 176 ARG A C 1
ATOM 1363 O O . ARG A 1 176 ? -4.688 1.424 -17.453 1 96.06 176 ARG A O 1
ATOM 1370 N N . TYR A 1 177 ? -3.543 3.363 -17.422 1 96.94 177 TYR A N 1
ATOM 1371 C CA . TYR A 1 177 ? -3.477 3.398 -15.961 1 96.94 177 TYR A CA 1
ATOM 1372 C C . TYR A 1 177 ? -4.641 4.195 -15.383 1 96.94 177 TYR A C 1
ATOM 1374 O O . TYR A 1 177 ? -5.051 5.211 -15.953 1 96.94 177 TYR A O 1
ATOM 1382 N N . SER A 1 178 ? -5.148 3.752 -14.273 1 96.69 178 SER A N 1
ATOM 1383 C CA . SER A 1 178 ? -6.234 4.441 -13.578 1 96.69 178 SER A CA 1
ATOM 1384 C C . SER A 1 178 ? -5.691 5.473 -12.594 1 96.69 178 SER A C 1
ATOM 1386 O O . SER A 1 178 ? -4.594 5.312 -12.062 1 96.69 178 SER A O 1
ATOM 1388 N N . SER A 1 179 ? -6.516 6.449 -12.367 1 94.5 179 SER A N 1
ATOM 1389 C CA . SER A 1 179 ? -6.145 7.516 -11.445 1 94.5 179 SER A CA 1
ATOM 1390 C C . SER A 1 179 ? -6.91 7.406 -10.133 1 94.5 179 SER A C 1
ATOM 1392 O O . SER A 1 179 ? -7.824 6.586 -10.008 1 94.5 179 SER A O 1
ATOM 1394 N N . TRP A 1 180 ? -6.484 8.203 -9.18 1 92.38 180 TRP A N 1
ATOM 1395 C CA . TRP A 1 180 ? -7.152 8.258 -7.887 1 92.38 180 TRP A CA 1
ATOM 1396 C C . TRP A 1 180 ? -8.648 8.5 -8.055 1 92.38 180 TRP A C 1
ATOM 1398 O O . TRP A 1 180 ? -9.055 9.375 -8.82 1 92.38 180 TRP A O 1
ATOM 1408 N N . GLY A 1 181 ? -9.406 7.645 -7.398 1 89.94 181 GLY A N 1
ATOM 1409 C CA . GLY A 1 181 ? -10.852 7.82 -7.434 1 89.94 181 GLY A CA 1
ATOM 1410 C C . GLY A 1 181 ? -11.523 7.023 -8.539 1 89.94 181 GLY A C 1
ATOM 1411 O O . GLY A 1 181 ? -12.742 6.816 -8.508 1 89.94 181 GLY A O 1
ATOM 1412 N N . ASP A 1 182 ? -10.773 6.633 -9.562 1 92.38 182 ASP A N 1
ATOM 1413 C CA . ASP A 1 182 ? -11.352 5.781 -10.602 1 92.38 182 ASP A CA 1
ATOM 1414 C C . ASP A 1 182 ? -11.891 4.48 -10.008 1 92.38 182 ASP A C 1
ATOM 1416 O O . ASP A 1 182 ? -11.328 3.955 -9.039 1 92.38 182 ASP A O 1
ATOM 1420 N N . ILE A 1 183 ? -12.953 4.027 -10.555 1 91.75 183 ILE A N 1
ATOM 1421 C CA . ILE A 1 183 ? -13.539 2.75 -10.156 1 91.75 183 ILE A CA 1
ATOM 1422 C C . ILE A 1 183 ? -13.258 1.701 -11.234 1 91.75 183 ILE A C 1
ATOM 1424 O O . ILE A 1 183 ? -13.539 1.919 -12.414 1 91.75 183 ILE A O 1
ATOM 1428 N N . ILE A 1 184 ? -12.703 0.622 -10.781 1 94.44 184 ILE A N 1
ATOM 1429 C CA . ILE A 1 184 ? -12.344 -0.433 -11.719 1 94.44 184 ILE A CA 1
ATOM 1430 C C . ILE A 1 184 ? -13.062 -1.728 -11.344 1 94.44 184 ILE A C 1
ATOM 1432 O O . ILE A 1 184 ? -13.484 -1.901 -10.203 1 94.44 184 ILE A O 1
ATOM 1436 N N . GLU A 1 185 ? -13.211 -2.555 -12.344 1 94.19 185 GLU A N 1
ATOM 1437 C CA . GLU A 1 185 ? -13.766 -3.898 -12.195 1 94.19 185 GLU A CA 1
ATOM 1438 C C . GLU A 1 185 ? -12.758 -4.957 -12.641 1 94.19 185 GLU A C 1
ATOM 1440 O O . GLU A 1 185 ? -12.164 -4.844 -13.711 1 94.19 185 GLU A O 1
ATOM 1445 N N . ILE A 1 186 ? -12.586 -5.977 -11.805 1 97.5 186 ILE A N 1
ATOM 1446 C CA . ILE A 1 186 ? -11.594 -7.012 -12.094 1 97.5 186 ILE A CA 1
ATOM 1447 C C . ILE A 1 186 ? -12.289 -8.367 -12.18 1 97.5 186 ILE A C 1
ATOM 1449 O O . ILE A 1 186 ? -12.992 -8.781 -11.258 1 97.5 186 ILE A O 1
ATOM 1453 N N . ASP A 1 187 ? -12.102 -9.062 -13.25 1 98.12 187 ASP A N 1
ATOM 1454 C CA . ASP A 1 187 ? -12.508 -10.453 -13.406 1 98.12 187 ASP A CA 1
ATOM 1455 C C . ASP A 1 187 ? -11.297 -11.391 -13.336 1 98.12 187 ASP A C 1
ATOM 1457 O O . ASP A 1 187 ? -10.242 -11.086 -13.891 1 98.12 187 ASP A O 1
ATOM 1461 N N . THR A 1 188 ? -11.461 -12.484 -12.68 1 98.31 188 THR A N 1
ATOM 1462 C CA . THR A 1 188 ? -10.422 -13.5 -12.68 1 98.31 188 THR A CA 1
ATOM 1463 C C . THR A 1 188 ? -11.023 -14.898 -12.797 1 98.31 188 THR A C 1
ATOM 1465 O O . THR A 1 188 ? -12.156 -15.125 -12.359 1 98.31 188 THR A O 1
ATOM 1468 N N . TRP A 1 189 ? -10.289 -15.766 -13.375 1 98.25 189 TRP A N 1
ATOM 1469 C CA . TRP A 1 189 ? -10.688 -17.156 -13.523 1 98.25 189 TRP A CA 1
ATOM 1470 C C . TRP A 1 189 ? -9.461 -18.078 -13.602 1 98.25 189 TRP A C 1
ATOM 1472 O O . TRP A 1 189 ? -8.328 -17.594 -13.711 1 98.25 189 TRP A O 1
ATOM 1482 N N . VAL A 1 190 ? -9.734 -19.391 -13.523 1 97 190 VAL A N 1
ATOM 1483 C CA . VAL A 1 190 ? -8.617 -20.328 -13.461 1 97 190 VAL A CA 1
ATOM 1484 C C . VAL A 1 190 ? -8.836 -21.453 -14.461 1 97 190 VAL A C 1
ATOM 1486 O O . VAL A 1 190 ? -9.969 -21.703 -14.891 1 97 190 VAL A O 1
ATOM 1489 N N . ASP A 1 191 ? -7.742 -22 -14.789 1 96.94 191 ASP A N 1
ATOM 1490 C CA . ASP A 1 191 ? -7.707 -23.203 -15.609 1 96.94 191 ASP A CA 1
ATOM 1491 C C . ASP A 1 191 ? -6.473 -24.047 -15.297 1 96.94 191 ASP A C 1
ATOM 1493 O O . ASP A 1 191 ? -5.543 -23.578 -14.633 1 96.94 191 ASP A O 1
ATOM 1497 N N . ALA A 1 192 ? -6.578 -25.281 -15.758 1 95 192 ALA A N 1
ATOM 1498 C CA . ALA A 1 192 ? -5.391 -26.125 -15.648 1 95 192 ALA A CA 1
ATOM 1499 C C . ALA A 1 192 ? -4.258 -25.609 -16.531 1 95 192 ALA A C 1
ATOM 1501 O O . ALA A 1 192 ? -4.508 -25 -17.578 1 95 192 ALA A O 1
ATOM 1502 N N . HIS A 1 193 ? -3.105 -25.812 -16.047 1 93.25 193 HIS A N 1
ATOM 1503 C CA . HIS A 1 193 ? -1.902 -25.5 -16.812 1 93.25 193 HIS A CA 1
ATOM 1504 C C . HIS A 1 193 ? -0.947 -26.688 -16.844 1 93.25 193 HIS A C 1
ATOM 1506 O O . HIS A 1 193 ? -0.324 -27.016 -15.828 1 93.25 193 HIS A O 1
ATOM 1512 N N . GLY A 1 194 ? -0.823 -27.266 -18.031 1 88 194 GLY A N 1
ATOM 1513 C CA . GLY A 1 194 ? -0.04 -28.484 -18.094 1 88 194 GLY A CA 1
ATOM 1514 C C . GLY A 1 194 ? -0.593 -29.594 -17.203 1 88 194 GLY A C 1
ATOM 1515 O O . GLY A 1 194 ? -1.787 -29.609 -16.891 1 88 194 GLY A O 1
ATOM 1516 N N . LYS A 1 195 ? 0.316 -30.516 -16.828 1 86.25 195 LYS A N 1
ATOM 1517 C CA . LYS A 1 195 ? -0.106 -31.688 -16.062 1 86.25 195 LYS A CA 1
ATOM 1518 C C . LYS A 1 195 ? -0.177 -31.359 -14.562 1 86.25 195 LYS A C 1
ATOM 1520 O O . LYS A 1 195 ? -1.008 -31.922 -13.844 1 86.25 195 LYS A O 1
ATOM 1525 N N . ASN A 1 196 ? 0.636 -30.438 -14.117 1 90.12 196 ASN A N 1
ATOM 1526 C CA . ASN A 1 196 ? 0.751 -30.266 -12.672 1 90.12 196 ASN A CA 1
ATOM 1527 C C . ASN A 1 196 ? 0.684 -28.797 -12.273 1 90.12 196 ASN A C 1
ATOM 1529 O O . ASN A 1 196 ? 1.237 -28.406 -11.242 1 90.12 196 ASN A O 1
ATOM 1533 N N . GLY A 1 197 ? 0.022 -28.016 -13.078 1 93.44 197 GLY A N 1
ATOM 1534 C CA . GLY A 1 197 ? -0.031 -26.594 -12.742 1 93.44 197 GLY A CA 1
ATOM 1535 C C . GLY A 1 197 ? -1.411 -26 -12.922 1 93.44 197 GLY A C 1
ATOM 1536 O O . GLY A 1 197 ? -2.354 -26.688 -13.312 1 93.44 197 GLY A O 1
ATOM 1537 N N . MET A 1 198 ? -1.518 -24.781 -12.555 1 95.44 198 MET A N 1
ATOM 1538 C CA . MET A 1 198 ? -2.734 -23.984 -12.703 1 95.44 198 MET A CA 1
ATOM 1539 C C . MET A 1 198 ? -2.426 -22.625 -13.305 1 95.44 198 MET A C 1
ATOM 1541 O O . MET A 1 198 ? -1.371 -22.047 -13.031 1 95.44 198 MET A O 1
ATOM 1545 N N . ARG A 1 199 ? -3.33 -22.266 -14.156 1 96.44 199 ARG A N 1
ATOM 1546 C CA . ARG A 1 199 ? -3.264 -20.922 -14.742 1 96.44 199 ARG A CA 1
ATOM 1547 C C . ARG A 1 199 ? -4.367 -20.031 -14.188 1 96.44 199 ARG A C 1
ATOM 1549 O O . ARG A 1 199 ? -5.508 -20.484 -14.016 1 96.44 199 ARG A O 1
ATOM 1556 N N . ARG A 1 200 ? -4.012 -18.797 -13.852 1 97.88 200 ARG A N 1
ATOM 1557 C CA . ARG A 1 200 ? -5.008 -17.797 -13.484 1 97.88 200 ARG A CA 1
ATOM 1558 C C . ARG A 1 200 ? -4.914 -16.578 -14.383 1 97.88 200 ARG A C 1
ATOM 1560 O O . ARG A 1 200 ? -3.822 -16.047 -14.602 1 97.88 200 ARG A O 1
ATOM 1567 N N . ASP A 1 201 ? -6.059 -16.094 -14.836 1 98.56 201 ASP A N 1
ATOM 1568 C CA . ASP A 1 201 ? -6.137 -14.938 -15.719 1 98.56 201 ASP A CA 1
ATOM 1569 C C . ASP A 1 201 ? -6.996 -13.828 -15.102 1 98.56 201 ASP A C 1
ATOM 1571 O O . ASP A 1 201 ? -7.855 -14.102 -14.258 1 98.56 201 ASP A O 1
ATOM 1575 N N . TRP A 1 202 ? -6.68 -12.609 -15.516 1 98.75 202 TRP A N 1
ATOM 1576 C CA . TRP A 1 202 ? -7.449 -11.445 -15.078 1 98.75 202 TRP A CA 1
ATOM 1577 C C . TRP A 1 202 ? -7.723 -10.508 -16.25 1 98.75 202 TRP A C 1
ATOM 1579 O O . TRP A 1 202 ? -6.902 -10.383 -17.156 1 98.75 202 TRP A O 1
ATOM 1589 N N . VAL A 1 203 ? -8.82 -9.844 -16.141 1 98.75 203 VAL A N 1
ATOM 1590 C CA . VAL A 1 203 ? -9.109 -8.656 -16.938 1 98.75 203 VAL A CA 1
ATOM 1591 C C . VAL A 1 203 ? -9.586 -7.523 -16.031 1 98.75 203 VAL A C 1
ATOM 1593 O O . VAL A 1 203 ? -10.469 -7.727 -15.188 1 98.75 203 VAL A O 1
ATOM 1596 N N . ILE A 1 204 ? -8.922 -6.383 -16.141 1 98.62 204 ILE A N 1
ATOM 1597 C CA . ILE A 1 204 ? -9.352 -5.188 -15.43 1 98.62 204 ILE A CA 1
ATOM 1598 C C . ILE A 1 204 ? -10.008 -4.211 -16.391 1 98.62 204 ILE A C 1
ATOM 1600 O O . ILE A 1 204 ? -9.445 -3.893 -17.453 1 98.62 204 ILE A O 1
ATOM 1604 N N . ARG A 1 205 ? -11.172 -3.703 -16.031 1 98.06 205 ARG A N 1
ATOM 1605 C CA . ARG A 1 205 ? -11.93 -2.754 -16.844 1 98.06 205 ARG A CA 1
ATOM 1606 C C . ARG A 1 205 ? -12.242 -1.488 -16.047 1 98.06 205 ARG A C 1
ATOM 1608 O O . ARG A 1 205 ? -12.344 -1.527 -14.82 1 98.06 205 ARG A O 1
ATOM 1615 N N . ASP A 1 206 ? -12.328 -0.426 -16.797 1 95.94 206 ASP A N 1
ATOM 1616 C CA . ASP A 1 206 ? -13.023 0.718 -16.219 1 95.94 206 ASP A CA 1
ATOM 1617 C C . ASP A 1 206 ? -14.477 0.374 -15.898 1 95.94 206 ASP A C 1
ATOM 1619 O O . ASP A 1 206 ? -15.203 -0.134 -16.75 1 95.94 206 ASP A O 1
ATOM 1623 N N . HIS A 1 207 ? -14.875 0.649 -14.734 1 91.19 207 HIS A N 1
ATOM 1624 C CA . HIS A 1 207 ? -16.188 0.189 -14.281 1 91.19 207 HIS A CA 1
ATOM 1625 C C . HIS A 1 207 ? -17.312 0.819 -15.102 1 91.19 207 HIS A C 1
ATOM 1627 O O . HIS A 1 207 ? -18.312 0.171 -15.383 1 91.19 207 HIS A O 1
ATOM 1633 N N . PHE A 1 208 ? -17.141 2.053 -15.484 1 89.62 208 PHE A N 1
ATOM 1634 C CA . PHE A 1 208 ? -18.219 2.793 -16.125 1 89.62 208 PHE A CA 1
ATOM 1635 C C . PHE A 1 208 ? -18.188 2.6 -17.625 1 89.62 208 PHE A C 1
ATOM 1637 O O . PHE A 1 208 ? -19.219 2.299 -18.234 1 89.62 208 PHE A O 1
ATOM 1644 N N . THR A 1 209 ? -17.047 2.703 -18.234 1 93.81 209 THR A N 1
ATOM 1645 C CA . THR A 1 209 ? -16.953 2.592 -19.688 1 93.81 209 THR A CA 1
ATOM 1646 C C . THR A 1 209 ? -16.859 1.131 -20.109 1 93.81 209 THR A C 1
ATOM 1648 O O . THR A 1 209 ? -17.094 0.8 -21.266 1 93.81 209 THR A O 1
ATOM 1651 N N . LYS A 1 210 ? -16.422 0.274 -19.266 1 95.44 210 LYS A N 1
ATOM 1652 C CA . LYS A 1 210 ? -16.234 -1.158 -19.484 1 95.44 210 LYS A CA 1
ATOM 1653 C C . LYS A 1 210 ? -15.062 -1.423 -20.406 1 95.44 210 LYS A C 1
ATOM 1655 O O . LYS A 1 210 ? -14.844 -2.559 -20.844 1 95.44 210 LYS A O 1
ATOM 1660 N N . GLU A 1 211 ? -14.344 -0.397 -20.625 1 97.19 211 GLU A N 1
ATOM 1661 C CA . GLU A 1 211 ? -13.125 -0.553 -21.422 1 97.19 211 GLU A CA 1
ATOM 1662 C C . GLU A 1 211 ? -12.086 -1.394 -20.688 1 97.19 211 GLU A C 1
ATOM 1664 O O . GLU A 1 211 ? -11.828 -1.176 -19.5 1 97.19 211 GLU A O 1
ATOM 1669 N N . VAL A 1 212 ? -11.508 -2.352 -21.422 1 98.06 212 VAL A N 1
ATOM 1670 C CA . VAL A 1 212 ? -10.43 -3.146 -20.844 1 98.06 212 VAL A CA 1
ATOM 1671 C C . VAL A 1 212 ? -9.172 -2.291 -20.719 1 98.06 212 VAL A C 1
ATOM 1673 O O . VAL A 1 212 ? -8.711 -1.705 -21.703 1 98.06 212 VAL A O 1
ATOM 1676 N N . ILE A 1 213 ? -8.57 -2.311 -19.516 1 98 213 ILE A N 1
ATOM 1677 C CA . ILE A 1 213 ? -7.422 -1.429 -19.344 1 98 213 ILE A CA 1
ATOM 1678 C C . ILE A 1 213 ? -6.191 -2.252 -18.969 1 98 213 ILE A C 1
ATOM 1680 O O . ILE A 1 213 ? -5.059 -1.808 -19.156 1 98 213 ILE A O 1
ATOM 1684 N N . VAL A 1 214 ? -6.379 -3.432 -18.375 1 98.69 214 VAL A N 1
ATOM 1685 C CA . VAL A 1 214 ? -5.262 -4.309 -18.031 1 98.69 214 VAL A CA 1
ATOM 1686 C C . VAL A 1 214 ? -5.645 -5.762 -18.312 1 98.69 214 VAL A C 1
ATOM 1688 O O . VAL A 1 214 ? -6.773 -6.176 -18.031 1 98.69 214 VAL A O 1
ATOM 1691 N N . LYS A 1 215 ? -4.785 -6.527 -18.859 1 98.69 215 LYS A N 1
ATOM 1692 C CA . LYS A 1 215 ? -4.848 -7.984 -18.938 1 98.69 215 LYS A CA 1
ATOM 1693 C C . LYS A 1 215 ? -3.66 -8.625 -18.219 1 98.69 215 LYS A C 1
ATOM 1695 O O . LYS A 1 215 ? -2.545 -8.102 -18.266 1 98.69 215 LYS A O 1
ATOM 1700 N N . ALA A 1 216 ? -3.932 -9.758 -17.594 1 98.5 216 ALA A N 1
ATOM 1701 C CA . ALA A 1 216 ? -2.842 -10.43 -16.891 1 98.5 216 ALA A CA 1
ATOM 1702 C C . ALA A 1 216 ? -3.057 -11.938 -16.859 1 98.5 216 ALA A C 1
ATOM 1704 O O . ALA A 1 216 ? -4.191 -12.414 -16.969 1 98.5 216 ALA A O 1
ATOM 1705 N N . THR A 1 217 ? -1.98 -12.664 -16.734 1 97.75 217 THR A N 1
ATOM 1706 C CA . THR A 1 217 ? -1.997 -14.117 -16.578 1 97.75 217 THR A CA 1
ATOM 1707 C C . THR A 1 217 ? -0.858 -14.57 -15.664 1 97.75 217 THR A C 1
ATOM 1709 O O . THR A 1 217 ? 0.143 -13.867 -15.516 1 97.75 217 THR A O 1
ATOM 1712 N N . SER A 1 218 ? -1.05 -15.68 -15.016 1 96.81 218 SER A N 1
ATOM 1713 C CA . SER A 1 218 ? -0.023 -16.234 -14.141 1 96.81 218 SER A CA 1
ATOM 1714 C C . SER A 1 218 ? -0.054 -17.75 -14.148 1 96.81 218 SER A C 1
ATOM 1716 O O . SER A 1 218 ? -1.064 -18.359 -14.516 1 96.81 218 SER A O 1
ATOM 1718 N N . THR A 1 219 ? 1.044 -18.312 -13.805 1 95.62 219 THR A N 1
ATOM 1719 C CA . THR A 1 219 ? 1.176 -19.766 -13.711 1 95.62 219 THR A CA 1
ATOM 1720 C C . THR A 1 219 ? 1.623 -20.188 -12.312 1 95.62 219 THR A C 1
ATOM 1722 O O . THR A 1 219 ? 2.484 -19.531 -11.719 1 95.62 219 THR A O 1
ATOM 1725 N N . TRP A 1 220 ? 1.035 -21.25 -11.836 1 95.75 220 TRP A N 1
ATOM 1726 C CA . TRP A 1 220 ? 1.247 -21.719 -10.469 1 95.75 220 TRP A CA 1
ATOM 1727 C C . TRP A 1 220 ? 1.592 -23.203 -10.453 1 95.75 220 TRP A C 1
ATOM 1729 O O . TRP A 1 220 ? 1.064 -23.984 -11.25 1 95.75 220 TRP A O 1
ATOM 1739 N N . VAL A 1 221 ? 2.424 -23.547 -9.516 1 95.44 221 VAL A N 1
ATOM 1740 C CA . VAL A 1 221 ? 2.752 -24.953 -9.266 1 95.44 221 VAL A CA 1
ATOM 1741 C C . VAL A 1 221 ? 2.537 -25.266 -7.793 1 95.44 221 VAL A C 1
ATOM 1743 O O . VAL A 1 221 ? 2.383 -24.375 -6.965 1 95.44 221 VAL A O 1
ATOM 1746 N N . MET A 1 222 ? 2.465 -26.531 -7.547 1 94.69 222 MET A N 1
ATOM 1747 C CA . MET A 1 222 ? 2.17 -26.984 -6.188 1 94.69 222 MET A CA 1
ATOM 1748 C C . MET A 1 222 ? 3.441 -27.422 -5.477 1 94.69 222 MET A C 1
ATOM 1750 O O . MET A 1 222 ? 4.297 -28.078 -6.074 1 94.69 222 MET A O 1
ATOM 1754 N N . MET A 1 223 ? 3.5 -27.062 -4.199 1 93.88 223 MET A N 1
ATOM 1755 C CA . MET A 1 223 ? 4.656 -27.391 -3.379 1 93.88 223 MET A CA 1
ATOM 1756 C C . MET A 1 223 ? 4.227 -27.828 -1.982 1 93.88 223 MET A C 1
ATOM 1758 O O . MET A 1 223 ? 3.211 -27.359 -1.467 1 93.88 223 MET A O 1
ATOM 1762 N N . ASN A 1 224 ? 5.016 -28.75 -1.441 1 94.06 224 ASN A N 1
ATOM 1763 C CA . ASN A 1 224 ? 4.801 -29.078 -0.038 1 94.06 224 ASN A CA 1
ATOM 1764 C C . ASN A 1 224 ? 5.352 -28 0.888 1 94.06 224 ASN A C 1
ATOM 1766 O O . ASN A 1 224 ? 6.52 -27.625 0.786 1 94.06 224 ASN A O 1
ATOM 1770 N N . ARG A 1 225 ? 4.613 -27.609 1.767 1 89 225 ARG A N 1
ATOM 1771 C CA . ARG A 1 225 ? 4.961 -26.469 2.625 1 89 225 ARG A CA 1
ATOM 1772 C C . ARG A 1 225 ? 6.105 -26.844 3.566 1 89 225 ARG A C 1
ATOM 1774 O O . ARG A 1 225 ? 6.941 -26 3.891 1 89 225 ARG A O 1
ATOM 1781 N N . GLU A 1 226 ? 6.199 -28 3.979 1 90.88 226 GLU A N 1
ATOM 1782 C CA . GLU A 1 226 ? 7.184 -28.438 4.965 1 90.88 226 GLU A CA 1
ATOM 1783 C C . GLU A 1 226 ? 8.492 -28.859 4.297 1 90.88 226 GLU A C 1
ATOM 1785 O O . GLU A 1 226 ?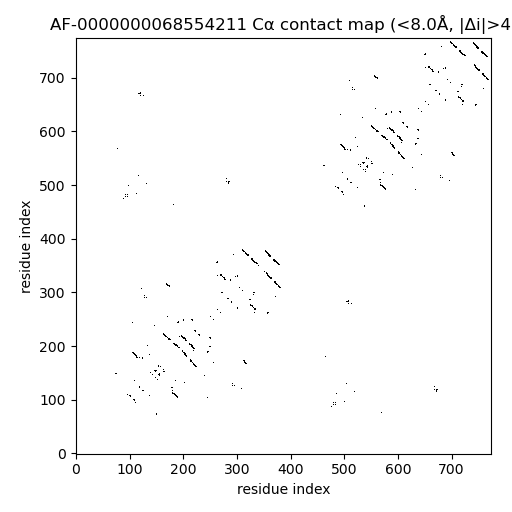 9.57 -28.422 4.707 1 90.88 226 GLU A O 1
ATOM 1790 N N . THR A 1 227 ? 8.391 -29.641 3.266 1 92.38 227 THR A N 1
ATOM 1791 C CA . THR A 1 227 ? 9.594 -30.156 2.619 1 92.38 227 THR A CA 1
ATOM 1792 C C . THR A 1 227 ? 10.117 -29.172 1.582 1 92.38 227 THR A C 1
ATOM 1794 O O . THR A 1 227 ? 11.266 -29.266 1.14 1 92.38 227 THR A O 1
ATOM 1797 N N . ARG A 1 228 ? 9.25 -28.281 1.151 1 89.38 228 ARG A N 1
ATOM 1798 C CA . ARG A 1 228 ? 9.547 -27.266 0.148 1 89.38 228 ARG A CA 1
ATOM 1799 C C . ARG A 1 228 ? 9.883 -27.906 -1.196 1 89.38 228 ARG A C 1
ATOM 1801 O O . ARG A 1 228 ? 10.688 -27.359 -1.961 1 89.38 228 ARG A O 1
ATOM 1808 N N . LYS A 1 229 ? 9.32 -29.062 -1.4 1 93.06 229 LYS A N 1
ATOM 1809 C CA . LYS A 1 229 ? 9.5 -29.766 -2.666 1 93.06 229 LYS A CA 1
ATOM 1810 C C . LYS A 1 229 ? 8.258 -29.641 -3.547 1 93.06 229 LYS A C 1
ATOM 1812 O O . LYS A 1 229 ? 7.129 -29.672 -3.049 1 93.06 229 LYS A O 1
ATOM 1817 N N . LEU A 1 230 ? 8.539 -29.594 -4.793 1 93.06 230 LEU A N 1
ATOM 1818 C CA . LEU A 1 230 ? 7.445 -29.578 -5.758 1 93.06 230 LEU A CA 1
ATOM 1819 C C . LEU A 1 230 ? 6.66 -30.891 -5.711 1 93.06 230 LEU A C 1
ATOM 1821 O O . LEU A 1 230 ? 7.238 -31.953 -5.484 1 93.06 230 LEU A O 1
ATOM 1825 N N . CYS A 1 231 ? 5.355 -30.719 -5.945 1 92.75 231 CYS A N 1
ATOM 1826 C CA . CYS A 1 231 ? 4.469 -31.875 -5.871 1 92.75 231 CYS A CA 1
ATOM 1827 C C . CYS A 1 231 ? 3.496 -31.891 -7.047 1 92.75 231 CYS A C 1
ATOM 1829 O O . CYS A 1 231 ? 3.154 -30.828 -7.59 1 92.75 231 CYS A O 1
ATOM 1831 N N . LYS A 1 232 ? 3.18 -33.094 -7.363 1 94.25 232 LYS A N 1
ATOM 1832 C CA . LYS A 1 232 ? 2.057 -33.25 -8.281 1 94.25 232 LYS A CA 1
ATOM 1833 C C . LYS A 1 232 ? 0.734 -32.906 -7.598 1 94.25 232 LYS A C 1
ATOM 1835 O O . LYS A 1 232 ? 0.6 -33.062 -6.383 1 94.25 232 LYS A O 1
ATOM 1840 N N . ILE A 1 233 ? -0.214 -32.469 -8.398 1 94.81 233 ILE A N 1
ATOM 1841 C CA . ILE A 1 233 ? -1.534 -32.188 -7.84 1 94.81 233 ILE A CA 1
ATOM 1842 C C . ILE A 1 233 ? -2.246 -33.5 -7.523 1 94.81 233 ILE A C 1
ATOM 1844 O O . ILE A 1 233 ? -2.566 -34.281 -8.43 1 94.81 233 ILE A O 1
ATOM 1848 N N . PRO A 1 234 ? -2.537 -33.719 -6.312 1 95.31 234 PRO A N 1
ATOM 1849 C CA . PRO A 1 234 ? -3.275 -34.938 -5.973 1 95.31 234 PRO A CA 1
ATOM 1850 C C . PRO A 1 234 ? -4.68 -34.969 -6.57 1 95.31 234 PRO A C 1
ATOM 1852 O O . PRO A 1 234 ? -5.281 -33.906 -6.793 1 95.31 234 PRO A O 1
ATOM 1855 N N . GLU A 1 235 ? -5.184 -36.156 -6.68 1 95.44 235 GLU A N 1
ATOM 1856 C CA . GLU A 1 235 ? -6.496 -36.312 -7.297 1 95.44 235 GLU A CA 1
ATOM 1857 C C . GLU A 1 235 ? -7.582 -35.625 -6.484 1 95.44 235 GLU A C 1
ATOM 1859 O O . GLU A 1 235 ? -8.492 -35.031 -7.047 1 95.44 235 GLU A O 1
ATOM 1864 N N . GLU A 1 236 ? -7.488 -35.719 -5.18 1 95.25 236 GLU A N 1
ATOM 1865 C CA . GLU A 1 236 ? -8.469 -35.094 -4.301 1 95.25 236 GLU A CA 1
ATOM 1866 C C . GLU A 1 236 ? -8.477 -33.562 -4.48 1 95.25 236 GLU A C 1
ATOM 1868 O O . GLU A 1 236 ? -9.539 -32.938 -4.438 1 95.25 236 GLU A O 1
ATOM 1873 N N . VAL A 1 237 ? -7.309 -33 -4.656 1 94.56 237 VAL A N 1
ATOM 1874 C CA . VAL A 1 237 ? -7.191 -31.578 -4.887 1 94.56 237 VAL A CA 1
ATOM 1875 C C . VAL A 1 237 ? -7.727 -31.234 -6.273 1 94.56 237 VAL A C 1
ATOM 1877 O O . VAL A 1 237 ? -8.438 -30.234 -6.438 1 94.56 237 VAL A O 1
ATOM 1880 N N . ARG A 1 238 ? -7.441 -32.031 -7.254 1 94.69 238 ARG A N 1
ATOM 1881 C CA . ARG A 1 238 ? -7.926 -31.812 -8.617 1 94.69 238 ARG A CA 1
ATOM 1882 C C . ARG A 1 238 ? -9.445 -31.797 -8.656 1 94.69 238 ARG A C 1
ATOM 1884 O O . ARG A 1 238 ? -10.047 -30.984 -9.375 1 94.69 238 ARG A O 1
ATOM 1891 N N . GLU A 1 239 ? -10.031 -32.656 -7.941 1 95 239 GLU A N 1
ATOM 1892 C CA . GLU A 1 239 ? -11.492 -32.75 -7.887 1 95 239 GLU A CA 1
ATOM 1893 C C . GLU A 1 239 ? -12.102 -31.484 -7.309 1 95 239 GLU A C 1
ATOM 1895 O O . GLU A 1 239 ? -13.195 -31.078 -7.715 1 95 239 GLU A O 1
ATOM 1900 N N . GLU A 1 240 ? -11.406 -30.844 -6.379 1 93.62 240 GLU A N 1
ATOM 1901 C CA . GLU A 1 240 ? -11.867 -29.594 -5.797 1 93.62 240 GLU A CA 1
ATOM 1902 C C . GLU A 1 240 ? -11.766 -28.453 -6.805 1 93.62 240 GLU A C 1
ATOM 1904 O O . GLU A 1 240 ? -12.617 -27.562 -6.832 1 93.62 240 GLU A O 1
ATOM 1909 N N . LEU A 1 241 ? -10.781 -28.516 -7.637 1 94.31 241 LEU A N 1
ATOM 1910 C CA . LEU A 1 241 ? -10.43 -27.375 -8.477 1 94.31 241 LEU A CA 1
ATOM 1911 C C . LEU A 1 241 ? -11.172 -27.422 -9.805 1 94.31 241 LEU A C 1
ATOM 1913 O O . LEU A 1 241 ? -11.602 -26.391 -10.32 1 94.31 241 LEU A O 1
ATOM 1917 N N . THR A 1 242 ? -11.375 -28.578 -10.359 1 94.94 242 THR A N 1
ATOM 1918 C CA . THR A 1 242 ? -11.805 -28.797 -11.734 1 94.94 242 THR A CA 1
ATOM 1919 C C . THR A 1 242 ? -13.156 -28.141 -11.984 1 94.94 242 THR A C 1
ATOM 1921 O O . THR A 1 242 ? -13.391 -27.578 -13.062 1 94.94 242 THR A O 1
ATOM 1924 N N . PRO A 1 243 ? -14.047 -28.125 -11.023 1 95.19 243 PRO A N 1
ATOM 1925 C CA . PRO A 1 243 ? -15.352 -27.5 -11.258 1 95.19 243 PRO A CA 1
ATOM 1926 C C . PRO A 1 243 ? -15.242 -26 -11.555 1 95.19 243 PRO A C 1
ATOM 1928 O O . PRO A 1 243 ? -16.172 -25.422 -12.109 1 95.19 243 PRO A O 1
ATOM 1931 N N . PHE A 1 244 ? -14.141 -25.406 -11.211 1 95.44 244 PHE A N 1
ATOM 1932 C CA . PHE A 1 244 ? -13.992 -23.953 -11.375 1 95.44 244 PHE A CA 1
ATOM 1933 C C . PHE A 1 244 ? -13.242 -23.641 -12.664 1 95.44 244 PHE A C 1
ATOM 1935 O O . PHE A 1 244 ? -13.133 -22.469 -13.047 1 95.44 244 PHE A O 1
ATOM 1942 N N . TYR A 1 245 ? -12.703 -24.672 -13.359 1 96.56 245 TYR A N 1
ATOM 1943 C CA . TYR A 1 245 ? -11.852 -24.438 -14.516 1 96.56 245 TYR A CA 1
ATOM 1944 C C . TYR A 1 245 ? -12.68 -23.984 -15.719 1 96.56 245 TYR A C 1
ATOM 1946 O O . TYR A 1 245 ? -13.742 -24.547 -15.992 1 96.56 245 TYR A O 1
ATOM 1954 N N . ILE A 1 246 ? -12.164 -22.984 -16.375 1 97.25 246 ILE A N 1
ATOM 1955 C CA . ILE A 1 246 ? -12.727 -22.562 -17.641 1 97.25 246 ILE A CA 1
ATOM 1956 C C . ILE A 1 246 ? -11.594 -22.234 -18.625 1 97.25 246 ILE A C 1
ATOM 1958 O O . ILE A 1 246 ? -10.641 -21.547 -18.281 1 97.25 246 ILE A O 1
ATOM 1962 N N . ASN A 1 247 ? -11.703 -22.75 -19.844 1 95.5 247 ASN A N 1
ATOM 1963 C CA . ASN A 1 247 ? -10.672 -22.547 -20.859 1 95.5 247 ASN A CA 1
ATOM 1964 C C . ASN A 1 247 ? -10.828 -21.188 -21.547 1 95.5 247 ASN A C 1
ATOM 1966 O O . ASN A 1 247 ? -11.422 -21.094 -22.625 1 95.5 247 ASN A O 1
ATOM 1970 N N . ARG A 1 248 ? -10.289 -20.188 -20.969 1 95.94 248 ARG A N 1
ATOM 1971 C CA . ARG A 1 248 ? -10.312 -18.797 -21.422 1 95.94 248 ARG A CA 1
ATOM 1972 C C . ARG A 1 248 ? -8.992 -18.109 -21.125 1 95.94 248 ARG A C 1
ATOM 1974 O O . ARG A 1 248 ? -8.422 -18.297 -20.047 1 95.94 248 ARG A O 1
ATOM 1981 N N . PHE A 1 249 ? -8.531 -17.344 -22.125 1 95.69 249 PHE A N 1
ATOM 1982 C CA . PHE A 1 249 ? -7.223 -16.703 -21.969 1 95.69 249 PHE A CA 1
ATOM 1983 C C . PHE A 1 249 ? -7.348 -15.195 -22.047 1 95.69 249 PHE A C 1
ATOM 1985 O O . PHE A 1 249 ? -7.895 -14.656 -23.016 1 95.69 249 PHE A O 1
ATOM 1992 N N . ALA A 1 250 ? -6.898 -14.523 -21.016 1 96.94 250 ALA A N 1
ATOM 1993 C CA . ALA A 1 250 ? -6.824 -13.07 -21.078 1 96.94 250 ALA A CA 1
ATOM 1994 C C . ALA A 1 250 ? -5.715 -12.609 -22.016 1 96.94 250 ALA A C 1
ATOM 1996 O O . ALA A 1 250 ? -5.863 -11.617 -22.734 1 96.94 250 ALA A O 1
ATOM 1997 N N . ILE A 1 251 ? -4.617 -13.266 -21.938 1 93.88 251 ILE A N 1
ATOM 1998 C CA . ILE A 1 251 ? -3.482 -13.062 -22.828 1 93.88 251 ILE A CA 1
ATOM 1999 C C . ILE A 1 251 ? -3.238 -14.336 -23.641 1 93.88 251 ILE A C 1
ATOM 2001 O O . ILE A 1 251 ? -3.121 -15.43 -23.078 1 93.88 251 ILE A O 1
ATOM 2005 N N . SER A 1 252 ? -3.113 -14.078 -24.906 1 87.62 252 SER A N 1
ATOM 2006 C CA . SER A 1 252 ? -2.973 -15.234 -25.781 1 87.62 252 SER A CA 1
ATOM 2007 C C . SER A 1 252 ? -1.687 -16 -25.484 1 87.62 252 SER A C 1
ATOM 2009 O O . SER A 1 252 ? -0.693 -15.414 -25.062 1 87.62 252 SER A O 1
ATOM 2011 N N . ASN A 1 253 ? -1.739 -17.297 -25.734 1 78.31 253 ASN A N 1
ATOM 2012 C CA . ASN A 1 253 ? -0.585 -18.156 -25.516 1 78.31 253 ASN A CA 1
ATOM 2013 C C . ASN A 1 253 ? 0.609 -17.734 -26.359 1 78.31 253 ASN A C 1
ATOM 2015 O O . ASN A 1 253 ? 1.758 -17.875 -25.938 1 78.31 253 ASN A O 1
ATOM 2019 N N . GLU A 1 254 ? 0.32 -17.266 -27.531 1 70.5 254 GLU A N 1
ATOM 2020 C CA . GLU A 1 254 ? 1.382 -16.781 -28.406 1 70.5 254 GLU A CA 1
ATOM 2021 C C . GLU A 1 254 ? 2.107 -15.586 -27.781 1 70.5 254 GLU A C 1
ATOM 2023 O O . GLU A 1 254 ? 3.324 -15.453 -27.922 1 70.5 254 GLU A O 1
ATOM 2028 N N . ASP A 1 255 ? 1.411 -14.859 -27.031 1 70.06 255 ASP A N 1
ATOM 2029 C CA . ASP A 1 255 ? 1.957 -13.664 -26.406 1 70.06 255 ASP A CA 1
ATOM 2030 C C . ASP A 1 255 ? 2.629 -13.992 -25.078 1 70.06 255 ASP A C 1
ATOM 2032 O O . ASP A 1 255 ? 3.438 -13.211 -24.562 1 70.06 255 ASP A O 1
ATOM 2036 N N . THR A 1 256 ? 2.26 -15.094 -24.484 1 62.03 256 THR A N 1
ATOM 2037 C CA . THR A 1 256 ? 2.766 -15.422 -23.156 1 62.03 256 THR A CA 1
ATOM 2038 C C . THR A 1 256 ? 4.109 -16.141 -23.25 1 62.03 256 THR A C 1
ATOM 2040 O O . THR A 1 256 ? 5 -15.914 -22.422 1 62.03 256 THR A O 1
ATOM 2043 N N . TYR A 1 257 ? 4.203 -17.203 -24.078 1 58.88 257 TYR A N 1
ATOM 2044 C CA . TYR A 1 257 ? 5.344 -18.109 -24.031 1 58.88 257 TYR A CA 1
ATOM 2045 C C . TYR A 1 257 ? 6.441 -17.672 -24.984 1 58.88 257 TYR A C 1
ATOM 2047 O O . TYR A 1 257 ? 7.438 -18.375 -25.172 1 58.88 257 TYR A O 1
ATOM 2055 N N . SER A 1 258 ? 6.27 -16.453 -25.625 1 56.66 258 SER A N 1
ATOM 2056 C CA . SER A 1 258 ? 7.195 -16.25 -26.734 1 56.66 258 SER A CA 1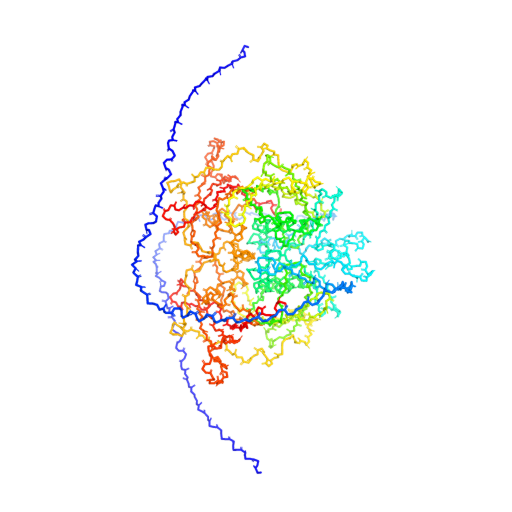
ATOM 2057 C C . SER A 1 258 ? 8.633 -16.141 -26.234 1 56.66 258 SER A C 1
ATOM 2059 O O . SER A 1 258 ? 9.562 -16.609 -26.906 1 56.66 258 SER A O 1
ATOM 2061 N N . GLU A 1 259 ? 8.961 -15.281 -25.172 1 63.59 259 GLU A N 1
ATOM 2062 C CA . GLU A 1 259 ? 10.391 -15.055 -25.047 1 63.59 259 GLU A CA 1
ATOM 2063 C C . GLU A 1 259 ? 10.867 -15.305 -23.625 1 63.59 259 GLU A C 1
ATOM 2065 O O . GLU A 1 259 ? 10.328 -14.734 -22.672 1 63.59 259 GLU A O 1
ATOM 2070 N N . LYS A 1 260 ? 11.609 -16.5 -23.516 1 79.06 260 LYS A N 1
ATOM 2071 C CA . LYS A 1 260 ? 12.352 -16.75 -22.281 1 79.06 260 LYS A CA 1
ATOM 2072 C C . LYS A 1 260 ? 13.133 -15.516 -21.859 1 79.06 260 LYS A C 1
ATOM 2074 O O . LYS A 1 260 ? 13.703 -14.812 -22.688 1 79.06 260 LYS A O 1
ATOM 2079 N N . ILE A 1 261 ? 13.047 -15.234 -20.562 1 90.25 261 ILE A N 1
ATOM 2080 C CA . ILE A 1 261 ? 13.844 -14.125 -20.047 1 90.25 261 ILE A CA 1
ATOM 2081 C C . ILE A 1 261 ? 15.266 -14.609 -19.75 1 90.25 261 ILE A C 1
ATOM 2083 O O . ILE A 1 261 ? 15.469 -15.461 -18.875 1 90.25 261 ILE A O 1
ATOM 2087 N N . HIS A 1 262 ? 16.203 -14.055 -20.406 1 85.75 262 HIS A N 1
ATOM 2088 C CA . HIS A 1 262 ? 17.594 -14.453 -20.219 1 85.75 262 HIS A CA 1
ATOM 2089 C C . HIS A 1 262 ? 18.125 -13.969 -18.875 1 85.75 262 HIS A C 1
ATOM 2091 O O . HIS A 1 262 ? 17.766 -12.883 -18.422 1 85.75 262 HIS A O 1
ATOM 2097 N N . LYS A 1 263 ? 19.016 -14.828 -18.375 1 87.94 263 LYS A N 1
ATOM 2098 C CA . LYS A 1 263 ? 19.672 -14.445 -17.125 1 87.94 263 LYS A CA 1
ATOM 2099 C C . LYS A 1 263 ? 20.734 -13.391 -17.359 1 87.94 263 LYS A C 1
ATOM 2101 O O . LYS A 1 263 ? 21.641 -13.586 -18.156 1 87.94 263 LYS A O 1
ATOM 2106 N N . LEU A 1 264 ? 20.625 -12.383 -16.578 1 90.5 264 LEU A N 1
ATOM 2107 C CA . LEU A 1 264 ? 21.641 -11.336 -16.672 1 90.5 264 LEU A CA 1
ATOM 2108 C C . LEU A 1 264 ? 22.875 -11.695 -15.859 1 90.5 264 LEU A C 1
ATOM 2110 O O . LEU A 1 264 ? 22.766 -12.305 -14.789 1 90.5 264 LEU A O 1
ATOM 2114 N N . THR A 1 265 ? 23.984 -11.352 -16.453 1 88.31 265 THR A N 1
ATOM 2115 C CA . THR A 1 265 ? 25.25 -11.453 -15.75 1 88.31 265 THR A CA 1
ATOM 2116 C C . THR A 1 265 ? 25.797 -10.07 -15.406 1 88.31 265 THR A C 1
ATOM 2118 O O . THR A 1 265 ? 25.281 -9.055 -15.875 1 88.31 265 THR A O 1
ATOM 2121 N N . ASP A 1 266 ? 26.812 -10.078 -14.531 1 88.12 266 ASP A N 1
ATOM 2122 C CA . ASP A 1 266 ? 27.438 -8.82 -14.148 1 88.12 266 ASP A CA 1
ATOM 2123 C C . ASP A 1 266 ? 27.953 -8.07 -15.383 1 88.12 266 ASP A C 1
ATOM 2125 O O . ASP A 1 266 ? 27.922 -6.836 -15.414 1 88.12 266 ASP A O 1
ATOM 2129 N N . GLN A 1 267 ? 28.328 -8.812 -16.328 1 86.75 267 GLN A N 1
ATOM 2130 C CA . GLN A 1 267 ? 28.906 -8.227 -17.531 1 86.75 267 GLN A CA 1
ATOM 2131 C C . GLN A 1 267 ? 27.812 -7.656 -18.438 1 86.75 267 GLN A C 1
ATOM 2133 O O . GLN A 1 267 ? 28.031 -6.656 -19.125 1 86.75 267 GLN A O 1
ATOM 2138 N N . ASP A 1 268 ? 26.672 -8.242 -18.328 1 87.88 268 ASP A N 1
ATOM 2139 C CA . ASP A 1 268 ? 25.562 -7.859 -19.188 1 87.88 268 ASP A CA 1
ATOM 2140 C C . ASP A 1 268 ? 24.812 -6.66 -18.625 1 87.88 268 ASP A C 1
ATOM 2142 O O . ASP A 1 268 ? 24.188 -5.902 -19.375 1 87.88 268 ASP A O 1
ATOM 2146 N N . ALA A 1 269 ? 24.969 -6.48 -17.391 1 89.81 269 ALA A N 1
ATOM 2147 C CA . ALA A 1 269 ? 24.125 -5.496 -16.734 1 89.81 269 ALA A CA 1
ATOM 2148 C C . ALA A 1 269 ? 24.672 -4.086 -16.906 1 89.81 269 ALA A C 1
ATOM 2150 O O . ALA A 1 269 ? 25.844 -3.836 -16.641 1 89.81 269 ALA A O 1
ATOM 2151 N N . GLU A 1 270 ? 23.859 -3.268 -17.375 1 91.62 270 GLU A N 1
ATOM 2152 C CA . GLU A 1 270 ? 24.25 -1.869 -17.531 1 91.62 270 GLU A CA 1
ATOM 2153 C C . GLU A 1 270 ? 24.172 -1.128 -16.203 1 91.62 270 GLU A C 1
ATOM 2155 O O . GLU A 1 270 ? 24.984 -0.256 -15.922 1 91.62 270 GLU A O 1
ATOM 2160 N N . ASN A 1 271 ? 23.141 -1.459 -15.438 1 94.06 271 ASN A N 1
ATOM 2161 C CA . ASN A 1 271 ? 22.953 -0.835 -14.133 1 94.06 271 ASN A CA 1
ATOM 2162 C C . ASN A 1 271 ? 22.797 -1.878 -13.031 1 94.06 271 ASN A C 1
ATOM 2164 O O . ASN A 1 271 ? 22.094 -2.875 -13.211 1 94.06 271 ASN A O 1
ATOM 2168 N N . ILE A 1 272 ? 23.484 -1.599 -11.961 1 94 272 ILE A N 1
ATOM 2169 C CA . ILE A 1 272 ? 23.375 -2.477 -10.797 1 94 272 ILE A CA 1
ATOM 2170 C C . ILE A 1 272 ? 23.141 -1.644 -9.539 1 94 272 ILE A C 1
ATOM 2172 O O . ILE A 1 272 ? 23.906 -0.718 -9.25 1 94 272 ILE A O 1
ATOM 2176 N N . GLN A 1 273 ? 22.047 -1.916 -8.836 1 92.88 273 GLN A N 1
ATOM 2177 C CA . GLN A 1 273 ? 21.75 -1.305 -7.543 1 92.88 273 GLN A CA 1
ATOM 2178 C C . GLN A 1 273 ? 21.875 -2.324 -6.414 1 92.88 273 GLN A C 1
ATOM 2180 O O . GLN A 1 273 ? 21.156 -3.33 -6.402 1 92.88 273 GLN A O 1
ATOM 2185 N N . THR A 1 274 ? 22.719 -1.968 -5.426 1 89.81 274 THR A N 1
ATOM 2186 C CA . THR A 1 274 ? 22.938 -2.883 -4.312 1 89.81 274 THR A CA 1
ATOM 2187 C C . THR A 1 274 ? 22.375 -2.312 -3.016 1 89.81 274 THR A C 1
ATOM 2189 O O . THR A 1 274 ? 21.844 -1.2 -3 1 89.81 274 THR A O 1
ATOM 2192 N N . GLY A 1 275 ? 22.359 -3.168 -2.043 1 86.44 275 GLY A N 1
ATOM 2193 C CA . GLY A 1 275 ? 21.984 -2.707 -0.719 1 86.44 275 GLY A CA 1
ATOM 2194 C C . GLY A 1 275 ? 20.484 -2.674 -0.51 1 86.44 275 GLY A C 1
ATOM 2195 O O . GLY A 1 275 ? 19.969 -1.875 0.281 1 86.44 275 GLY A O 1
ATOM 2196 N N . LEU A 1 276 ? 19.781 -3.43 -1.251 1 89.56 276 LEU A N 1
ATOM 2197 C CA . LEU A 1 276 ? 18.328 -3.488 -1.103 1 89.56 276 LEU A CA 1
ATOM 2198 C C . LEU A 1 276 ? 17.938 -4.484 -0.018 1 89.56 276 LEU A C 1
ATOM 2200 O O . LEU A 1 276 ? 18.359 -5.641 -0.043 1 89.56 276 LEU A O 1
ATOM 2204 N N . ALA A 1 277 ? 17.188 -3.973 0.979 1 88.38 277 ALA A N 1
ATOM 2205 C CA . ALA A 1 277 ? 16.766 -4.832 2.084 1 88.38 277 ALA A CA 1
ATOM 2206 C C . ALA A 1 277 ? 15.258 -4.723 2.322 1 88.38 277 ALA A C 1
ATOM 2208 O O . ALA A 1 277 ? 14.688 -3.633 2.236 1 88.38 277 ALA A O 1
ATOM 2209 N N . PRO A 1 278 ? 14.648 -5.895 2.66 1 89.12 278 PRO A N 1
ATOM 2210 C CA . PRO A 1 278 ? 13.234 -5.836 3.029 1 89.12 278 PRO A CA 1
ATOM 2211 C C . PRO A 1 278 ? 12.992 -5.07 4.328 1 89.12 278 PRO A C 1
ATOM 2213 O O . PRO A 1 278 ? 13.805 -5.156 5.258 1 89.12 278 PRO A O 1
ATOM 2216 N N . ARG A 1 279 ? 11.914 -4.34 4.301 1 88.25 279 ARG A N 1
ATOM 2217 C CA . ARG A 1 279 ? 11.414 -3.734 5.531 1 88.25 279 ARG A CA 1
ATOM 2218 C C . ARG A 1 279 ? 10.398 -4.641 6.215 1 88.25 279 ARG A C 1
ATOM 2220 O O . ARG A 1 279 ? 9.875 -5.574 5.602 1 88.25 279 ARG A O 1
ATOM 2227 N N . TRP A 1 280 ? 10.141 -4.297 7.445 1 86.06 280 TRP A N 1
ATOM 2228 C CA . TRP A 1 280 ? 9.188 -5.102 8.203 1 86.06 280 TRP A CA 1
ATOM 2229 C C . TRP A 1 280 ? 7.848 -5.188 7.48 1 86.06 280 TRP A C 1
ATOM 2231 O O . TRP A 1 280 ? 7.273 -6.27 7.348 1 86.06 280 TRP A O 1
ATOM 2241 N N . ASN A 1 281 ? 7.434 -4.066 6.953 1 85.38 281 ASN A N 1
ATOM 2242 C CA . ASN A 1 281 ? 6.109 -4.008 6.344 1 85.38 281 AS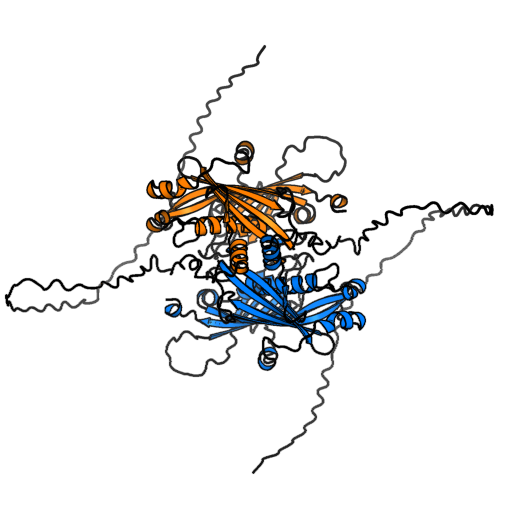N A CA 1
ATOM 2243 C C . ASN A 1 281 ? 6.121 -4.57 4.926 1 85.38 281 ASN A C 1
ATOM 2245 O O . ASN A 1 281 ? 5.086 -4.598 4.258 1 85.38 281 ASN A O 1
ATOM 2249 N N . ASP A 1 282 ? 7.277 -5.031 4.48 1 88.81 282 ASP A N 1
ATOM 2250 C CA . ASP A 1 282 ? 7.348 -5.715 3.191 1 88.81 282 ASP A CA 1
ATOM 2251 C C . ASP A 1 282 ? 6.949 -7.184 3.324 1 88.81 282 ASP A C 1
ATOM 2253 O O . ASP A 1 282 ? 6.691 -7.855 2.324 1 88.81 282 ASP A O 1
ATOM 2257 N N . MET A 1 283 ? 6.906 -7.633 4.512 1 86 283 MET A N 1
ATOM 2258 C CA . MET A 1 283 ? 6.602 -9.039 4.781 1 86 283 MET A CA 1
ATOM 2259 C C . MET A 1 283 ? 5.094 -9.273 4.809 1 86 283 MET A C 1
ATOM 2261 O O . MET A 1 283 ? 4.34 -8.414 5.27 1 86 283 MET A O 1
ATOM 2265 N N . ASP A 1 284 ? 4.793 -10.406 4.32 1 80.62 284 ASP A N 1
ATOM 2266 C CA . ASP A 1 284 ? 3.383 -10.773 4.363 1 80.62 284 ASP A CA 1
ATOM 2267 C C . ASP A 1 284 ? 3.074 -11.609 5.605 1 80.62 284 ASP A C 1
ATOM 2269 O O . ASP A 1 284 ? 3.91 -11.734 6.504 1 80.62 284 ASP A O 1
ATOM 2273 N N . ALA A 1 285 ? 1.85 -12.117 5.688 1 74.31 285 ALA A N 1
ATOM 2274 C CA . ALA A 1 285 ? 1.359 -12.859 6.844 1 74.31 285 ALA A CA 1
ATOM 2275 C C . ALA A 1 285 ? 2.133 -14.164 7.027 1 74.31 285 ALA A C 1
ATOM 2277 O O . ALA A 1 285 ? 2.084 -14.773 8.102 1 74.31 285 ALA A O 1
ATOM 2278 N N . ASN A 1 286 ? 2.812 -14.609 5.965 1 72.62 286 ASN A N 1
ATOM 2279 C CA . ASN A 1 286 ? 3.605 -15.836 6.035 1 72.62 286 ASN A CA 1
ATOM 2280 C C . ASN A 1 286 ? 5.047 -15.547 6.449 1 72.62 286 ASN A C 1
ATOM 2282 O O . ASN A 1 286 ? 5.887 -16.438 6.461 1 72.62 286 ASN A O 1
ATOM 2286 N N . GLN A 1 287 ? 5.348 -14.273 6.668 1 74.31 287 GLN A N 1
ATOM 2287 C CA . GLN A 1 287 ? 6.645 -13.805 7.145 1 74.31 287 GLN A CA 1
ATOM 2288 C C . GLN A 1 287 ? 7.707 -13.93 6.059 1 74.31 287 GLN A C 1
ATOM 2290 O O . GLN A 1 287 ? 8.883 -14.156 6.355 1 74.31 287 GLN A O 1
ATOM 2295 N N . HIS A 1 288 ? 7.238 -14.016 4.84 1 84.56 288 HIS A N 1
ATOM 2296 C CA . HIS A 1 288 ? 8.07 -13.844 3.656 1 84.56 288 HIS A CA 1
ATOM 2297 C C . HIS A 1 288 ? 7.773 -12.516 2.965 1 84.56 288 HIS A C 1
ATOM 2299 O O . HIS A 1 288 ? 6.727 -11.906 3.203 1 84.56 288 HIS A O 1
ATOM 2305 N N . VAL A 1 289 ? 8.758 -12.133 2.229 1 89.94 289 VAL A N 1
ATOM 2306 C CA . VAL A 1 289 ? 8.523 -10.891 1.494 1 89.94 289 VAL A CA 1
ATOM 2307 C C . VAL A 1 289 ? 7.395 -11.094 0.487 1 89.94 289 VAL A C 1
ATOM 2309 O O . VAL A 1 289 ? 7.387 -12.078 -0.258 1 89.94 289 VAL A O 1
ATOM 2312 N N . ASN A 1 290 ? 6.434 -10.211 0.506 1 89.38 290 ASN A N 1
ATOM 2313 C CA . ASN A 1 290 ? 5.371 -10.219 -0.493 1 89.38 290 ASN A CA 1
ATOM 2314 C C . ASN A 1 290 ? 5.93 -10.086 -1.907 1 89.38 290 ASN A C 1
ATOM 2316 O O . ASN A 1 290 ? 6.723 -9.188 -2.186 1 89.38 290 ASN A O 1
ATOM 2320 N N . ASN A 1 291 ? 5.477 -10.914 -2.789 1 88.94 291 ASN A N 1
ATOM 2321 C CA . ASN A 1 291 ? 5.992 -10.984 -4.152 1 88.94 291 ASN A CA 1
ATOM 2322 C C . ASN A 1 291 ? 5.844 -9.648 -4.875 1 88.94 291 ASN A C 1
ATOM 2324 O O . ASN A 1 291 ? 6.641 -9.32 -5.758 1 88.94 291 ASN A O 1
ATOM 2328 N N . VAL A 1 292 ? 4.875 -8.914 -4.508 1 91.75 292 VAL A N 1
ATOM 2329 C CA . VAL A 1 292 ? 4.602 -7.645 -5.176 1 91.75 292 VAL A CA 1
ATOM 2330 C C . VAL A 1 292 ? 5.707 -6.645 -4.859 1 91.75 292 VAL A C 1
ATOM 2332 O O . VAL A 1 292 ? 6.016 -5.77 -5.676 1 91.75 292 VAL A O 1
ATOM 2335 N N . LYS A 1 293 ? 6.328 -6.832 -3.783 1 91 293 LYS A N 1
ATOM 2336 C CA . LYS A 1 293 ? 7.355 -5.891 -3.342 1 91 293 LYS A CA 1
ATOM 2337 C C . LYS A 1 293 ? 8.602 -5.988 -4.215 1 91 293 LYS A C 1
ATOM 2339 O O . LYS A 1 293 ? 9.398 -5.055 -4.277 1 91 293 LYS A O 1
ATOM 2344 N N . TYR A 1 294 ? 8.789 -7.109 -4.906 1 94.38 294 TYR A N 1
ATOM 2345 C CA . TYR A 1 294 ? 9.938 -7.27 -5.789 1 94.38 294 TYR A CA 1
ATOM 2346 C C . TYR A 1 294 ? 9.922 -6.227 -6.902 1 94.38 294 TYR A C 1
ATOM 2348 O O . TYR A 1 294 ? 10.977 -5.832 -7.402 1 94.38 294 TYR A O 1
ATOM 2356 N N . ILE A 1 295 ? 8.758 -5.766 -7.242 1 94 295 ILE A N 1
ATOM 2357 C CA . ILE A 1 295 ? 8.609 -4.793 -8.32 1 94 295 ILE A CA 1
ATOM 2358 C C . ILE A 1 295 ? 9.336 -3.502 -7.957 1 94 295 ILE A C 1
ATOM 2360 O O . ILE A 1 295 ? 10.078 -2.949 -8.773 1 94 295 ILE A O 1
ATOM 2364 N N . GLY A 1 296 ? 9.148 -3.082 -6.742 1 91.62 296 GLY A N 1
ATOM 2365 C CA . GLY A 1 296 ? 9.836 -1.883 -6.301 1 91.62 296 GLY A CA 1
ATOM 2366 C C . GLY A 1 296 ? 11.352 -1.986 -6.422 1 91.62 296 GLY A C 1
ATOM 2367 O O . GLY A 1 296 ? 12.016 -1.021 -6.805 1 91.62 296 GLY A O 1
ATOM 2368 N N . TRP A 1 297 ? 11.859 -3.107 -6.156 1 93.44 297 TRP A N 1
ATOM 2369 C CA . TRP A 1 297 ? 13.305 -3.309 -6.211 1 93.44 297 TRP A CA 1
ATOM 2370 C C . TRP A 1 297 ? 13.789 -3.391 -7.656 1 93.44 297 TRP A C 1
ATOM 2372 O O . TRP A 1 297 ? 14.852 -2.863 -7.992 1 93.44 297 TRP A O 1
ATOM 2382 N N . ILE A 1 298 ? 13.023 -3.994 -8.484 1 93.94 298 ILE A N 1
ATOM 2383 C CA . ILE A 1 298 ? 13.359 -4.121 -9.898 1 93.94 298 ILE A CA 1
ATOM 2384 C C . ILE A 1 298 ? 13.477 -2.732 -10.531 1 93.94 298 ILE A C 1
ATOM 2386 O O . ILE A 1 298 ? 14.375 -2.484 -11.336 1 93.94 298 ILE A O 1
ATOM 2390 N N . LEU A 1 299 ? 12.703 -1.851 -10.125 1 93.12 299 LEU A N 1
ATOM 2391 C CA . LEU A 1 299 ? 12.664 -0.515 -10.711 1 93.12 299 LEU A CA 1
ATOM 2392 C C . LEU A 1 299 ? 13.852 0.32 -10.242 1 93.12 299 LEU A C 1
ATOM 2394 O O . LEU A 1 299 ? 14.195 1.321 -10.875 1 93.12 299 LEU A O 1
ATOM 2398 N N . GLU A 1 300 ? 14.445 -0.065 -9.164 1 91.62 300 GLU A N 1
ATOM 2399 C CA . GLU A 1 300 ? 15.539 0.707 -8.578 1 91.62 300 GLU A CA 1
ATOM 2400 C C . GLU A 1 300 ? 16.75 0.72 -9.5 1 91.62 300 GLU A C 1
ATOM 2402 O O . GLU A 1 300 ? 17.641 1.568 -9.359 1 91.62 300 GLU A O 1
ATOM 2407 N N . SER A 1 301 ? 16.844 -0.166 -10.391 1 94.06 301 SER A N 1
ATOM 2408 C CA . SER A 1 301 ? 18.016 -0.247 -11.273 1 94.06 301 SER A CA 1
ATOM 2409 C C . SER A 1 301 ? 17.734 0.452 -12.602 1 94.06 301 SER A C 1
ATOM 2411 O O . SER A 1 301 ? 18.594 0.436 -13.5 1 94.06 301 SER A O 1
ATOM 2413 N N . LEU A 1 302 ? 16.656 1.058 -12.766 1 95 302 LEU A N 1
ATOM 2414 C CA . LEU A 1 302 ? 16.344 1.788 -13.984 1 95 302 LEU A CA 1
ATOM 2415 C C . LEU A 1 302 ? 16.812 3.236 -13.891 1 95 302 LEU A C 1
ATOM 2417 O O . LEU A 1 302 ? 16.781 3.828 -12.812 1 95 302 LEU A O 1
ATOM 2421 N N . PRO A 1 303 ? 17.172 3.764 -15.07 1 92.62 303 PRO A N 1
ATOM 2422 C CA . PRO A 1 303 ? 17.453 5.203 -15.062 1 92.62 303 PRO A CA 1
ATOM 2423 C C . PRO A 1 303 ? 16.219 6.031 -14.688 1 92.62 303 PRO A C 1
ATOM 2425 O O . PRO A 1 303 ? 15.102 5.715 -15.102 1 92.62 303 PRO A O 1
ATOM 2428 N N . MET A 1 304 ? 16.484 7.051 -13.969 1 89.06 304 MET A N 1
ATOM 2429 C CA . MET A 1 304 ? 15.414 7.91 -13.477 1 89.06 304 MET A CA 1
ATOM 2430 C C . MET A 1 304 ? 14.617 8.492 -14.641 1 89.06 304 MET A C 1
ATOM 2432 O O . MET A 1 304 ? 13.398 8.648 -14.539 1 89.06 304 MET A O 1
ATOM 2436 N N . LYS A 1 305 ? 15.227 8.797 -15.695 1 91 305 LYS A N 1
ATOM 2437 C CA . LYS A 1 305 ? 14.57 9.383 -16.859 1 91 305 LYS A CA 1
ATOM 2438 C C . LYS A 1 305 ? 13.5 8.453 -17.406 1 91 305 LYS A C 1
ATOM 2440 O O . LYS A 1 305 ? 12.461 8.914 -17.906 1 91 305 LYS A O 1
ATOM 2445 N N . VAL A 1 306 ? 13.734 7.164 -17.328 1 93.12 306 VAL A N 1
ATOM 2446 C CA . VAL A 1 306 ? 12.758 6.195 -17.797 1 93.12 306 VAL A CA 1
ATOM 2447 C C . VAL A 1 306 ? 11.523 6.219 -16.891 1 93.12 306 VAL A C 1
ATOM 2449 O O . VAL A 1 306 ? 10.391 6.281 -17.391 1 93.12 306 VAL A O 1
ATOM 2452 N N . LEU A 1 307 ? 11.773 6.273 -15.648 1 91.69 307 LEU A N 1
ATOM 2453 C CA . LEU A 1 307 ? 10.68 6.277 -14.68 1 91.69 307 LEU A CA 1
ATOM 2454 C C . LEU A 1 307 ? 9.852 7.551 -14.805 1 91.69 307 LEU A C 1
ATOM 2456 O O . LEU A 1 307 ? 8.633 7.527 -14.617 1 91.69 307 LEU A O 1
ATOM 2460 N N . GLU A 1 308 ? 10.461 8.602 -15.18 1 90.06 308 GLU A N 1
ATOM 2461 C CA . GLU A 1 308 ? 9.805 9.898 -15.258 1 90.06 308 GLU A CA 1
ATOM 2462 C C . GLU A 1 308 ? 9.102 10.086 -16.594 1 90.06 308 GLU A C 1
ATOM 2464 O O . GLU A 1 308 ? 7.977 10.594 -16.656 1 90.06 308 GLU A O 1
ATOM 2469 N N . ASP A 1 309 ? 9.688 9.617 -17.688 1 92.88 309 ASP A N 1
ATOM 2470 C CA . ASP A 1 309 ? 9.25 10.039 -19.016 1 92.88 309 ASP A CA 1
ATOM 2471 C C . ASP A 1 309 ? 8.484 8.922 -19.719 1 92.88 309 ASP A C 1
ATOM 2473 O O . ASP A 1 309 ? 7.91 9.133 -20.781 1 92.88 309 ASP A O 1
ATOM 2477 N N . TYR A 1 310 ? 8.484 7.73 -19.156 1 94.12 310 TYR A N 1
ATOM 2478 C CA . TYR A 1 310 ? 7.832 6.602 -19.812 1 94.12 310 TYR A CA 1
ATOM 2479 C C . TYR A 1 310 ? 6.773 5.984 -18.906 1 94.12 310 TYR A C 1
ATOM 2481 O O . TYR A 1 310 ? 6.816 6.152 -17.688 1 94.12 310 TYR A O 1
ATOM 2489 N N . TYR A 1 311 ? 5.789 5.375 -19.5 1 94.38 311 TYR A N 1
ATOM 2490 C CA . TYR A 1 311 ? 4.91 4.484 -18.75 1 94.38 311 TYR A CA 1
ATOM 2491 C C . TYR A 1 311 ? 5.188 3.027 -19.094 1 94.38 311 TYR A C 1
ATOM 2493 O O . TYR A 1 311 ? 5.457 2.693 -20.25 1 94.38 311 TYR A O 1
ATOM 2501 N N . MET A 1 312 ? 5.121 2.201 -18.156 1 96.12 312 MET A N 1
ATOM 2502 C CA . MET A 1 312 ? 5.305 0.768 -18.359 1 96.12 312 MET A CA 1
ATOM 2503 C C . MET A 1 312 ? 4.066 0.146 -19 1 96.12 312 MET A C 1
ATOM 2505 O O . MET A 1 312 ? 2.971 0.231 -18.438 1 96.12 312 MET A O 1
ATOM 2509 N N . THR A 1 313 ? 4.199 -0.542 -20.109 1 96.69 313 THR A N 1
ATOM 2510 C CA . THR A 1 313 ? 3.049 -1.077 -20.828 1 96.69 313 THR A CA 1
ATOM 2511 C C . THR A 1 313 ? 2.951 -2.588 -20.641 1 96.69 313 THR A C 1
ATOM 2513 O O . THR A 1 313 ? 1.905 -3.186 -20.906 1 96.69 313 THR A O 1
ATOM 2516 N N . SER A 1 314 ? 4.062 -3.178 -20.266 1 95.75 314 SER A N 1
ATOM 2517 C CA . SER A 1 314 ? 4.059 -4.621 -20.047 1 95.75 314 SER A CA 1
ATOM 2518 C C . SER A 1 314 ? 5.133 -5.031 -19.047 1 95.75 314 SER A C 1
ATOM 2520 O O . SER A 1 314 ? 6.18 -4.387 -18.953 1 95.75 314 SER A O 1
ATOM 2522 N N . MET A 1 315 ? 4.836 -6.102 -18.359 1 96.44 315 MET A N 1
ATOM 2523 C CA . MET A 1 315 ? 5.789 -6.68 -17.406 1 96.44 315 MET A CA 1
ATOM 2524 C C . MET A 1 315 ? 5.625 -8.195 -17.328 1 96.44 315 MET A C 1
ATOM 2526 O O . MET A 1 315 ? 4.5 -8.695 -17.266 1 96.44 315 MET A O 1
ATOM 2530 N N . THR A 1 316 ? 6.691 -8.867 -17.406 1 96.19 316 THR A N 1
ATOM 2531 C CA . THR A 1 316 ? 6.738 -10.305 -17.156 1 96.19 316 THR A CA 1
ATOM 2532 C C . THR A 1 316 ? 7.695 -10.625 -16.016 1 96.19 316 THR A C 1
ATOM 2534 O O . THR A 1 316 ? 8.836 -10.156 -16 1 96.19 316 THR A O 1
ATOM 2537 N N . LEU A 1 317 ? 7.238 -11.352 -15.07 1 96.75 317 LEU A N 1
ATOM 2538 C CA . LEU A 1 317 ? 8.039 -11.781 -13.93 1 96.75 317 LEU A CA 1
ATOM 2539 C C . LEU A 1 317 ? 8.141 -13.297 -13.875 1 96.75 317 LEU A C 1
ATOM 2541 O O . LEU A 1 317 ? 7.137 -14 -14.047 1 96.75 317 LEU A O 1
ATOM 2545 N N . GLU A 1 318 ? 9.289 -13.789 -13.641 1 96.38 318 GLU A N 1
ATOM 2546 C CA . GLU A 1 318 ? 9.547 -15.188 -13.32 1 96.38 318 GLU A CA 1
ATOM 2547 C C . GLU A 1 318 ? 10.164 -15.336 -11.938 1 96.38 318 GLU A C 1
ATOM 2549 O O . GLU A 1 318 ? 11.305 -14.914 -11.711 1 96.38 318 GLU A O 1
ATOM 2554 N N . PHE A 1 319 ? 9.469 -15.977 -11.117 1 95.44 319 PHE A N 1
ATOM 2555 C CA . PHE A 1 319 ? 9.898 -16.125 -9.734 1 95.44 319 PHE A CA 1
ATOM 2556 C C . PHE A 1 319 ? 10.758 -17.375 -9.562 1 95.44 319 PHE A C 1
ATOM 2558 O O . PHE A 1 319 ? 10.398 -18.453 -10.031 1 95.44 319 PHE A O 1
ATOM 2565 N N . ARG A 1 320 ? 11.836 -17.203 -8.781 1 93.31 320 ARG A N 1
ATOM 2566 C CA . ARG A 1 320 ? 12.781 -18.297 -8.641 1 93.31 320 ARG A CA 1
ATOM 2567 C C . ARG A 1 320 ? 12.945 -18.703 -7.176 1 93.31 320 ARG A C 1
ATOM 2569 O O . ARG A 1 320 ? 13.07 -19.891 -6.863 1 93.31 320 ARG A O 1
ATOM 2576 N N . ARG A 1 321 ? 12.984 -17.703 -6.332 1 91.25 321 ARG A N 1
ATOM 2577 C CA . ARG A 1 321 ? 13.203 -17.969 -4.914 1 91.25 321 ARG A CA 1
ATOM 2578 C C . ARG A 1 321 ? 12.469 -16.953 -4.047 1 91.25 321 ARG A C 1
ATOM 2580 O O . ARG A 1 321 ? 12.219 -15.82 -4.484 1 91.25 321 ARG A O 1
ATOM 2587 N N . GLU A 1 322 ? 12.219 -17.375 -2.818 1 88.56 322 GLU A N 1
ATOM 2588 C CA . GLU A 1 322 ? 11.633 -16.484 -1.829 1 88.56 322 GLU A CA 1
ATOM 2589 C C . GLU A 1 322 ? 12.719 -15.734 -1.057 1 88.56 322 GLU A C 1
ATOM 2591 O O . GLU A 1 322 ? 13.852 -16.203 -0.951 1 88.56 322 GLU A O 1
ATOM 2596 N N . CYS A 1 323 ? 12.305 -14.531 -0.604 1 89.94 323 CYS A N 1
ATOM 2597 C CA . CYS A 1 323 ? 13.188 -13.719 0.233 1 89.94 323 CYS A CA 1
ATOM 2598 C C . CYS A 1 323 ? 12.602 -13.547 1.629 1 89.94 323 CYS A C 1
ATOM 2600 O O . CYS A 1 323 ? 11.375 -13.508 1.793 1 89.94 323 CYS A O 1
ATOM 2602 N N . THR A 1 324 ? 13.492 -13.508 2.576 1 87.19 324 THR A N 1
ATOM 2603 C CA . THR A 1 324 ? 13.086 -13.242 3.951 1 87.19 324 THR A CA 1
ATOM 2604 C C . THR A 1 324 ? 13.625 -11.898 4.422 1 87.19 324 THR A C 1
ATOM 2606 O O . THR A 1 324 ? 14.383 -11.234 3.699 1 87.19 324 THR A O 1
ATOM 2609 N N . GLN A 1 325 ? 13.297 -11.578 5.637 1 85.75 325 GLN A N 1
ATOM 2610 C CA . GLN A 1 325 ? 13.648 -10.281 6.195 1 85.75 325 GLN A CA 1
ATOM 2611 C C . GLN A 1 325 ? 15.164 -10.125 6.332 1 85.75 325 GLN A C 1
ATOM 2613 O O . GLN A 1 325 ? 15.688 -9.016 6.262 1 85.75 325 GLN A O 1
ATOM 2618 N N . SER A 1 326 ? 15.867 -11.141 6.477 1 85.5 326 SER A N 1
ATOM 2619 C CA . SER A 1 326 ? 17.297 -11.094 6.75 1 85.5 326 SER A CA 1
ATOM 2620 C C . SER A 1 326 ? 18.109 -11.008 5.457 1 85.5 326 SER A C 1
ATOM 2622 O O . SER A 1 326 ? 19.312 -10.781 5.488 1 85.5 326 SER A O 1
ATOM 2624 N N . ASN A 1 327 ? 17.516 -11.102 4.367 1 89.75 327 ASN A N 1
ATOM 2625 C CA . ASN A 1 327 ? 18.219 -11.133 3.09 1 89.75 327 ASN A CA 1
ATOM 2626 C C . ASN A 1 327 ? 18.562 -9.734 2.6 1 89.75 327 ASN A C 1
ATOM 2628 O O . ASN A 1 327 ? 17.875 -8.766 2.932 1 89.75 327 ASN A O 1
ATOM 2632 N N . MET A 1 328 ? 19.641 -9.68 1.929 1 91.69 328 MET A N 1
ATOM 2633 C CA . MET A 1 328 ? 20 -8.5 1.154 1 91.69 328 MET A CA 1
ATOM 2634 C C . MET A 1 328 ? 19.969 -8.789 -0.342 1 91.69 328 MET A C 1
ATOM 2636 O O . MET A 1 328 ? 20.375 -9.867 -0.778 1 91.69 328 MET A O 1
ATOM 2640 N N . LEU A 1 329 ? 19.531 -7.785 -1.1 1 93.94 329 LEU A N 1
ATOM 2641 C CA . LEU A 1 329 ? 19.344 -8.039 -2.521 1 93.94 329 LEU A CA 1
ATOM 2642 C C . LEU A 1 329 ? 20.078 -7.016 -3.369 1 93.94 329 LEU A C 1
ATOM 2644 O O . LEU A 1 329 ? 20.484 -5.969 -2.867 1 93.94 329 LEU A O 1
ATOM 2648 N N . GLU A 1 330 ? 20.266 -7.418 -4.609 1 95.38 330 GLU A N 1
ATOM 2649 C CA . GLU A 1 330 ? 20.734 -6.531 -5.668 1 95.38 330 GLU A CA 1
ATOM 2650 C C . GLU A 1 330 ? 19.828 -6.605 -6.895 1 95.38 330 GLU A C 1
ATOM 2652 O O . GLU A 1 330 ? 19.359 -7.68 -7.254 1 95.38 330 GLU A O 1
ATOM 2657 N N . SER A 1 331 ? 19.641 -5.43 -7.445 1 96.31 331 SER A N 1
ATOM 2658 C CA . SER A 1 331 ? 18.828 -5.312 -8.648 1 96.31 331 SER A CA 1
ATOM 2659 C C . SER A 1 331 ? 19.672 -4.941 -9.859 1 96.31 331 SER A C 1
ATOM 2661 O O . SER A 1 331 ? 20.469 -4.008 -9.797 1 96.31 331 SER A O 1
ATOM 2663 N N . MET A 1 332 ? 19.484 -5.688 -10.938 1 96.5 332 MET A N 1
ATOM 2664 C CA . MET A 1 332 ? 20.219 -5.445 -12.18 1 96.5 332 MET A CA 1
ATOM 2665 C C . MET A 1 332 ? 19.25 -5.191 -13.336 1 96.5 332 MET A C 1
ATOM 2667 O O . MET A 1 332 ? 18.172 -5.781 -13.391 1 96.5 332 MET A O 1
ATOM 2671 N N . ALA A 1 333 ? 19.703 -4.34 -14.266 1 96.62 333 ALA A N 1
ATOM 2672 C CA . ALA A 1 333 ? 18.875 -4.062 -15.438 1 96.62 333 ALA A CA 1
ATOM 2673 C C . ALA A 1 333 ? 19.75 -3.752 -16.656 1 96.62 333 ALA A C 1
ATOM 2675 O O . ALA A 1 333 ? 20.844 -3.189 -16.516 1 96.62 333 ALA A O 1
ATOM 2676 N N . THR A 1 334 ? 19.281 -4.172 -17.797 1 95.44 334 THR A N 1
ATOM 2677 C CA . THR A 1 334 ? 19.922 -3.852 -19.062 1 95.44 334 THR A CA 1
ATOM 2678 C C . THR A 1 334 ? 18.891 -3.621 -20.156 1 95.44 334 THR A C 1
ATOM 2680 O O . THR A 1 334 ? 17.906 -4.363 -20.25 1 95.44 334 THR A O 1
ATOM 2683 N N . PRO A 1 335 ? 19.062 -2.549 -20.906 1 92.44 335 PRO A N 1
ATOM 2684 C CA . PRO A 1 335 ? 18.172 -2.381 -22.047 1 92.44 335 PRO A CA 1
ATOM 2685 C C . PRO A 1 335 ? 18.312 -3.498 -23.078 1 92.44 335 PRO A C 1
ATOM 2687 O O . PRO A 1 335 ? 19.422 -3.988 -23.312 1 92.44 335 PRO A O 1
ATOM 2690 N N . THR A 1 336 ? 17.188 -4.047 -23.422 1 83.69 336 THR A N 1
ATOM 2691 C CA . THR A 1 336 ? 17.188 -5.098 -24.438 1 83.69 336 THR A CA 1
ATOM 2692 C C . THR A 1 336 ? 16.953 -4.512 -25.828 1 83.69 336 THR A C 1
ATOM 2694 O O . THR A 1 336 ? 16.109 -3.629 -26 1 83.69 336 THR A O 1
ATOM 2697 N N . SER A 1 337 ? 17.984 -4.27 -26.547 1 59.72 337 SER A N 1
ATOM 2698 C CA . SER A 1 337 ? 17.953 -3.73 -27.891 1 59.72 337 SER A CA 1
ATOM 2699 C C . SER A 1 337 ? 16.812 -4.352 -28.703 1 59.72 337 SER A C 1
ATOM 2701 O O . SER A 1 337 ? 16.922 -5.488 -29.172 1 59.72 337 SER A O 1
ATOM 2703 N N . LYS A 1 338 ? 15.781 -4.738 -28.25 1 49.94 338 LYS A N 1
ATOM 2704 C CA . LYS A 1 338 ? 15.102 -5.137 -29.484 1 49.94 338 LYS A CA 1
ATOM 2705 C C . LYS A 1 338 ? 15.266 -4.082 -30.578 1 49.94 338 LYS A C 1
ATOM 2707 O O . LYS A 1 338 ? 15.812 -3.002 -30.312 1 49.94 338 LYS A O 1
ATOM 2712 N N . LEU A 1 339 ? 13.922 -3.881 -31.281 1 40.69 339 LEU A N 1
ATOM 2713 C CA . LEU A 1 339 ? 13.555 -3.441 -32.625 1 40.69 339 LEU A CA 1
ATOM 2714 C C . LEU A 1 339 ? 13.875 -1.965 -32.812 1 40.69 339 LEU A C 1
ATOM 2716 O O . LEU A 1 339 ? 13.047 -1.1 -32.531 1 40.69 339 LEU A O 1
ATOM 2720 N N . ILE A 1 340 ? 14.867 -1.488 -32.188 1 38.03 340 ILE A N 1
ATOM 2721 C CA . ILE A 1 340 ? 15.039 -0.23 -32.906 1 38.03 340 ILE A CA 1
ATOM 2722 C C . ILE A 1 340 ? 14.812 -0.451 -34.406 1 38.03 340 ILE A C 1
ATOM 2724 O O . ILE A 1 340 ? 15.586 -1.148 -35.062 1 38.03 340 ILE A O 1
ATOM 2728 N N . HIS A 1 341 ? 13.664 -0.731 -34.844 1 34.91 341 HIS A N 1
ATOM 2729 C CA . HIS A 1 341 ? 13.617 -0.474 -36.281 1 34.91 341 HIS A CA 1
ATOM 2730 C C . HIS A 1 341 ? 14.617 0.604 -36.688 1 34.91 341 HIS A C 1
ATOM 2732 O O . HIS A 1 341 ? 14.789 1.592 -35.969 1 34.91 341 HIS A O 1
ATOM 2738 N N . ALA A 1 342 ? 15.602 0.15 -37.625 1 32.59 342 ALA A N 1
ATOM 2739 C CA . ALA A 1 342 ? 16.656 0.791 -38.406 1 32.59 342 ALA A CA 1
ATOM 2740 C C . ALA A 1 342 ? 16.234 2.188 -38.875 1 32.59 342 ALA A C 1
ATOM 2742 O O . ALA A 1 342 ? 16.844 2.771 -39.75 1 32.59 342 ALA A O 1
ATOM 2743 N N . ASN A 1 343 ? 15 2.689 -38.656 1 32.66 343 ASN A N 1
ATOM 2744 C CA . ASN A 1 343 ? 15.039 3.895 -39.469 1 32.66 343 ASN A CA 1
ATOM 2745 C C . ASN A 1 343 ? 16.141 4.852 -39 1 32.66 343 ASN A C 1
ATOM 2747 O O . ASN A 1 343 ? 16.188 5.211 -37.844 1 32.66 343 ASN A O 1
ATOM 2751 N N . ASN A 1 344 ? 17.344 4.855 -39.688 1 34.62 344 ASN A N 1
ATOM 2752 C CA . ASN A 1 344 ? 18.562 5.629 -39.812 1 34.62 344 ASN A CA 1
ATOM 2753 C C . ASN A 1 344 ? 18.359 7.086 -39.406 1 34.62 344 ASN A C 1
ATOM 2755 O O . ASN A 1 344 ? 19.203 7.938 -39.688 1 34.62 344 ASN A O 1
ATOM 2759 N N . SER A 1 345 ? 17.172 7.707 -39.656 1 33.34 345 SER A N 1
ATOM 2760 C CA . SER A 1 345 ? 17.391 9.148 -39.656 1 33.34 345 SER A CA 1
ATOM 2761 C C . SER A 1 345 ? 17.938 9.648 -38.344 1 33.34 345 SER A C 1
ATOM 2763 O O . SER A 1 345 ? 17.547 9.148 -37.281 1 33.34 345 SER A O 1
ATOM 2765 N N . ILE A 1 346 ? 19.109 10.219 -38.312 1 34.06 346 ILE A N 1
ATOM 2766 C CA . ILE A 1 346 ? 19.953 10.93 -37.344 1 34.06 346 ILE A CA 1
ATOM 2767 C C . ILE A 1 346 ? 19.078 11.648 -36.312 1 34.06 346 ILE A C 1
ATOM 2769 O O . ILE A 1 346 ? 19.578 12.391 -35.469 1 34.06 346 ILE A O 1
ATOM 2773 N N . ASN A 1 347 ? 17.781 11.945 -36.531 1 36.34 347 ASN A N 1
ATOM 2774 C CA . ASN A 1 347 ? 17.141 12.859 -35.594 1 36.34 347 ASN A CA 1
ATOM 2775 C C . ASN A 1 347 ? 17.078 12.273 -34.188 1 36.34 347 ASN A C 1
ATOM 2777 O O . ASN A 1 347 ? 16.797 11.086 -34.031 1 36.34 347 ASN A O 1
ATOM 2781 N N . ARG A 1 348 ? 17.656 12.875 -33.156 1 40.19 348 ARG A N 1
ATOM 2782 C CA . ARG A 1 348 ? 17.609 12.688 -31.688 1 40.19 348 ARG A CA 1
ATOM 2783 C C . ARG A 1 348 ? 16.281 12.109 -31.266 1 40.19 348 ARG A C 1
ATOM 2785 O O . ARG A 1 348 ? 15.406 12.836 -30.781 1 40.19 348 ARG A O 1
ATOM 2792 N N . LYS A 1 349 ? 15.594 11.359 -32.062 1 43.91 349 LYS A N 1
ATOM 2793 C CA . LYS A 1 349 ? 14.211 10.945 -31.844 1 43.91 349 LYS A CA 1
ATOM 2794 C C . LYS A 1 349 ? 14.102 10.047 -30.609 1 43.91 349 LYS A C 1
ATOM 2796 O O . LYS A 1 349 ? 14.781 9.023 -30.516 1 43.91 349 LYS A O 1
ATOM 2801 N N . VAL A 1 350 ? 13.703 10.531 -29.547 1 56.19 350 VAL A N 1
ATOM 2802 C CA . VAL A 1 350 ? 13.258 9.812 -28.344 1 56.19 350 VAL A CA 1
ATOM 2803 C C . VAL A 1 350 ? 12.688 8.453 -28.75 1 56.19 350 VAL A C 1
ATOM 2805 O O . VAL A 1 350 ? 11.844 8.367 -29.656 1 56.19 350 VAL A O 1
ATOM 2808 N N . ASN A 1 351 ? 13.469 7.348 -28.531 1 63.88 351 ASN A N 1
ATOM 2809 C CA . ASN A 1 351 ? 12.883 6.023 -28.734 1 63.88 351 ASN A CA 1
ATOM 2810 C C . ASN A 1 351 ? 11.531 5.898 -28.031 1 63.88 351 ASN A C 1
ATOM 2812 O O . ASN A 1 351 ? 11.445 6.027 -26.812 1 63.88 351 ASN A O 1
ATOM 2816 N N . ASN A 1 352 ? 10.492 5.758 -28.828 1 83.12 352 ASN A N 1
ATOM 2817 C CA . ASN A 1 352 ? 9.117 5.742 -28.328 1 83.12 352 ASN A CA 1
ATOM 2818 C C . ASN A 1 352 ? 8.859 4.531 -27.438 1 83.12 352 ASN A C 1
ATOM 2820 O O . ASN A 1 352 ? 8.055 4.602 -26.516 1 83.12 352 ASN A O 1
ATOM 2824 N N . ASN A 1 353 ? 9.711 3.467 -27.734 1 90.75 353 ASN A N 1
ATOM 2825 C CA . ASN A 1 353 ? 9.516 2.254 -26.953 1 90.75 353 ASN A CA 1
ATOM 2826 C C . ASN A 1 353 ? 10.844 1.719 -26.422 1 90.75 353 ASN A C 1
ATOM 2828 O O . ASN A 1 353 ? 11.859 1.759 -27.109 1 90.75 353 ASN A O 1
ATOM 2832 N N . LEU A 1 354 ? 10.844 1.369 -25.172 1 93.75 354 LEU A N 1
ATOM 2833 C CA . LEU A 1 354 ? 12.008 0.778 -24.516 1 93.75 354 LEU A CA 1
ATOM 2834 C C . LEU A 1 354 ? 11.664 -0.576 -23.906 1 93.75 354 LEU A C 1
ATOM 2836 O O . LEU A 1 354 ? 10.508 -0.834 -23.578 1 93.75 354 LEU A O 1
ATOM 2840 N N . GLN A 1 355 ? 12.625 -1.447 -23.922 1 94.38 355 GLN A N 1
ATOM 2841 C CA . GLN A 1 355 ? 12.508 -2.736 -23.25 1 94.38 355 GLN A CA 1
ATOM 2842 C C . GLN A 1 355 ? 13.703 -2.996 -22.344 1 94.38 355 GLN A C 1
ATOM 2844 O O . GLN A 1 355 ? 14.844 -2.713 -22.703 1 94.38 355 GLN A O 1
ATOM 2849 N N . PHE A 1 356 ? 13.414 -3.533 -21.141 1 95.5 356 PHE A N 1
ATOM 2850 C CA . PHE A 1 356 ? 14.492 -3.848 -20.219 1 95.5 356 PHE A CA 1
ATOM 2851 C C . PHE A 1 356 ? 14.391 -5.293 -19.734 1 95.5 356 PHE A C 1
ATOM 2853 O O . PHE A 1 356 ? 13.289 -5.797 -19.516 1 95.5 356 PHE A O 1
ATOM 2860 N N . THR A 1 357 ? 15.539 -5.918 -19.609 1 95.62 357 THR A N 1
ATOM 2861 C CA . THR A 1 357 ? 15.672 -7.176 -18.875 1 95.62 357 THR A CA 1
ATOM 2862 C C . THR A 1 357 ? 16.203 -6.93 -17.469 1 95.62 357 THR A C 1
ATOM 2864 O O . THR A 1 357 ? 17.109 -6.109 -17.266 1 95.62 357 THR A O 1
ATOM 2867 N N . HIS A 1 358 ? 15.617 -7.633 -16.516 1 96.81 358 HIS A N 1
ATOM 2868 C CA . HIS A 1 358 ? 15.945 -7.402 -15.117 1 96.81 358 HIS A CA 1
ATOM 2869 C C . HIS A 1 358 ? 16.328 -8.703 -14.422 1 96.81 358 HIS A C 1
ATOM 2871 O O . HIS A 1 358 ? 15.859 -9.781 -14.797 1 96.81 358 HIS A O 1
ATOM 2877 N N . LEU A 1 359 ? 17.172 -8.562 -13.414 1 96.88 359 LEU A N 1
ATOM 2878 C CA . LEU A 1 359 ? 17.484 -9.656 -12.508 1 96.88 359 LEU A CA 1
ATOM 2879 C C . LEU A 1 359 ? 17.578 -9.164 -11.07 1 96.88 359 LEU A C 1
ATOM 2881 O O . LEU A 1 359 ? 18.297 -8.195 -10.789 1 96.88 359 LEU A O 1
ATOM 2885 N N . LEU A 1 360 ? 16.812 -9.734 -10.219 1 96.38 360 LEU A N 1
ATOM 2886 C CA . LEU A 1 360 ? 16.953 -9.57 -8.773 1 96.38 360 LEU A CA 1
ATOM 2887 C C . LEU A 1 360 ? 17.641 -10.781 -8.156 1 96.38 360 LEU A C 1
ATOM 2889 O O . LEU A 1 360 ? 17.203 -11.922 -8.367 1 96.38 360 LEU A O 1
ATOM 2893 N N . ARG A 1 361 ? 18.656 -10.578 -7.359 1 95.56 361 ARG A N 1
ATOM 2894 C CA . ARG A 1 361 ? 19.391 -11.703 -6.781 1 95.56 361 ARG A CA 1
ATOM 2895 C C . ARG A 1 361 ? 19.828 -11.398 -5.355 1 95.56 361 ARG A C 1
ATOM 2897 O O . ARG A 1 361 ? 19.844 -10.234 -4.941 1 95.56 361 ARG A O 1
ATOM 2904 N N . LEU A 1 362 ? 20.188 -12.445 -4.602 1 94.12 3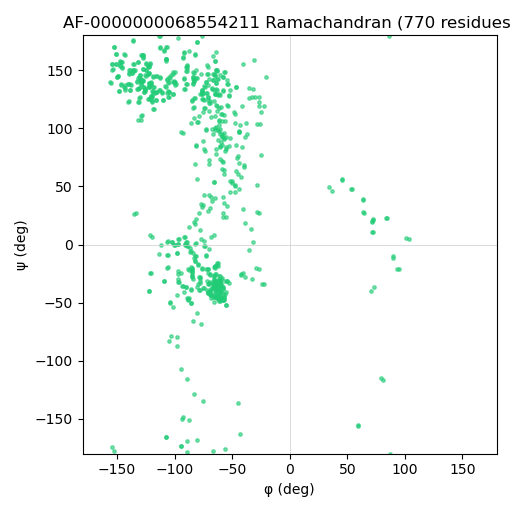62 LEU A N 1
ATOM 2905 C CA . LEU A 1 362 ? 20.625 -12.305 -3.219 1 94.12 362 LEU A CA 1
ATOM 2906 C C . LEU A 1 362 ? 22.109 -11.969 -3.156 1 94.12 362 LEU A C 1
ATOM 2908 O O . LEU A 1 362 ? 22.906 -12.492 -3.936 1 94.12 362 LEU A O 1
ATOM 2912 N N . LEU A 1 363 ? 22.391 -11.125 -2.217 1 90.81 363 LEU A N 1
ATOM 2913 C CA . LEU A 1 363 ? 23.781 -10.695 -2.047 1 90.81 363 LEU A CA 1
ATOM 2914 C C . LEU A 1 363 ? 24.469 -11.516 -0.965 1 90.81 363 LEU A C 1
ATOM 2916 O O . LEU A 1 363 ? 25.703 -11.633 -0.967 1 90.81 363 LEU A O 1
ATOM 2920 N N . ASP A 1 364 ? 23.797 -11.953 0.022 1 81.88 364 ASP A N 1
ATOM 2921 C CA . ASP A 1 364 ? 24.359 -12.562 1.221 1 81.88 364 ASP A CA 1
ATOM 2922 C C . ASP A 1 364 ? 24.875 -13.969 0.933 1 81.88 364 ASP A C 1
ATOM 2924 O O . ASP A 1 364 ? 25.484 -14.609 1.801 1 81.88 364 ASP A O 1
ATOM 2928 N N . ASP A 1 365 ? 24.75 -14.461 -0.231 1 77.06 365 ASP A N 1
ATOM 2929 C CA . ASP A 1 365 ? 25.188 -15.797 -0.631 1 77.06 365 ASP A CA 1
ATOM 2930 C C . ASP A 1 365 ? 26.25 -15.711 -1.736 1 77.06 365 ASP A C 1
ATOM 2932 O O . ASP A 1 365 ? 26.094 -14.945 -2.688 1 77.06 365 ASP A O 1
ATOM 2936 N N . ASP A 1 366 ? 27.25 -16.391 -1.505 1 81.25 366 ASP A N 1
ATOM 2937 C CA . ASP A 1 366 ? 28.328 -16.375 -2.477 1 81.25 366 ASP A CA 1
ATOM 2938 C C . ASP A 1 366 ? 27.828 -16.75 -3.871 1 81.25 366 ASP A C 1
ATOM 2940 O O . ASP A 1 366 ? 28.344 -16.234 -4.871 1 81.25 366 ASP A O 1
ATOM 2944 N N . GLN A 1 367 ? 26.844 -17.578 -3.941 1 86.12 367 GLN A N 1
ATOM 2945 C CA . GLN A 1 367 ? 26.312 -18.016 -5.227 1 86.12 367 GLN A CA 1
ATOM 2946 C C . GLN A 1 367 ? 25.328 -16.984 -5.793 1 86.12 367 GLN A C 1
ATOM 2948 O O . GLN A 1 367 ? 24.938 -17.078 -6.953 1 86.12 367 GLN A O 1
ATOM 2953 N N . ARG A 1 368 ? 24.969 -16.047 -5.047 1 89 368 ARG A N 1
ATOM 2954 C CA . ARG A 1 368 ? 24.062 -14.977 -5.434 1 89 368 ARG A CA 1
ATOM 2955 C C . ARG A 1 368 ? 22.844 -15.531 -6.172 1 89 368 ARG A C 1
ATOM 2957 O O . ARG A 1 368 ? 22.578 -15.148 -7.316 1 89 368 ARG A O 1
ATOM 2964 N N . PRO A 1 369 ? 22.172 -16.406 -5.559 1 93.44 369 PRO A N 1
ATOM 2965 C CA . PRO A 1 369 ? 21.047 -17.047 -6.234 1 93.44 369 PRO A CA 1
ATOM 2966 C C . PRO A 1 369 ? 20 -16.047 -6.723 1 93.44 369 PRO A C 1
ATOM 2968 O O . PRO A 1 369 ? 19.797 -15 -6.098 1 93.44 369 PRO A O 1
ATOM 2971 N N . GLU A 1 370 ? 19.344 -16.406 -7.852 1 95.44 370 GLU A N 1
ATOM 2972 C CA . GLU A 1 370 ? 18.312 -15.57 -8.453 1 95.44 370 GLU A CA 1
ATOM 2973 C C . GLU A 1 370 ? 17.031 -15.594 -7.629 1 95.44 370 GLU A C 1
ATOM 2975 O O . GLU A 1 370 ? 16.641 -16.641 -7.113 1 95.44 370 GLU A O 1
ATOM 2980 N N . VAL A 1 371 ? 16.422 -14.453 -7.512 1 95.88 371 VAL A N 1
ATOM 2981 C CA . VAL A 1 371 ? 15.133 -14.344 -6.855 1 95.88 371 VAL A CA 1
ATOM 2982 C C . VAL A 1 371 ? 14.031 -14.172 -7.906 1 95.88 371 VAL A C 1
ATOM 2984 O O . VAL A 1 371 ? 13.062 -14.93 -7.926 1 95.88 371 VAL A O 1
ATOM 2987 N N . VAL A 1 372 ? 14.258 -13.219 -8.805 1 97.12 372 VAL A N 1
ATOM 2988 C CA . VAL A 1 372 ? 13.273 -12.938 -9.852 1 97.12 372 VAL A CA 1
ATOM 2989 C C . VAL A 1 372 ? 13.992 -12.516 -11.133 1 97.12 372 VAL A C 1
ATOM 2991 O O . VAL A 1 372 ? 14.961 -11.75 -11.086 1 97.12 372 VAL A O 1
ATOM 2994 N N . ARG A 1 373 ? 13.531 -13.023 -12.281 1 96.5 373 ARG A N 1
ATOM 2995 C CA . ARG A 1 373 ? 13.828 -12.461 -13.594 1 96.5 373 ARG A CA 1
ATOM 2996 C C . ARG A 1 373 ? 12.625 -11.703 -14.141 1 96.5 373 ARG A C 1
ATOM 2998 O O . ARG A 1 373 ? 11.477 -12.117 -13.953 1 96.5 373 ARG A O 1
ATOM 3005 N N . ALA A 1 374 ? 12.953 -10.633 -14.82 1 96.69 374 ALA A N 1
ATOM 3006 C CA . ALA A 1 374 ? 11.82 -9.852 -15.312 1 96.69 374 ALA A CA 1
ATOM 3007 C C . ALA A 1 374 ? 12.141 -9.188 -16.641 1 96.69 374 ALA A C 1
ATOM 3009 O O . ALA A 1 374 ? 13.312 -9.008 -16.984 1 96.69 374 ALA A O 1
ATOM 3010 N N . ARG A 1 375 ? 11.133 -8.953 -17.375 1 95.69 375 ARG A N 1
ATOM 3011 C CA . ARG A 1 375 ? 11.148 -8.117 -18.578 1 95.69 375 ARG A CA 1
ATOM 3012 C C . ARG A 1 375 ? 10.086 -7.031 -18.5 1 95.69 375 ARG A C 1
ATOM 3014 O O . ARG A 1 375 ? 8.938 -7.305 -18.156 1 95.69 375 ARG A O 1
ATOM 3021 N N . THR A 1 376 ? 10.492 -5.836 -18.781 1 96 376 THR A N 1
ATOM 3022 C CA . THR A 1 376 ? 9.547 -4.723 -18.781 1 96 376 THR A CA 1
ATOM 3023 C C . THR A 1 376 ? 9.586 -3.982 -20.125 1 96 376 THR A C 1
ATOM 3025 O O . THR A 1 376 ? 10.648 -3.869 -20.734 1 96 376 THR A O 1
ATOM 3028 N N . GLU A 1 377 ? 8.461 -3.492 -20.562 1 95.5 377 GLU A N 1
ATOM 3029 C CA . GLU A 1 377 ? 8.328 -2.658 -21.766 1 95.5 377 GLU A CA 1
ATOM 3030 C C . GLU A 1 377 ? 7.738 -1.292 -21.422 1 95.5 377 GLU A C 1
ATOM 3032 O O . GLU A 1 377 ? 6.816 -1.193 -20.609 1 95.5 377 GLU A O 1
ATOM 3037 N N . TRP A 1 378 ? 8.312 -0.28 -22.062 1 95.5 378 TRP A N 1
ATOM 3038 C CA . TRP A 1 378 ? 7.98 1.102 -21.734 1 95.5 378 TRP A CA 1
ATOM 3039 C C . TRP A 1 378 ? 7.656 1.905 -22.984 1 95.5 378 TRP A C 1
ATOM 3041 O O . TRP A 1 378 ? 8.289 1.724 -24.031 1 95.5 378 TRP A O 1
ATOM 3051 N N . HIS A 1 379 ? 6.707 2.807 -22.859 1 95.06 379 HIS A N 1
ATOM 3052 C CA . HIS A 1 379 ? 6.328 3.725 -23.922 1 95.06 379 HIS A CA 1
ATOM 3053 C C . HIS A 1 379 ? 6.473 5.176 -23.484 1 95.06 379 HIS A C 1
ATOM 3055 O O . HIS A 1 379 ? 6.078 5.527 -22.359 1 95.06 379 HIS A O 1
ATOM 3061 N N . PHE A 1 380 ? 7.008 5.973 -24.328 1 93.94 380 PHE A N 1
ATOM 3062 C CA . PHE A 1 380 ? 7.246 7.379 -24.016 1 93.94 380 PHE A CA 1
ATOM 3063 C C . PHE A 1 380 ? 5.934 8.117 -23.781 1 93.94 380 PHE A C 1
ATOM 3065 O O . PHE A 1 380 ? 4.965 7.918 -24.516 1 93.94 380 PHE A O 1
ATOM 3072 N N . LYS A 1 381 ? 5.977 8.945 -22.594 1 87.44 381 LYS A N 1
ATOM 3073 C CA . LYS A 1 381 ? 4.793 9.727 -22.25 1 87.44 381 LYS A CA 1
ATOM 3074 C C . LYS A 1 381 ? 4.617 10.906 -23.203 1 87.44 381 LYS A C 1
ATOM 3076 O O . LYS A 1 381 ? 5.508 11.75 -23.328 1 87.44 381 LYS A O 1
ATOM 3081 N N . ASN A 1 382 ? 3.799 10.852 -24.172 1 73.69 382 ASN A N 1
ATOM 3082 C CA . ASN A 1 382 ? 3.572 12.008 -25.031 1 73.69 382 ASN A CA 1
ATOM 3083 C C . ASN A 1 382 ? 2.723 13.07 -24.344 1 73.69 382 ASN A C 1
ATOM 3085 O O . ASN A 1 382 ? 1.564 12.82 -24.016 1 73.69 382 ASN A O 1
ATOM 3089 N N . TYR A 1 383 ? 3.305 13.906 -23.516 1 55.81 383 TYR A N 1
ATOM 3090 C CA . TYR A 1 383 ? 2.562 14.961 -22.844 1 55.81 383 TYR A CA 1
ATOM 3091 C C . TYR A 1 383 ? 1.591 15.648 -23.797 1 55.81 383 TYR A C 1
ATOM 3093 O O . TYR A 1 383 ? 0.608 16.25 -23.359 1 55.81 383 TYR A O 1
ATOM 3101 N N . ALA A 1 384 ? 1.821 15.656 -25.047 1 46.25 384 ALA A N 1
ATOM 3102 C CA . ALA A 1 384 ? 0.833 16.266 -25.938 1 46.25 384 ALA A CA 1
ATOM 3103 C C . ALA A 1 384 ? -0.508 15.539 -25.844 1 46.25 384 ALA A C 1
ATOM 3105 O O . ALA A 1 384 ? -1.563 16.156 -26.031 1 46.25 384 ALA A O 1
ATOM 3106 N N . ASP A 1 385 ? -0.526 14.297 -25.625 1 40.38 385 ASP A N 1
ATOM 3107 C CA . ASP A 1 385 ? -1.771 13.539 -25.594 1 40.38 385 ASP A CA 1
ATOM 3108 C C . ASP A 1 385 ? -2.506 13.734 -24.281 1 40.38 385 ASP A C 1
ATOM 3110 O O . ASP A 1 385 ? -3.65 13.297 -24.125 1 40.38 385 ASP A O 1
ATOM 3114 N N . SER A 1 386 ? -1.934 13.898 -23.281 1 35.59 386 SER A N 1
ATOM 3115 C CA . SER A 1 386 ? -2.645 14.219 -22.047 1 35.59 386 SER A CA 1
ATOM 3116 C C . SER A 1 386 ? -3.168 15.656 -22.078 1 35.59 386 SER A C 1
ATOM 3118 O O . SER A 1 386 ? -3.717 16.141 -21.078 1 35.59 386 SER A O 1
ATOM 3120 N N . ILE A 1 387 ? -2.818 16.5 -23.016 1 28.91 387 ILE A N 1
ATOM 3121 C CA . ILE A 1 387 ? -3.49 17.781 -23.172 1 28.91 387 ILE A CA 1
ATOM 3122 C C . ILE A 1 387 ? -4.879 17.578 -23.766 1 28.91 387 ILE A C 1
ATOM 3124 O O . ILE A 1 387 ? -5.02 16.906 -24.797 1 28.91 387 ILE A O 1
ATOM 3128 N N . MET B 1 1 ? -4.008 22.938 57.219 1 17.98 1 MET B N 1
ATOM 3129 C CA . MET B 1 1 ? -2.992 23.969 57.094 1 17.98 1 MET B CA 1
ATOM 3130 C C . MET B 1 1 ? -2.227 23.828 55.781 1 17.98 1 MET B C 1
ATOM 3132 O O . MET B 1 1 ? -1.594 22.797 55.562 1 17.98 1 MET B O 1
ATOM 3136 N N . VAL B 1 2 ? -2.705 24.438 54.594 1 18.67 2 VAL B N 1
ATOM 3137 C CA . VAL B 1 2 ? -2.734 24.438 53.125 1 18.67 2 VAL B CA 1
ATOM 3138 C C . VAL B 1 2 ? -1.414 24.969 52.594 1 18.67 2 VAL B C 1
ATOM 3140 O O . VAL B 1 2 ? -1.033 26.109 52.875 1 18.67 2 VAL B O 1
ATOM 3143 N N . ALA B 1 3 ? -0.362 24.047 52.375 1 16.89 3 ALA B N 1
ATOM 3144 C CA . ALA B 1 3 ? 1.071 24.172 52.125 1 16.89 3 ALA B CA 1
ATOM 3145 C C . ALA B 1 3 ? 1.338 24.891 50.781 1 16.89 3 ALA B C 1
ATOM 3147 O O . ALA B 1 3 ? 1.062 24.359 49.719 1 16.89 3 ALA B O 1
ATOM 3148 N N . SER B 1 4 ? 1.349 26.25 50.5 1 17.53 4 SER B N 1
ATOM 3149 C CA . SER B 1 4 ? 1.274 27.219 49.438 1 17.53 4 SER B CA 1
ATOM 3150 C C . SER B 1 4 ? 2.627 27.391 48.75 1 17.53 4 SER B C 1
ATOM 3152 O O . SER B 1 4 ? 2.795 28.266 47.906 1 17.53 4 SER B O 1
ATOM 3154 N N . ILE B 1 5 ? 3.713 26.5 48.719 1 19.16 5 ILE B N 1
ATOM 3155 C CA . ILE B 1 5 ? 5 27.172 48.625 1 19.16 5 ILE B CA 1
ATOM 3156 C C . ILE B 1 5 ? 5.199 27.688 47.188 1 19.16 5 ILE B C 1
ATOM 3158 O O . ILE B 1 5 ? 5.086 26.938 46.219 1 19.16 5 ILE B O 1
ATOM 3162 N N . ASN B 1 6 ? 5.262 29.016 46.812 1 18.48 6 ASN B N 1
ATOM 3163 C CA . ASN B 1 6 ? 5.316 29.984 45.719 1 18.48 6 ASN B CA 1
ATOM 3164 C C . ASN B 1 6 ? 6.668 29.953 45 1 18.48 6 ASN B C 1
ATOM 3166 O O . ASN B 1 6 ? 7.102 30.953 44.438 1 18.48 6 ASN B O 1
ATOM 3170 N N . LEU B 1 7 ? 7.5 28.891 44.875 1 18.95 7 LEU B N 1
ATOM 3171 C CA . LEU B 1 7 ? 8.898 29.234 44.625 1 18.95 7 LEU B CA 1
ATOM 3172 C C . LEU B 1 7 ? 9.07 29.844 43.219 1 18.95 7 LEU B C 1
ATOM 3174 O O . LEU B 1 7 ? 8.641 29.266 42.219 1 18.95 7 LEU B O 1
ATOM 3178 N N . GLY B 1 8 ? 9.359 31.172 42.969 1 18.09 8 GLY B N 1
ATOM 3179 C CA . GLY B 1 8 ? 9.492 32.219 41.969 1 18.09 8 GLY B CA 1
ATOM 3180 C C . GLY B 1 8 ? 10.656 31.969 41 1 18.09 8 GLY B C 1
ATOM 3181 O O . GLY B 1 8 ? 11 32.844 40.219 1 18.09 8 GLY B O 1
ATOM 3182 N N . LEU B 1 9 ? 11.445 30.906 40.844 1 18.61 9 LEU B N 1
ATOM 3183 C CA . LEU B 1 9 ? 12.812 31.156 40.406 1 18.61 9 LEU B CA 1
ATOM 3184 C C . LEU B 1 9 ? 12.828 31.625 38.938 1 18.61 9 LEU B C 1
ATOM 3186 O O . LEU B 1 9 ? 12.156 31.031 38.094 1 18.61 9 LEU B O 1
ATOM 3190 N N . GLN B 1 10 ? 13.367 32.844 38.5 1 17.91 10 GLN B N 1
ATOM 3191 C CA . GLN B 1 10 ? 13.484 33.812 37.406 1 17.91 10 GLN B CA 1
ATOM 3192 C C . GLN B 1 10 ? 14.5 33.344 36.375 1 17.91 10 GLN B C 1
ATOM 3194 O O . GLN B 1 10 ? 14.703 34 35.344 1 17.91 10 GLN B O 1
ATOM 3199 N N . PHE B 1 11 ? 14.93 32.188 36 1 18.58 11 PHE B N 1
ATOM 3200 C CA . PHE B 1 11 ? 16.219 32.125 35.312 1 18.58 11 PHE B CA 1
ATOM 3201 C C . PHE B 1 11 ? 16.141 32.719 33.938 1 18.58 11 PHE B C 1
ATOM 3203 O O . PHE B 1 11 ? 15.242 32.406 33.156 1 18.58 11 PHE B O 1
ATOM 3210 N N . PRO B 1 12 ? 16.828 33.875 33.531 1 19.55 12 PRO B N 1
ATOM 3211 C CA . PRO B 1 12 ? 16.828 34.719 32.312 1 19.55 12 PRO B CA 1
ATOM 3212 C C . PRO B 1 12 ? 17.578 34.062 31.156 1 19.55 12 PRO B C 1
ATOM 3214 O O . PRO B 1 12 ? 17.75 34.688 30.109 1 19.55 12 PRO B O 1
ATOM 3217 N N . CYS B 1 13 ? 17.672 32.844 30.844 1 18.03 13 CYS B N 1
ATOM 3218 C CA . CYS B 1 13 ? 18.766 32.375 29.984 1 18.03 13 CYS B CA 1
ATOM 3219 C C . CYS B 1 13 ? 18.609 32.938 28.578 1 18.03 13 CYS B C 1
ATOM 3221 O O . CYS B 1 13 ? 17.594 32.719 27.906 1 18.03 13 CYS B O 1
ATOM 3223 N N . SER B 1 14 ? 19.312 34.031 28.141 1 18.72 14 SER B N 1
ATOM 3224 C CA . SER B 1 14 ? 19.406 34.844 26.922 1 18.72 14 SER B CA 1
ATOM 3225 C C . SER B 1 14 ? 20.016 34.031 25.781 1 18.72 14 SER B C 1
ATOM 3227 O O . SER B 1 14 ? 20.938 34.531 25.094 1 18.72 14 SER B O 1
ATOM 3229 N N . LEU B 1 15 ? 19.844 32.812 25.516 1 18.91 15 LEU B N 1
ATOM 3230 C CA . LEU B 1 15 ? 20.703 32.125 24.562 1 18.91 15 LEU B CA 1
ATOM 3231 C C . LEU B 1 15 ? 20.594 32.75 23.188 1 18.91 15 LEU B C 1
ATOM 3233 O O . LEU B 1 15 ? 19.484 32.906 22.656 1 18.91 15 LEU B O 1
ATOM 3237 N N . SER B 1 16 ? 21.641 33.5 22.719 1 18.88 16 SER B N 1
ATOM 3238 C CA . SER B 1 16 ? 21.953 34.281 21.5 1 18.88 16 SER B CA 1
ATOM 3239 C C . SER B 1 16 ? 21.906 33.375 20.266 1 18.88 16 SER B C 1
ATOM 3241 O O . SER B 1 16 ? 22.391 32.25 20.297 1 18.88 16 SER B O 1
ATOM 3243 N N . ASN B 1 17 ? 20.969 33.5 19.312 1 18.81 17 ASN B N 1
ATOM 3244 C CA . ASN B 1 17 ? 20.484 32.906 18.078 1 18.81 17 ASN B CA 1
ATOM 3245 C C . ASN B 1 17 ? 21.5 33 16.938 1 18.81 17 ASN B C 1
ATOM 3247 O O . ASN B 1 17 ? 21.25 33.688 15.953 1 18.81 17 ASN B O 1
ATOM 3251 N N . ASN B 1 18 ? 22.812 32.812 17.141 1 19.69 18 ASN B N 1
ATOM 3252 C CA . ASN B 1 18 ? 23.703 33.156 16.047 1 19.69 18 ASN B CA 1
ATOM 3253 C C . ASN B 1 18 ? 23.391 32.375 14.781 1 19.69 18 ASN B C 1
ATOM 3255 O O . ASN B 1 18 ? 23.438 31.156 14.781 1 19.69 18 ASN B O 1
ATOM 3259 N N . VAL B 1 19 ? 22.562 32.906 13.859 1 19.58 19 VAL B N 1
ATOM 3260 C CA . VAL B 1 19 ? 22.078 32.5 12.547 1 19.58 19 VAL B CA 1
ATOM 3261 C C . VAL B 1 19 ? 23.25 32.344 11.586 1 19.58 19 VAL B C 1
ATOM 3263 O O . VAL B 1 19 ? 23.969 33.312 11.297 1 19.58 19 VAL B O 1
ATOM 3266 N N . VAL B 1 20 ? 24.016 31.328 11.727 1 18.94 20 VAL B N 1
ATOM 3267 C CA . VAL B 1 20 ? 25.188 31.188 10.883 1 18.94 20 VAL B CA 1
ATOM 3268 C C . VAL B 1 20 ? 24.781 31.203 9.406 1 18.94 20 VAL B C 1
ATOM 3270 O O . VAL B 1 20 ? 24 30.359 8.969 1 18.94 20 VAL B O 1
ATOM 3273 N N . LYS B 1 21 ? 24.75 32.375 8.781 1 19.05 21 LYS B N 1
ATOM 3274 C CA . LYS B 1 21 ? 24.531 32.719 7.391 1 19.05 21 LYS B CA 1
ATOM 3275 C C . LYS B 1 21 ? 25.531 32.062 6.469 1 19.05 21 LYS B C 1
ATOM 3277 O O . LYS B 1 21 ? 26.75 32.281 6.598 1 19.05 21 LYS B O 1
ATOM 3282 N N . LEU B 1 22 ? 25.469 30.828 6.273 1 18.25 22 LEU B N 1
ATOM 3283 C CA . LEU B 1 22 ? 26.438 30.188 5.398 1 18.25 22 LEU B CA 1
ATOM 3284 C C . LEU B 1 22 ? 26.453 30.844 4.023 1 18.25 22 LEU B C 1
ATOM 3286 O O . LEU B 1 22 ? 25.438 30.844 3.314 1 18.25 22 LEU B O 1
ATOM 3290 N N . GLY B 1 23 ? 27.156 31.984 3.805 1 18.08 23 GLY B N 1
ATOM 3291 C CA . GLY B 1 23 ? 27.422 32.844 2.66 1 18.08 23 GLY B CA 1
ATOM 3292 C C . GLY B 1 23 ? 28.016 32.094 1.481 1 18.08 23 GLY B C 1
ATOM 3293 O O . GLY B 1 23 ? 29.062 31.469 1.61 1 18.08 23 GLY B O 1
ATOM 3294 N N . PHE B 1 24 ? 27.156 31.469 0.644 1 18.44 24 PHE B N 1
ATOM 3295 C CA . PHE B 1 24 ? 27.594 30.859 -0.605 1 18.44 24 PHE B CA 1
ATOM 3296 C C . PHE B 1 24 ? 28.297 31.891 -1.487 1 18.44 24 PHE B C 1
ATOM 3298 O O . PHE B 1 24 ? 27.766 32.969 -1.73 1 18.44 24 PHE B O 1
ATOM 3305 N N . HIS B 1 25 ? 29.562 32.062 -1.442 1 17.16 25 HIS B N 1
ATOM 3306 C CA . HIS B 1 25 ? 30.406 32.969 -2.207 1 17.16 25 HIS B CA 1
ATOM 3307 C C . HIS B 1 25 ? 30.234 32.75 -3.707 1 17.16 25 HIS B C 1
ATOM 3309 O O . HIS B 1 25 ? 30.312 31.625 -4.184 1 17.16 25 HIS B O 1
ATOM 3315 N N . SER B 1 26 ? 29.516 33.719 -4.348 1 18.3 26 SER B N 1
ATOM 3316 C CA . SER B 1 26 ? 29.188 34 -5.742 1 18.3 26 SER B CA 1
ATOM 3317 C C . SER B 1 26 ? 30.453 34.188 -6.57 1 18.3 26 SER B C 1
ATOM 3319 O O . SER B 1 26 ? 31.203 35.156 -6.359 1 18.3 26 SER B O 1
ATOM 3321 N N . SER B 1 27 ? 31.312 33.281 -6.801 1 16.62 27 SER B N 1
ATOM 3322 C CA . SER B 1 27 ? 32.469 33.812 -7.535 1 16.62 27 SER B CA 1
ATOM 3323 C C . SER B 1 27 ? 32.031 34.375 -8.891 1 16.62 27 SER B C 1
ATOM 3325 O O . SER B 1 27 ? 31.094 33.875 -9.5 1 16.62 27 SER B O 1
ATOM 3327 N N . SER B 1 28 ? 32.688 35.5 -9.414 1 16.3 28 SER B N 1
ATOM 3328 C CA . SER B 1 28 ? 32.625 36.625 -10.328 1 16.3 28 SER B CA 1
ATOM 3329 C C . SER B 1 28 ? 32.875 36.188 -11.766 1 16.3 28 SER B C 1
ATOM 3331 O O . SER B 1 28 ? 32.781 37 -12.695 1 16.3 28 SER B O 1
ATOM 3333 N N . PRO B 1 29 ? 32.906 34.969 -12.289 1 17.33 29 PRO B N 1
ATOM 3334 C CA . PRO B 1 29 ? 33.875 35.219 -13.359 1 17.33 29 PRO B CA 1
ATOM 3335 C C . PRO B 1 29 ? 33.375 36.219 -14.406 1 17.33 29 PRO B C 1
ATOM 3337 O O . PRO B 1 29 ? 32.156 36.375 -14.531 1 17.33 29 PRO B O 1
ATOM 3340 N N . SER B 1 30 ? 34.312 36.75 -15.273 1 15.73 30 SER B N 1
ATOM 3341 C CA . SER B 1 30 ? 34.562 37.938 -16.047 1 15.73 30 SER B CA 1
ATOM 3342 C C . SER B 1 30 ? 33.688 38 -17.281 1 15.73 30 SER B C 1
ATOM 3344 O O . SER B 1 30 ? 33.062 37.031 -17.641 1 15.73 30 SER B O 1
ATOM 3346 N N . PRO B 1 31 ? 34.312 38.375 -18.516 1 15.85 31 PRO B N 1
ATOM 3347 C CA . PRO B 1 31 ? 34.188 39.625 -19.312 1 15.85 31 PRO B CA 1
ATOM 3348 C C . PRO B 1 31 ? 33.188 39.469 -20.469 1 15.85 31 PRO B C 1
ATOM 3350 O O . PRO B 1 31 ? 32.312 40.312 -20.625 1 15.85 31 PRO B O 1
ATOM 3353 N N . ASN B 1 32 ? 33.594 38.812 -21.641 1 15.48 32 ASN B N 1
ATOM 3354 C CA . ASN B 1 32 ? 33.812 39.656 -22.812 1 15.48 32 ASN B CA 1
ATOM 3355 C C . ASN B 1 32 ? 32.531 39.812 -23.625 1 15.48 32 ASN B C 1
ATOM 3357 O O . ASN B 1 32 ? 31.594 39.031 -23.469 1 15.48 32 ASN B O 1
ATOM 3361 N N . ASN B 1 33 ? 32.625 40.406 -24.938 1 14.95 33 ASN B N 1
ATOM 3362 C CA . ASN B 1 33 ? 32.25 41.531 -25.75 1 14.95 33 ASN B CA 1
ATOM 3363 C C . ASN B 1 33 ? 31.078 41.219 -26.688 1 14.95 33 ASN B C 1
ATOM 3365 O O . ASN B 1 33 ? 30.172 42.031 -26.859 1 14.95 33 ASN B O 1
ATOM 3369 N N . LYS B 1 34 ? 31.172 40.094 -27.562 1 15.49 34 LYS B N 1
ATOM 3370 C CA . LYS B 1 34 ? 31.156 40.688 -28.906 1 15.49 34 LYS B CA 1
ATOM 3371 C C . LYS B 1 34 ? 29.734 41.031 -29.328 1 15.49 34 LYS B C 1
ATOM 3373 O O . LYS B 1 34 ? 29.484 42.094 -29.922 1 15.49 34 LYS B O 1
ATOM 3378 N N . ARG B 1 35 ? 28.797 39.938 -29.359 1 15.54 35 ARG B N 1
ATOM 3379 C CA . ARG B 1 35 ? 28.312 39.844 -30.734 1 15.54 35 ARG B CA 1
ATOM 3380 C C . ARG B 1 35 ? 27.203 40.875 -30.969 1 15.54 35 ARG B C 1
ATOM 3382 O O . ARG B 1 35 ? 26.422 41.188 -30.078 1 15.54 35 ARG B O 1
ATOM 3389 N N . ARG B 1 36 ? 27.016 41.406 -32.188 1 14.7 36 ARG B N 1
ATOM 3390 C CA . ARG B 1 36 ? 26.578 42.531 -33 1 14.7 36 ARG B CA 1
ATOM 3391 C C . ARG B 1 36 ? 25.062 42.531 -33.188 1 14.7 36 ARG B C 1
ATOM 3393 O O . ARG B 1 36 ? 24.516 41.625 -33.844 1 14.7 36 ARG B O 1
ATOM 3400 N N . VAL B 1 37 ? 24.328 42.781 -32.188 1 15.72 37 VAL B N 1
ATOM 3401 C CA . VAL B 1 37 ? 22.875 42.781 -32.375 1 15.72 37 VAL B CA 1
ATOM 3402 C C . VAL B 1 37 ? 22.484 43.844 -33.406 1 15.72 37 VAL B C 1
ATOM 3404 O O . VAL B 1 37 ? 22.703 45.031 -33.188 1 15.72 37 VAL B O 1
ATOM 3407 N N . SER B 1 38 ? 22.578 43.438 -34.656 1 14.69 38 SER B N 1
ATOM 3408 C CA . SER B 1 38 ? 22.297 44.406 -35.719 1 14.69 38 SER B CA 1
ATOM 3409 C C . SER B 1 38 ? 20.922 45.031 -35.531 1 14.69 38 SER B C 1
ATOM 3411 O O . SER B 1 38 ? 19.984 44.375 -35.094 1 14.69 38 SER B O 1
ATOM 3413 N N . LEU B 1 39 ? 20.828 46.312 -35.812 1 15.16 39 LEU B N 1
ATOM 3414 C CA . LEU B 1 39 ? 20.125 47.562 -35.594 1 15.16 39 LEU B CA 1
ATOM 3415 C C . LEU B 1 39 ? 18.891 47.656 -36.5 1 15.16 39 LEU B C 1
ATOM 3417 O O . LEU B 1 39 ? 18.062 48.562 -36.312 1 15.16 39 LEU B O 1
ATOM 3421 N N . MET B 1 40 ? 18.578 46.75 -37.5 1 15.06 40 MET B N 1
ATOM 3422 C CA . MET B 1 40 ? 18.156 47.594 -38.594 1 15.06 40 MET B CA 1
ATOM 3423 C C . MET B 1 40 ? 16.812 48.25 -38.281 1 15.06 40 MET B C 1
ATOM 3425 O O . MET B 1 40 ? 15.922 47.625 -37.719 1 15.06 40 MET B O 1
ATOM 3429 N N . VAL B 1 41 ? 16.594 49.531 -38.688 1 14.62 41 VAL B N 1
ATOM 3430 C CA . VAL B 1 41 ? 15.969 50.844 -38.406 1 14.62 41 VAL B CA 1
ATOM 3431 C C . VAL B 1 41 ? 14.578 50.875 -39.031 1 14.62 41 VAL B C 1
ATOM 3433 O O . VAL B 1 41 ? 13.641 51.438 -38.438 1 14.62 41 VAL B O 1
ATOM 3436 N N . ASN B 1 42 ? 14.266 50.375 -40.25 1 14.5 42 ASN B N 1
ATOM 3437 C CA . ASN B 1 42 ? 13.75 51.438 -41.125 1 14.5 42 ASN B CA 1
ATOM 3438 C C . ASN B 1 42 ? 12.312 51.812 -40.781 1 14.5 42 ASN B C 1
ATOM 3440 O O . ASN B 1 42 ? 11.586 51 -40.219 1 14.5 42 ASN B O 1
ATOM 3444 N N . ALA B 1 43 ? 11.664 52.875 -41.562 1 14.67 43 ALA B N 1
ATOM 3445 C CA . ALA B 1 43 ? 11.023 54.156 -41.406 1 14.67 43 ALA B CA 1
ATOM 3446 C C . ALA B 1 43 ? 9.508 54.031 -41.5 1 14.67 43 ALA B C 1
ATOM 3448 O O . ALA B 1 43 ? 8.781 54.562 -40.656 1 14.67 43 ALA B O 1
ATOM 3449 N N . ASN B 1 44 ? 8.828 53.906 -42.75 1 14.48 44 ASN B N 1
ATOM 3450 C CA . ASN B 1 44 ? 8.062 55.031 -43.281 1 14.48 44 ASN B CA 1
ATOM 3451 C C . ASN B 1 44 ? 6.625 55.031 -42.75 1 14.48 44 ASN B C 1
ATOM 3453 O O . ASN B 1 44 ? 6.141 54 -42.281 1 14.48 44 ASN B O 1
ATOM 3457 N N . SER B 1 45 ? 5.543 55.656 -43.656 1 14.96 45 SER B N 1
ATOM 3458 C CA . SER B 1 45 ? 4.73 56.875 -43.594 1 14.96 45 SER B CA 1
ATOM 3459 C C . SER B 1 45 ? 3.295 56.562 -43.188 1 14.96 45 SER B C 1
ATOM 3461 O O . SER B 1 45 ? 2.752 57.156 -42.281 1 14.96 45 SER B O 1
ATOM 3463 N N . ASN B 1 46 ? 2.357 56.125 -44.188 1 15.52 46 ASN B N 1
ATOM 3464 C CA . ASN B 1 46 ? 1.247 57 -44.594 1 15.52 46 ASN B CA 1
ATOM 3465 C C . ASN B 1 46 ? 0.031 56.812 -43.688 1 15.52 46 ASN B C 1
ATOM 3467 O O . ASN B 1 46 ? -0.152 55.75 -43.094 1 15.52 46 ASN B O 1
ATOM 3471 N N . ARG B 1 47 ? -1.062 57.812 -43.75 1 15.05 47 ARG B N 1
ATOM 3472 C CA . ARG B 1 47 ? -1.943 58.656 -42.938 1 15.05 47 ARG B CA 1
ATOM 3473 C C . ARG B 1 47 ? -3.309 58 -42.75 1 15.05 47 ARG B C 1
ATOM 3475 O O . ARG B 1 47 ? -4.035 58.312 -41.812 1 15.05 47 ARG B O 1
ATOM 3482 N N . ARG B 1 48 ? -3.93 57.406 -43.781 1 16.39 48 ARG B N 1
ATOM 3483 C CA . ARG B 1 48 ? -5.266 57.938 -44.062 1 16.39 48 ARG B CA 1
ATOM 3484 C C . ARG B 1 48 ? -6.219 57.625 -42.906 1 16.39 48 ARG B C 1
ATOM 3486 O O . ARG B 1 48 ? -6.043 56.625 -42.188 1 16.39 48 ARG B O 1
ATOM 3493 N N . LEU B 1 49 ? -7.383 58.375 -42.844 1 15.72 49 LEU B N 1
ATOM 3494 C CA . LEU B 1 49 ? -8.25 59.031 -41.875 1 15.72 49 LEU B CA 1
ATOM 3495 C C . LEU B 1 49 ? -9.242 58.031 -41.281 1 15.72 49 LEU B C 1
ATOM 3497 O O . LEU B 1 49 ? -9.484 58.031 -40.062 1 15.72 49 LEU B O 1
ATOM 3501 N N . GLY B 1 50 ? -10.172 57.5 -42.125 1 18.05 50 GLY B N 1
ATOM 3502 C CA . GLY B 1 50 ? -11.586 57.781 -41.938 1 18.05 50 GLY B CA 1
ATOM 3503 C C . GLY B 1 50 ? -12.211 57 -40.812 1 18.05 50 GLY B C 1
ATOM 3504 O O . GLY B 1 50 ? -11.711 55.938 -40.438 1 18.05 50 GLY B O 1
ATOM 3505 N N . GLY B 1 51 ? -13.211 57.531 -40.062 1 16.28 51 GLY B N 1
ATOM 3506 C CA . GLY B 1 51 ? -13.664 57.438 -38.688 1 16.28 51 GLY B CA 1
ATOM 3507 C C . GLY B 1 51 ? -14.414 56.188 -38.375 1 16.28 51 GLY B C 1
ATOM 3508 O O . GLY B 1 51 ? -14.117 55.5 -37.375 1 16.28 51 GLY B O 1
ATOM 3509 N N . THR B 1 52 ? -15.633 56.031 -38.938 1 18.94 52 THR B N 1
ATOM 3510 C CA . THR B 1 52 ? -16.797 56.031 -38.031 1 18.94 52 THR B CA 1
ATOM 3511 C C . THR B 1 52 ? -16.953 54.656 -37.375 1 18.94 52 THR B C 1
ATOM 3513 O O . THR B 1 52 ? -16.406 53.656 -37.844 1 18.94 52 THR B O 1
ATOM 3516 N N . ILE B 1 53 ? -18.25 54.438 -36.656 1 18.69 53 ILE B N 1
ATOM 3517 C CA . ILE B 1 53 ? -18.703 53.812 -35.406 1 18.69 53 ILE B CA 1
ATOM 3518 C C . ILE B 1 53 ? -18.938 52.312 -35.656 1 18.69 53 ILE B C 1
ATOM 3520 O O . ILE B 1 53 ? -19.703 51.938 -36.562 1 18.69 53 ILE B O 1
ATOM 3524 N N . ASN B 1 54 ? -18.141 51.469 -35.25 1 17.94 54 ASN B N 1
ATOM 3525 C CA . ASN B 1 54 ? -18.047 50.031 -35.469 1 17.94 54 ASN B CA 1
ATOM 3526 C C . ASN B 1 54 ? -19.266 49.281 -34.906 1 17.94 54 ASN B C 1
ATOM 3528 O O . ASN B 1 54 ? -19.797 49.656 -33.875 1 17.94 54 ASN B O 1
ATOM 3532 N N . ASN B 1 55 ? -19.938 48.625 -35.812 1 18.69 55 ASN B N 1
ATOM 3533 C CA . ASN B 1 55 ? -20.953 47.562 -35.781 1 18.69 55 ASN B CA 1
ATOM 3534 C C . ASN B 1 55 ? -20.688 46.531 -34.688 1 18.69 55 ASN B C 1
ATOM 3536 O O . ASN B 1 55 ? -19.562 46.031 -34.531 1 18.69 55 ASN B O 1
ATOM 3540 N N . GLY B 1 56 ? -21.469 46.562 -33.531 1 19.5 56 GLY B N 1
ATOM 3541 C CA . GLY B 1 56 ? -21.547 45.875 -32.25 1 19.5 56 GLY B CA 1
ATOM 3542 C C . GLY B 1 56 ? -21.484 44.344 -32.406 1 19.5 56 GLY B C 1
ATOM 3543 O O . GLY B 1 56 ? -22.5 43.719 -32.688 1 19.5 56 GLY B O 1
ATOM 3544 N N . GLU B 1 57 ? -20.516 43.781 -33.125 1 20.05 57 GLU B N 1
ATOM 3545 C CA . GLU B 1 57 ? -20.438 42.375 -33.5 1 20.05 57 GLU B CA 1
ATOM 3546 C C . GLU B 1 57 ? -20.422 41.469 -32.25 1 20.05 57 GLU B C 1
ATOM 3548 O O . GLU B 1 57 ? -19.625 41.688 -31.328 1 20.05 57 GLU B O 1
ATOM 3553 N N . ASN B 1 58 ? -21.484 40.781 -31.938 1 20.83 58 ASN B N 1
ATOM 3554 C CA . ASN B 1 58 ? -21.859 39.844 -30.891 1 20.83 58 ASN B CA 1
ATOM 3555 C C . ASN B 1 58 ? -20.812 38.719 -30.734 1 20.83 58 ASN B C 1
ATOM 3557 O O . ASN B 1 58 ? -20.766 37.781 -31.531 1 20.83 58 ASN B O 1
ATOM 3561 N N . ASN B 1 59 ? -19.531 39 -30.516 1 21.12 59 ASN B N 1
ATOM 3562 C CA . ASN B 1 59 ? -18.422 38.031 -30.484 1 21.12 59 ASN B CA 1
ATOM 3563 C C . ASN B 1 59 ? -18.578 37 -29.359 1 21.12 59 ASN B C 1
ATOM 3565 O O . ASN B 1 59 ? -18.656 37.375 -28.188 1 21.12 59 ASN B O 1
ATOM 3569 N N . ASN B 1 60 ? -19.219 35.938 -29.656 1 21.95 60 ASN B N 1
ATOM 3570 C CA . ASN B 1 60 ? -19.328 34.688 -28.875 1 21.95 60 ASN B CA 1
ATOM 3571 C C . ASN B 1 60 ? -17.969 34.219 -28.359 1 21.95 60 ASN B C 1
ATOM 3573 O O . ASN B 1 60 ? -17.156 33.75 -29.141 1 21.95 60 ASN B O 1
ATOM 3577 N N . ILE B 1 61 ? -17.297 34.969 -27.516 1 21.95 61 ILE B N 1
ATOM 3578 C CA . ILE B 1 61 ? -15.984 34.719 -26.938 1 21.95 61 ILE B CA 1
ATOM 3579 C C . ILE B 1 61 ? -15.969 33.312 -26.297 1 21.95 61 ILE B C 1
ATOM 3581 O O . ILE B 1 61 ? -16.703 33.062 -25.344 1 21.95 61 ILE B O 1
ATOM 3585 N N . ASN B 1 62 ? -15.695 32.281 -27.094 1 22.2 62 ASN B N 1
ATOM 3586 C CA . ASN B 1 62 ? -15.352 30.922 -26.734 1 22.2 62 ASN B CA 1
ATOM 3587 C C . ASN B 1 62 ? -14.234 30.891 -25.703 1 22.2 62 ASN B C 1
ATOM 3589 O O . ASN B 1 62 ? -13.055 30.969 -26.047 1 22.2 62 ASN B O 1
ATOM 3593 N N . ASN B 1 63 ? -14.32 31.562 -24.609 1 21.98 63 ASN B N 1
ATOM 3594 C CA . ASN B 1 63 ? -13.312 31.625 -23.562 1 21.98 63 ASN B CA 1
ATOM 3595 C C . ASN B 1 63 ? -12.969 30.25 -23.016 1 21.98 63 ASN B C 1
ATOM 3597 O O . ASN B 1 63 ? -13.508 29.812 -22 1 21.98 63 ASN B O 1
ATOM 3601 N N . LYS B 1 64 ? -12.953 29.188 -23.828 1 25.95 64 LYS B N 1
ATOM 3602 C CA . LYS B 1 64 ? -12.5 27.953 -23.188 1 25.95 64 LYS B CA 1
ATOM 3603 C C . LYS B 1 64 ? -11.094 28.125 -22.609 1 25.95 64 LYS B C 1
ATOM 3605 O O . LYS B 1 64 ? -10.133 27.547 -23.109 1 25.95 64 LYS B O 1
ATOM 3610 N N . ASN B 1 65 ? -10.695 29.297 -22.328 1 23.27 65 ASN B N 1
ATOM 3611 C CA . ASN B 1 65 ? -9.32 29.359 -21.828 1 23.27 65 ASN B CA 1
ATOM 3612 C C . ASN B 1 65 ? -9.141 28.484 -20.594 1 23.27 65 ASN B C 1
ATOM 3614 O O . ASN B 1 65 ? -9.562 28.859 -19.5 1 23.27 65 ASN B O 1
ATOM 3618 N N . TYR B 1 66 ? -9.359 27.266 -20.766 1 27.97 66 TYR B N 1
ATOM 3619 C CA . TYR B 1 66 ? -9.023 26.359 -19.672 1 27.97 66 TYR B CA 1
ATOM 3620 C C . TYR B 1 66 ? -7.637 26.672 -19.109 1 27.97 66 TYR B C 1
ATOM 3622 O O . TYR B 1 66 ? -6.633 26.531 -19.812 1 27.97 66 TYR B O 1
ATOM 3630 N N . ASP B 1 67 ? -7.531 27.688 -18.406 1 25.77 67 ASP B N 1
ATOM 3631 C CA . ASP B 1 67 ? -6.301 28.203 -17.828 1 25.77 67 ASP B CA 1
ATOM 3632 C C . ASP B 1 67 ? -5.461 27.078 -17.219 1 25.77 67 ASP B C 1
ATOM 3634 O O . ASP B 1 67 ? -5.961 26.266 -16.438 1 25.77 67 ASP B O 1
ATOM 3638 N N . LYS B 1 68 ? -4.477 26.609 -17.969 1 29.09 68 LYS B N 1
ATOM 3639 C CA . LYS B 1 68 ? -3.305 25.859 -17.516 1 29.09 68 LYS B CA 1
ATOM 3640 C C . LYS B 1 68 ? -2.771 26.422 -16.203 1 29.09 68 LYS B C 1
ATOM 3642 O O . LYS B 1 68 ? -2.404 27.594 -16.125 1 29.09 68 LYS B O 1
ATOM 3647 N N . VAL B 1 69 ? -3.451 26.328 -15.164 1 29.86 69 VAL B N 1
ATOM 3648 C CA . VAL B 1 69 ? -2.785 26.906 -14 1 29.86 69 VAL B CA 1
ATOM 3649 C C . VAL B 1 69 ? -1.692 25.953 -13.508 1 29.86 69 VAL B C 1
ATOM 3651 O O . VAL B 1 69 ? -1.966 24.797 -13.172 1 29.86 69 VAL B O 1
ATOM 3654 N N . ASN B 1 70 ? -0.459 26.406 -13.297 1 29.58 70 ASN B N 1
ATOM 3655 C CA . ASN B 1 70 ? 0.927 26.047 -13.031 1 29.58 70 ASN B CA 1
ATOM 3656 C C . ASN B 1 70 ? 1.313 24.75 -13.734 1 29.58 70 ASN B C 1
ATOM 3658 O O . ASN B 1 70 ? 1.997 23.906 -13.156 1 29.58 70 ASN B O 1
ATOM 3662 N N . GLY B 1 71 ? 1.017 24.656 -15.023 1 29.55 71 GLY B N 1
ATOM 3663 C CA . GLY B 1 71 ? 1.458 23.703 -16.016 1 29.55 71 GLY B CA 1
ATOM 3664 C C . GLY B 1 71 ? 0.876 22.312 -15.812 1 29.55 71 GLY B C 1
ATOM 3665 O O . GLY B 1 71 ? 1.086 21.422 -16.641 1 29.55 71 GLY B O 1
ATOM 3666 N N . VAL B 1 72 ? 0.832 21.969 -14.531 1 29.41 72 VAL B N 1
ATOM 3667 C CA . VAL B 1 72 ? 0.383 20.594 -14.344 1 29.41 72 VAL B CA 1
ATOM 3668 C C . VAL B 1 72 ? -1.137 20.531 -14.469 1 29.41 72 VAL B C 1
ATOM 3670 O O . VAL B 1 72 ? -1.852 21.359 -13.891 1 29.41 72 VAL B O 1
ATOM 3673 N N . ARG B 1 73 ? -1.612 20.031 -15.539 1 31.59 73 ARG B N 1
ATOM 3674 C CA . ARG B 1 73 ? -3.037 19.766 -15.711 1 31.59 73 ARG B CA 1
ATOM 3675 C C . ARG B 1 73 ? -3.639 19.172 -14.438 1 31.59 73 ARG B C 1
ATOM 3677 O O . ARG B 1 73 ? -3.23 18.109 -13.992 1 31.59 73 ARG B O 1
ATOM 3684 N N . VAL B 1 74 ? -3.994 20.031 -13.523 1 30.41 74 VAL B N 1
ATOM 3685 C CA . VAL B 1 74 ? -4.711 19.578 -12.336 1 30.41 74 VAL B CA 1
ATOM 3686 C C . VAL B 1 74 ? -5.926 18.75 -12.742 1 30.41 74 VAL B C 1
ATOM 3688 O O . VAL B 1 74 ? -6.789 19.219 -13.484 1 30.41 74 VAL B O 1
ATOM 3691 N N . ALA B 1 75 ? -5.754 17.5 -12.836 1 32.12 75 ALA B N 1
ATOM 3692 C CA . ALA B 1 75 ? -6.941 16.703 -13.133 1 32.12 75 ALA B CA 1
ATOM 3693 C C . ALA B 1 75 ? -8.133 17.172 -12.297 1 32.12 75 ALA B C 1
ATOM 3695 O O . ALA B 1 75 ? -7.992 17.438 -11.102 1 32.12 75 ALA B O 1
ATOM 3696 N N . GLU B 1 76 ? -9.055 17.922 -12.914 1 31.62 76 GLU B N 1
ATOM 3697 C CA . GLU B 1 76 ? -10.359 18.188 -12.312 1 31.62 76 GLU B CA 1
ATOM 3698 C C . GLU B 1 76 ? -10.836 17.016 -11.461 1 31.62 76 GLU B C 1
ATOM 3700 O O . GLU B 1 76 ? -10.477 15.867 -11.727 1 31.62 76 GLU B O 1
ATOM 3705 N N . ALA B 1 77 ? -11.18 17.344 -10.234 1 33.44 77 ALA B N 1
ATOM 3706 C CA . ALA B 1 77 ? -11.867 16.375 -9.383 1 33.44 77 ALA B CA 1
ATOM 3707 C C . ALA B 1 77 ? -12.664 15.367 -10.211 1 33.44 77 ALA B C 1
ATOM 3709 O O . ALA B 1 77 ? -13.133 15.695 -11.305 1 33.44 77 ALA B O 1
ATOM 3710 N N . PRO B 1 78 ? -12.484 14.086 -10.031 1 32.88 78 PRO B N 1
ATOM 3711 C CA . PRO B 1 78 ? -13.281 13.133 -10.805 1 32.88 78 PRO B CA 1
ATOM 3712 C C . PRO B 1 78 ? -14.633 13.711 -11.234 1 32.88 78 PRO B C 1
ATOM 3714 O O . PRO B 1 78 ? -15.18 14.578 -10.555 1 32.88 78 PRO B O 1
ATOM 3717 N N . LEU B 1 79 ? -14.945 13.742 -12.586 1 29.59 79 LEU B N 1
ATOM 3718 C CA . LEU B 1 79 ? -16.234 13.984 -13.227 1 29.59 79 LEU B CA 1
ATOM 3719 C C . LEU B 1 79 ? -17.391 13.672 -12.266 1 29.59 79 LEU B C 1
ATOM 3721 O O . LEU B 1 79 ? -17.328 12.688 -11.523 1 29.59 79 LEU B O 1
ATOM 3725 N N . THR B 1 80 ? -18.25 14.688 -11.93 1 29.73 80 THR B N 1
ATOM 3726 C CA . THR B 1 80 ? -19.625 14.688 -11.422 1 29.73 80 THR B CA 1
ATOM 3727 C C . THR B 1 80 ? -20.312 13.359 -11.734 1 29.73 80 THR B C 1
ATOM 3729 O O . THR B 1 80 ? -19.969 12.688 -12.711 1 29.73 80 THR B O 1
ATOM 3732 N N . LEU B 1 81 ? -21.219 12.875 -10.727 1 32.41 81 LEU B N 1
ATOM 3733 C CA . LEU B 1 81 ? -22.328 11.961 -10.914 1 32.41 81 LEU B CA 1
ATOM 3734 C C . LEU B 1 81 ? -22.891 12.078 -12.328 1 32.41 81 LEU B C 1
ATOM 3736 O O . LEU B 1 81 ? -23.656 13 -12.625 1 32.41 81 LEU B O 1
ATOM 3740 N N . ARG B 1 82 ? -22.203 12.016 -13.258 1 32.22 82 ARG B N 1
ATOM 3741 C CA . ARG B 1 82 ? -22.922 11.836 -14.508 1 32.22 82 ARG B CA 1
ATOM 3742 C C . ARG B 1 82 ? -24.203 11.039 -14.289 1 32.22 82 ARG B C 1
ATOM 3744 O O . ARG B 1 82 ? -24.328 10.32 -13.297 1 32.22 82 ARG B O 1
ATOM 3751 N N . LYS B 1 83 ? -25.109 11.227 -15.273 1 31.19 83 LYS B N 1
ATOM 3752 C CA . LYS B 1 83 ? -26.422 10.602 -15.312 1 31.19 83 LYS B CA 1
ATOM 3753 C C . LYS B 1 83 ? -26.328 9.102 -15.031 1 31.19 83 LYS B C 1
ATOM 3755 O O . LYS B 1 83 ? -26.125 8.305 -15.945 1 31.19 83 LYS B O 1
ATOM 3760 N N . LEU B 1 84 ? -25.547 8.734 -14 1 35.16 84 LEU B N 1
ATOM 3761 C CA . LEU B 1 84 ? -25.875 7.344 -13.719 1 35.16 84 LEU B CA 1
ATOM 3762 C C . LEU B 1 84 ? -27.359 7.086 -13.906 1 35.16 84 LEU B C 1
ATOM 3764 O O . LEU B 1 84 ? -28.188 7.781 -13.312 1 35.16 84 LEU B O 1
ATOM 3768 N N . LYS B 1 85 ? -27.719 6.672 -14.922 1 34.84 85 LYS B N 1
ATOM 3769 C CA . LYS B 1 85 ? -29.078 6.121 -14.953 1 34.84 85 LYS B CA 1
ATOM 3770 C C . LYS B 1 85 ? -29.438 5.496 -13.609 1 34.84 85 LYS B C 1
ATOM 3772 O O . LYS B 1 85 ? -28.578 4.961 -12.914 1 34.84 85 LYS B O 1
ATOM 3777 N N . GLU B 1 86 ? -30.594 5.727 -13.016 1 41.16 86 GLU B N 1
ATOM 3778 C CA . GLU B 1 86 ? -31.422 5.395 -11.852 1 41.16 86 GLU B CA 1
ATOM 3779 C C . GLU B 1 86 ? -31.203 3.945 -11.422 1 41.16 86 GLU B C 1
ATOM 3781 O O . GLU B 1 86 ? -32.094 3.318 -10.859 1 41.16 86 GLU B O 1
ATOM 3786 N N . ASP B 1 87 ? -30.141 3.207 -11.898 1 48 87 ASP B N 1
ATOM 3787 C CA . ASP B 1 87 ? -30.219 1.947 -11.164 1 48 87 ASP B CA 1
ATOM 3788 C C . ASP B 1 87 ? -29.609 2.082 -9.773 1 48 87 ASP B C 1
ATOM 3790 O O . ASP B 1 87 ? -28.469 2.531 -9.625 1 48 87 ASP B O 1
ATOM 3794 N N . SER B 1 88 ? -30.297 2.141 -8.719 1 54.69 88 SER B N 1
ATOM 3795 C CA . SER B 1 88 ? -30.141 2.23 -7.273 1 54.69 88 SER B CA 1
ATOM 3796 C C . SER B 1 88 ? -28.875 1.497 -6.812 1 54.69 88 SER B C 1
ATOM 3798 O O . SER B 1 88 ? -28.156 1.982 -5.938 1 54.69 88 SER B O 1
ATOM 3800 N N . ALA B 1 89 ? -28.469 0.479 -7.516 1 57.88 89 ALA B N 1
ATOM 3801 C CA . ALA B 1 89 ? -27.344 -0.321 -7.035 1 57.88 89 ALA B CA 1
ATOM 3802 C C . ALA B 1 89 ? -26.016 0.359 -7.348 1 57.88 89 ALA B C 1
ATOM 3804 O O . ALA B 1 89 ? -25.094 0.337 -6.527 1 57.88 89 ALA B O 1
ATOM 3805 N N . GLU B 1 90 ? -25.906 1.036 -8.414 1 63.06 90 GLU B N 1
ATOM 3806 C CA . GLU B 1 90 ? -24.688 1.716 -8.812 1 63.06 90 GLU B CA 1
ATOM 3807 C C . GLU B 1 90 ? -24.406 2.938 -7.941 1 63.06 90 GLU B C 1
ATOM 3809 O O . GLU B 1 90 ? -23.266 3.203 -7.574 1 63.06 90 GLU B O 1
ATOM 3814 N N . GLU B 1 91 ? -25.422 3.572 -7.652 1 61.75 91 GLU B N 1
ATOM 3815 C CA . GLU B 1 91 ? -25.281 4.719 -6.758 1 61.75 91 GLU B CA 1
ATOM 3816 C C . GLU B 1 91 ? -24.797 4.281 -5.379 1 61.75 91 GLU B C 1
ATOM 3818 O O . GLU B 1 91 ? -23.969 4.957 -4.773 1 61.75 91 GLU B O 1
ATOM 3823 N N . ALA B 1 92 ? -25.391 3.141 -5.027 1 61.16 92 ALA B N 1
ATOM 3824 C CA . ALA B 1 92 ? -24.984 2.615 -3.727 1 61.16 92 ALA B CA 1
ATOM 3825 C C . ALA B 1 92 ? -23.5 2.227 -3.73 1 61.16 92 ALA B C 1
ATOM 3827 O O . ALA B 1 92 ? -22.781 2.488 -2.762 1 61.16 92 ALA B O 1
ATOM 3828 N N . LEU B 1 93 ? -23.141 1.792 -4.84 1 64.75 93 LEU B N 1
ATOM 3829 C CA . LEU B 1 93 ? -21.75 1.362 -4.973 1 64.75 93 LEU B CA 1
ATOM 3830 C C . LEU B 1 93 ? -20.812 2.557 -4.898 1 64.75 93 LEU B C 1
ATOM 3832 O O . LEU B 1 93 ? -19.812 2.518 -4.176 1 64.75 93 LEU B O 1
ATOM 3836 N N . VAL B 1 94 ? -21.203 3.562 -5.641 1 63.09 94 VAL B N 1
ATOM 3837 C CA . VAL B 1 94 ? -20.328 4.734 -5.707 1 63.09 94 VAL B CA 1
ATOM 3838 C C . VAL B 1 94 ? -20.281 5.418 -4.344 1 63.09 94 VAL B C 1
ATOM 3840 O O . VAL B 1 94 ? -19.219 5.852 -3.898 1 63.09 94 VAL B O 1
ATOM 3843 N N . THR B 1 95 ? -21.422 5.414 -3.742 1 60.5 95 THR B N 1
ATOM 3844 C CA . THR B 1 95 ? -21.484 6.02 -2.418 1 60.5 95 THR B CA 1
ATOM 3845 C C . THR B 1 95 ? -20.641 5.227 -1.425 1 60.5 95 THR B C 1
ATOM 3847 O O . THR B 1 95 ? -19.953 5.805 -0.585 1 60.5 95 THR B O 1
ATOM 3850 N N . CYS B 1 96 ? -20.641 3.973 -1.681 1 63.69 96 CYS B N 1
ATOM 3851 C CA . CYS B 1 96 ? -19.875 3.113 -0.785 1 63.69 96 CYS B CA 1
ATOM 3852 C C . CYS B 1 96 ? -18.391 3.283 -1.015 1 63.69 96 CYS B C 1
ATOM 3854 O O . CYS B 1 96 ? -17.594 3.164 -0.08 1 63.69 96 CYS B O 1
ATOM 3856 N N . MET B 1 97 ? -18.234 3.773 -2.195 1 68.56 97 MET B N 1
ATOM 3857 C CA . MET B 1 97 ? -16.812 3.777 -2.525 1 68.56 97 MET B CA 1
ATOM 3858 C C . MET B 1 97 ? -16.188 5.141 -2.25 1 68.56 97 MET B C 1
ATOM 3860 O O . MET B 1 97 ? -15.008 5.234 -1.911 1 68.56 97 MET B O 1
ATOM 3864 N N . HIS B 1 98 ? -17.031 6.176 -2.295 1 75 98 HIS B N 1
ATOM 3865 C CA . HIS B 1 98 ? -16.438 7.504 -2.162 1 75 98 HIS B CA 1
ATOM 3866 C C . HIS B 1 98 ? -16.844 8.156 -0.846 1 75 98 HIS B C 1
ATOM 3868 O O . HIS B 1 98 ? -16.375 9.25 -0.519 1 75 98 HIS B O 1
ATOM 3874 N N . GLY B 1 99 ? -17.578 7.594 -0.051 1 86.94 99 GLY B N 1
ATOM 3875 C CA . GLY B 1 99 ? -17.938 8.133 1.249 1 86.94 99 GLY B CA 1
ATOM 3876 C C . GLY B 1 99 ? -19.141 9.055 1.197 1 86.94 99 GLY B C 1
ATOM 3877 O O . GLY B 1 99 ? -19.766 9.219 0.143 1 86.94 99 GLY B O 1
ATOM 3878 N N . ARG B 1 100 ? -19.594 9.625 2.369 1 89 100 ARG B N 1
ATOM 3879 C CA . ARG B 1 100 ? -20.75 10.516 2.471 1 89 100 ARG B CA 1
ATOM 3880 C C . ARG B 1 100 ? -20.609 11.43 3.686 1 89 100 ARG B C 1
ATOM 3882 O O . ARG B 1 100 ? -19.938 11.094 4.656 1 89 100 ARG B O 1
ATOM 3889 N N . PHE B 1 101 ? -21.297 12.555 3.566 1 92.75 101 PHE B N 1
ATOM 3890 C CA . PHE B 1 101 ? -21.375 13.461 4.703 1 92.75 101 PHE B CA 1
ATOM 3891 C C . PHE B 1 101 ? -22.438 13.008 5.695 1 92.75 101 PHE B C 1
ATOM 3893 O O . PHE B 1 101 ? -23.469 12.453 5.301 1 92.75 101 PHE B O 1
ATOM 3900 N N . GLN B 1 102 ? -22.109 13.203 6.895 1 91.44 102 GLN B N 1
ATOM 3901 C CA . GLN B 1 102 ? -23 12.938 8.023 1 91.44 102 GLN B CA 1
ATOM 3902 C C . GLN B 1 102 ? -23.156 14.18 8.906 1 91.44 102 GLN B C 1
ATOM 3904 O O . GLN B 1 102 ? -22.312 15.086 8.859 1 91.44 102 GLN B O 1
ATOM 3909 N N . GLU B 1 103 ? -24.391 14.18 9.664 1 93.69 103 GLU B N 1
ATOM 3910 C CA . GLU B 1 103 ? -24.625 15.312 10.555 1 93.69 103 GLU B CA 1
ATOM 3911 C C . GLU B 1 103 ? -24.516 16.641 9.805 1 93.69 103 GLU B C 1
ATOM 3913 O O . GLU B 1 103 ? -23.828 17.547 10.25 1 93.69 103 GLU B O 1
ATOM 3918 N N . GLY B 1 104 ? -25.219 16.547 8.703 1 92.88 104 GLY B N 1
ATOM 3919 C CA . GLY B 1 104 ? -25.047 17.672 7.801 1 92.88 104 GLY B CA 1
ATOM 3920 C C . GLY B 1 104 ? -23.797 17.578 6.961 1 92.88 104 GLY B C 1
ATOM 3921 O O . GLY B 1 104 ? -23.594 16.609 6.219 1 92.88 104 GLY B O 1
ATOM 3922 N N . ILE B 1 105 ? -22.953 18.516 7.176 1 93.31 105 ILE B N 1
ATOM 3923 C CA . ILE B 1 105 ? -21.734 18.562 6.387 1 93.31 105 ILE B CA 1
ATOM 3924 C C . ILE B 1 105 ? -20.516 18.453 7.312 1 93.31 105 ILE B C 1
ATOM 3926 O O . ILE B 1 105 ? -19.375 18.547 6.859 1 93.31 105 ILE B O 1
ATOM 3930 N N . PHE B 1 106 ? -20.75 18.203 8.602 1 95.81 106 PHE B N 1
ATOM 3931 C CA . PHE B 1 106 ? -19.703 18.391 9.602 1 95.81 106 PHE B CA 1
ATOM 3932 C C . PHE B 1 106 ? -18.812 17.156 9.695 1 95.81 106 PHE B C 1
ATOM 3934 O O . PHE B 1 106 ? -17.656 17.25 10.109 1 95.81 106 PHE B O 1
ATOM 3941 N N . VAL B 1 107 ? -19.422 16.016 9.336 1 97.56 107 VAL B N 1
ATOM 3942 C CA . VAL B 1 107 ? -18.656 14.773 9.43 1 97.56 107 VAL B CA 1
ATOM 3943 C C . VAL B 1 107 ? -18.688 14.055 8.086 1 97.56 107 VAL B C 1
ATOM 3945 O O . VAL B 1 107 ? -19.719 13.984 7.43 1 97.56 107 VAL B O 1
ATOM 3948 N N . TYR B 1 108 ? -17.5 13.617 7.664 1 96.19 108 TYR B N 1
ATOM 3949 C CA . TYR B 1 108 ? -17.391 12.789 6.465 1 96.19 108 TYR B CA 1
ATOM 3950 C C . TYR B 1 108 ? -17.094 11.336 6.828 1 96.19 108 TYR B C 1
ATOM 3952 O O . TYR B 1 108 ? -16.188 11.055 7.605 1 96.19 108 TYR B O 1
ATOM 3960 N N . ARG B 1 109 ? -17.891 10.43 6.234 1 94.88 109 ARG B N 1
ATOM 3961 C CA . ARG B 1 109 ? -17.766 9.016 6.57 1 94.88 109 ARG B CA 1
ATOM 3962 C C . ARG B 1 109 ? -17.422 8.188 5.336 1 94.88 109 ARG B C 1
ATOM 3964 O O . ARG B 1 109 ? -18.016 8.383 4.27 1 94.88 109 ARG B O 1
ATOM 3971 N N . GLN B 1 110 ? -16.531 7.258 5.535 1 93.62 110 GLN B N 1
ATOM 3972 C CA . GLN B 1 110 ? -16.188 6.297 4.492 1 93.62 110 GLN B CA 1
ATOM 3973 C C . GLN B 1 110 ? -16.078 4.883 5.059 1 93.62 110 GLN B C 1
ATOM 3975 O O . GLN B 1 110 ? -15.656 4.699 6.199 1 93.62 110 GLN B O 1
ATOM 3980 N N . ILE B 1 111 ? -16.438 3.938 4.191 1 91.56 111 ILE B N 1
ATOM 3981 C CA . ILE B 1 111 ? -16.359 2.527 4.555 1 91.56 111 ILE B CA 1
ATOM 3982 C C . ILE B 1 111 ? -15.297 1.831 3.707 1 91.56 111 ILE B C 1
ATOM 3984 O O . ILE B 1 111 ? -15.211 2.066 2.5 1 91.56 111 ILE B O 1
ATOM 3988 N N . PHE B 1 112 ? -14.453 1.06 4.355 1 92.69 112 PHE B N 1
ATOM 3989 C CA . PHE B 1 112 ? -13.383 0.347 3.668 1 92.69 112 PHE B CA 1
ATOM 3990 C C . PHE B 1 112 ? -13.383 -1.129 4.047 1 92.69 112 PHE B C 1
ATOM 3992 O O . PHE B 1 112 ? -13.625 -1.477 5.207 1 92.69 112 PHE B O 1
ATOM 3999 N N . ALA B 1 113 ? -13.125 -1.974 3.1 1 92.12 113 ALA B N 1
ATOM 4000 C CA . ALA B 1 113 ? -12.688 -3.336 3.396 1 92.12 113 ALA B CA 1
ATOM 4001 C C . ALA B 1 113 ? -11.164 -3.426 3.439 1 92.12 113 ALA B C 1
ATOM 4003 O O . ALA B 1 113 ? -10.484 -2.889 2.566 1 92.12 113 ALA B O 1
ATOM 4004 N N . ILE B 1 114 ? -10.695 -4.094 4.477 1 94.81 114 ILE B N 1
ATOM 4005 C CA . ILE B 1 114 ? -9.25 -4.266 4.57 1 94.81 114 ILE B CA 1
ATOM 4006 C C . ILE B 1 114 ? -8.773 -5.242 3.496 1 94.81 114 ILE B C 1
ATOM 4008 O O . ILE B 1 114 ? -9.273 -6.367 3.412 1 94.81 114 ILE B O 1
ATOM 4012 N N . ARG B 1 115 ? -7.828 -4.797 2.748 1 93.81 115 ARG B N 1
ATOM 4013 C CA . ARG B 1 115 ? -7.301 -5.605 1.654 1 93.81 115 ARG B CA 1
ATOM 4014 C C . ARG B 1 115 ? -6.102 -6.43 2.111 1 93.81 115 ARG B C 1
ATOM 4016 O O . ARG B 1 115 ? -5.48 -6.121 3.129 1 93.81 115 ARG B O 1
ATOM 4023 N N . SER B 1 116 ? -5.77 -7.492 1.365 1 92 116 SER B N 1
ATOM 4024 C CA . SER B 1 116 ? -4.773 -8.477 1.78 1 92 116 SER B CA 1
ATOM 4025 C C . SER B 1 116 ? -3.383 -7.855 1.862 1 92 116 SER B C 1
ATOM 4027 O O . SER B 1 116 ? -2.557 -8.273 2.674 1 92 116 SER B O 1
ATOM 4029 N N . TYR B 1 117 ? -3.143 -6.859 1.025 1 93.25 117 TYR B N 1
ATOM 4030 C CA . TYR B 1 117 ? -1.809 -6.27 0.998 1 93.25 117 TYR B CA 1
ATOM 4031 C C . TYR B 1 117 ? -1.698 -5.125 1.998 1 93.25 117 TYR B C 1
ATOM 4033 O O . TYR B 1 117 ? -0.659 -4.469 2.084 1 93.25 117 TYR B O 1
ATOM 4041 N N . GLU B 1 118 ? -2.752 -4.875 2.729 1 95.44 118 GLU B N 1
ATOM 4042 C CA . GLU B 1 118 ? -2.787 -3.814 3.732 1 95.44 118 GLU B CA 1
ATOM 4043 C C . GLU B 1 118 ? -2.508 -4.367 5.125 1 95.44 118 GLU B C 1
ATOM 4045 O O . GLU B 1 118 ? -2.486 -3.617 6.105 1 95.44 118 GLU B O 1
ATOM 4050 N N . ILE B 1 119 ? -2.264 -5.691 5.211 1 93.81 119 ILE B N 1
ATOM 4051 C CA . ILE B 1 119 ? -1.934 -6.309 6.488 1 93.81 119 ILE B CA 1
ATOM 4052 C C . ILE B 1 119 ? -0.456 -6.691 6.512 1 93.81 119 ILE B C 1
ATOM 4054 O O . ILE B 1 119 ? 0.185 -6.777 5.461 1 93.81 119 ILE B O 1
ATOM 4058 N N . GLY B 1 120 ? 0.067 -6.855 7.688 1 90.81 120 GLY B N 1
ATOM 4059 C CA . GLY B 1 120 ? 1.464 -7.215 7.871 1 90.81 120 GLY B CA 1
ATOM 4060 C C . GLY B 1 120 ? 1.657 -8.648 8.328 1 90.81 120 GLY B C 1
ATOM 4061 O O . GLY B 1 120 ? 0.755 -9.477 8.18 1 90.81 120 GLY B O 1
ATOM 4062 N N . PRO B 1 121 ? 2.879 -8.891 8.789 1 88.94 121 PRO B N 1
ATOM 4063 C CA . PRO B 1 121 ? 3.209 -10.258 9.211 1 88.94 121 PRO B CA 1
ATOM 4064 C C . PRO B 1 121 ? 2.363 -10.734 10.383 1 88.94 121 PRO B C 1
ATOM 4066 O O . PRO B 1 121 ? 2.25 -11.938 10.617 1 88.94 121 PRO B O 1
ATOM 4069 N N . ASP B 1 122 ? 1.723 -9.836 11.055 1 88.88 122 ASP B N 1
ATOM 4070 C CA . ASP B 1 122 ? 0.865 -10.188 12.188 1 88.88 122 ASP B CA 1
ATOM 4071 C C . ASP B 1 122 ? -0.561 -10.477 11.719 1 88.88 122 ASP B C 1
ATOM 4073 O O . ASP B 1 122 ? -1.469 -10.617 12.547 1 88.88 122 ASP B O 1
ATOM 4077 N N . GLN B 1 123 ? -0.808 -10.359 10.477 1 90.94 123 GLN B N 1
ATOM 4078 C CA . GLN B 1 123 ? -2.086 -10.672 9.844 1 90.94 123 GLN B CA 1
ATOM 4079 C C . GLN B 1 123 ? -3.141 -9.625 10.195 1 90.94 123 GLN B C 1
ATOM 4081 O O . GLN B 1 123 ? -4.332 -9.93 10.258 1 90.94 123 GLN B O 1
ATOM 4086 N N . THR B 1 124 ? -2.691 -8.492 10.57 1 94.62 124 THR B N 1
ATOM 4087 C CA . THR B 1 124 ? -3.566 -7.352 10.812 1 94.62 124 THR B CA 1
ATOM 4088 C C . THR B 1 124 ? -3.066 -6.125 10.055 1 94.62 124 THR B C 1
ATOM 4090 O O . THR B 1 124 ? -1.925 -6.098 9.594 1 94.62 124 THR B O 1
ATOM 4093 N N . ALA B 1 125 ? -3.967 -5.195 9.938 1 96.5 125 ALA B N 1
ATOM 4094 C CA . ALA B 1 125 ? -3.596 -3.934 9.305 1 96.5 125 ALA B CA 1
ATOM 4095 C C . ALA B 1 125 ? -2.373 -3.318 9.977 1 96.5 125 ALA B C 1
ATOM 4097 O O . ALA B 1 125 ? -2.254 -3.346 11.203 1 96.5 125 ALA B O 1
ATOM 4098 N N . THR B 1 126 ? -1.486 -2.803 9.172 1 95.38 126 THR B N 1
ATOM 4099 C CA . THR B 1 126 ? -0.295 -2.148 9.703 1 95.38 126 THR B CA 1
ATOM 4100 C C . THR B 1 126 ? -0.602 -0.708 10.102 1 95.38 126 THR B C 1
ATOM 4102 O O . THR B 1 126 ? -1.629 -0.153 9.703 1 95.38 126 THR B O 1
ATOM 4105 N N . MET B 1 127 ? 0.284 -0.144 10.891 1 96.12 127 MET B N 1
ATOM 4106 C CA . MET B 1 127 ? 0.147 1.271 11.219 1 96.12 127 MET B CA 1
ATOM 4107 C C . MET B 1 127 ? 0.197 2.133 9.961 1 96.12 127 MET B C 1
ATOM 4109 O O . MET B 1 127 ? -0.495 3.148 9.875 1 96.12 127 MET B O 1
ATOM 4113 N N . GLU B 1 128 ? 1.021 1.761 9 1 95.62 128 GLU B N 1
ATOM 4114 C CA . GLU B 1 128 ? 1.035 2.451 7.715 1 95.62 128 GLU B CA 1
ATOM 4115 C C . GLU B 1 128 ? -0.344 2.43 7.062 1 95.62 128 GLU B C 1
ATOM 4117 O O . GLU B 1 128 ? -0.806 3.447 6.543 1 95.62 128 GLU B O 1
ATOM 4122 N N . THR B 1 129 ? -0.965 1.307 7.082 1 97.12 129 THR B N 1
ATOM 4123 C CA . THR B 1 129 ? -2.301 1.165 6.516 1 97.12 129 THR B CA 1
ATOM 4124 C C . THR B 1 129 ? -3.287 2.096 7.219 1 97.12 129 THR B C 1
ATOM 4126 O O . THR B 1 129 ? -4.086 2.771 6.562 1 97.12 129 THR B O 1
ATOM 4129 N N . ILE B 1 130 ? -3.234 2.125 8.531 1 98.12 130 ILE B N 1
ATOM 4130 C CA . ILE B 1 130 ? -4.125 2.99 9.297 1 98.12 130 ILE B CA 1
ATOM 4131 C C . ILE B 1 130 ? -3.92 4.441 8.875 1 98.12 130 ILE B C 1
ATOM 4133 O O . ILE B 1 130 ? -4.883 5.148 8.562 1 98.12 130 ILE B O 1
ATOM 4137 N N . LEU B 1 131 ? -2.707 4.887 8.797 1 97.81 131 LEU B N 1
ATOM 4138 C CA . LEU B 1 131 ? -2.436 6.27 8.414 1 97.81 131 LEU B CA 1
ATOM 4139 C C . LEU B 1 131 ? -2.854 6.527 6.973 1 97.81 131 LEU B C 1
ATOM 4141 O O . LEU B 1 131 ? -3.299 7.625 6.637 1 97.81 131 LEU B O 1
ATOM 4145 N N . ASN B 1 132 ? -2.688 5.547 6.133 1 97 132 ASN B N 1
ATOM 4146 C CA . ASN B 1 132 ? -3.168 5.652 4.762 1 97 132 ASN B CA 1
ATOM 4147 C C . ASN B 1 132 ? -4.676 5.867 4.711 1 97 132 ASN B C 1
ATOM 4149 O O . ASN B 1 132 ? -5.168 6.66 3.904 1 97 132 ASN B O 1
ATOM 4153 N N . PHE B 1 133 ? -5.375 5.195 5.535 1 97.38 133 PHE B N 1
ATOM 4154 C CA . PHE B 1 133 ? -6.824 5.363 5.59 1 97.38 133 PHE B CA 1
ATOM 4155 C C . PHE B 1 133 ? -7.191 6.77 6.055 1 97.38 133 PHE B C 1
ATOM 4157 O O . PHE B 1 133 ? -8.125 7.379 5.527 1 97.38 133 PHE B O 1
ATOM 4164 N N . LEU B 1 134 ? -6.465 7.219 7.047 1 97.94 134 LEU B N 1
ATOM 4165 C CA . LEU B 1 134 ? -6.715 8.578 7.52 1 97.94 134 LEU B CA 1
ATOM 4166 C C . LEU B 1 134 ? -6.5 9.594 6.402 1 97.94 134 LEU B C 1
ATOM 4168 O O . LEU B 1 134 ? -7.332 10.477 6.191 1 97.94 134 LEU B O 1
ATOM 4172 N N . GLN B 1 135 ? -5.418 9.43 5.727 1 95.56 135 GLN B N 1
ATOM 4173 C CA . GLN B 1 135 ? -5.113 10.32 4.617 1 95.56 135 GLN B CA 1
ATOM 4174 C C . GLN B 1 135 ? -6.168 10.219 3.52 1 95.56 135 GLN B C 1
ATOM 4176 O O . GLN B 1 135 ? -6.641 11.234 3.004 1 95.56 135 GLN B O 1
ATOM 4181 N N . GLU B 1 136 ? -6.508 9.031 3.164 1 94.75 136 GLU B N 1
ATOM 4182 C CA . GLU B 1 136 ? -7.496 8.781 2.121 1 94.75 136 GLU B CA 1
ATOM 4183 C C . GLU B 1 136 ? -8.828 9.445 2.457 1 94.75 136 GLU B C 1
ATOM 4185 O O . GLU B 1 136 ? -9.422 10.125 1.615 1 94.75 136 GLU B O 1
ATOM 4190 N N . THR B 1 137 ? -9.281 9.281 3.613 1 95.75 137 THR B N 1
ATOM 4191 C CA . THR B 1 137 ? -10.57 9.828 4.016 1 95.75 137 THR B CA 1
ATOM 4192 C C . THR B 1 137 ? -10.516 11.352 4.074 1 95.75 137 THR B C 1
ATOM 4194 O O . THR B 1 137 ? -11.484 12.023 3.709 1 95.75 137 THR B O 1
ATOM 4197 N N . ALA B 1 138 ? -9.414 11.875 4.531 1 95.12 138 ALA B N 1
ATOM 4198 C CA . ALA B 1 138 ? -9.242 13.328 4.551 1 95.12 138 ALA B CA 1
ATOM 4199 C C . ALA B 1 138 ? -9.305 13.906 3.139 1 95.12 138 ALA B C 1
ATOM 4201 O O . ALA B 1 138 ? -9.984 14.906 2.904 1 95.12 138 ALA B O 1
ATOM 4202 N N . LEU B 1 139 ? -8.609 13.305 2.223 1 92.19 139 LEU B N 1
ATOM 4203 C CA . LEU B 1 139 ? -8.57 13.773 0.843 1 92.19 139 LEU B CA 1
ATOM 4204 C C . LEU B 1 139 ? -9.953 13.695 0.205 1 92.19 139 LEU B C 1
ATOM 4206 O O . LEU B 1 139 ? -10.383 14.633 -0.475 1 92.19 139 LEU B O 1
ATOM 4210 N N . ASN B 1 140 ? -10.609 12.625 0.428 1 92.38 140 ASN B N 1
ATOM 4211 C CA . ASN B 1 140 ? -11.953 12.461 -0.115 1 92.38 140 ASN B CA 1
ATOM 4212 C C . ASN B 1 140 ? -12.938 13.445 0.517 1 92.38 140 ASN B C 1
ATOM 4214 O O . ASN B 1 140 ? -13.859 13.922 -0.147 1 92.38 140 ASN B O 1
ATOM 4218 N N . HIS B 1 141 ? -12.766 13.711 1.775 1 93.75 141 HIS B N 1
ATOM 4219 C CA . HIS B 1 141 ? -13.57 14.719 2.449 1 93.75 141 HIS B CA 1
ATOM 4220 C C . HIS B 1 141 ? -13.484 16.062 1.73 1 93.75 141 HIS B C 1
ATOM 4222 O O . HIS B 1 141 ? -14.516 16.656 1.387 1 93.75 141 HIS B O 1
ATOM 4228 N N . VAL B 1 142 ? -12.312 16.484 1.497 1 91.19 142 VAL B N 1
ATOM 4229 C CA . VAL B 1 142 ? -12.102 17.766 0.829 1 91.19 142 VAL B CA 1
ATOM 4230 C C . VAL B 1 142 ? -12.648 17.703 -0.596 1 91.19 142 VAL B C 1
ATOM 4232 O O . VAL B 1 142 ? -13.352 18.609 -1.039 1 91.19 142 VAL B O 1
ATOM 4235 N N . ALA B 1 143 ? -12.352 16.656 -1.277 1 87.5 143 ALA B N 1
ATOM 4236 C CA . ALA B 1 143 ? -12.766 16.484 -2.668 1 87.5 143 ALA B CA 1
ATOM 4237 C C . ALA B 1 143 ? -14.289 16.531 -2.793 1 87.5 143 ALA B C 1
ATOM 4239 O O . ALA B 1 143 ? -14.82 17.016 -3.789 1 87.5 143 ALA B O 1
ATOM 4240 N N . ASN B 1 144 ? -14.969 16.062 -1.793 1 88.44 144 ASN B N 1
ATOM 4241 C CA . ASN B 1 144 ? -16.422 15.953 -1.876 1 88.44 144 ASN B CA 1
ATOM 4242 C C . ASN B 1 144 ? -17.125 17.109 -1.168 1 88.44 144 ASN B C 1
ATOM 4244 O O . ASN B 1 144 ? -18.344 17.188 -1.171 1 88.44 144 ASN B O 1
ATOM 4248 N N . SER B 1 145 ? -16.391 18 -0.603 1 89.25 145 SER B N 1
ATOM 4249 C CA . SER B 1 145 ? -16.969 19.094 0.187 1 89.25 145 SER B CA 1
ATOM 4250 C C . SER B 1 145 ? -17.5 20.203 -0.708 1 89.25 145 SER B C 1
ATOM 4252 O O . SER B 1 145 ? -18.25 21.078 -0.251 1 89.25 145 SER B O 1
ATOM 4254 N N . GLY B 1 146 ? -17.094 20.219 -1.96 1 85.44 146 GLY B N 1
ATOM 4255 C CA . GLY B 1 146 ? -17.5 21.281 -2.867 1 85.44 146 GLY B CA 1
ATOM 4256 C C . GLY B 1 146 ? -16.562 22.469 -2.863 1 85.44 146 GLY B C 1
ATOM 4257 O O . GLY B 1 146 ? -16.672 23.359 -3.699 1 85.44 146 GLY B O 1
ATOM 4258 N N . ILE B 1 147 ? -15.672 22.453 -1.917 1 85.12 147 ILE B N 1
ATOM 4259 C CA . ILE B 1 147 ? -14.766 23.594 -1.853 1 85.12 147 ILE B CA 1
ATOM 4260 C C . ILE B 1 147 ? -13.383 23.188 -2.336 1 85.12 147 ILE B C 1
ATOM 4262 O O . ILE B 1 147 ? -12.43 23.969 -2.27 1 85.12 147 ILE B O 1
ATOM 4266 N N . GLY B 1 148 ? -13.289 21.969 -2.734 1 84.12 148 GLY B N 1
ATOM 4267 C CA . GLY B 1 148 ? -12.008 21.484 -3.213 1 84.12 148 GLY B CA 1
ATOM 4268 C C . GLY B 1 148 ? -11.531 22.188 -4.465 1 84.12 148 GLY B C 1
ATOM 4269 O O . GLY B 1 148 ? -12.328 22.531 -5.34 1 84.12 148 GLY B O 1
ATOM 4270 N N . GLY B 1 149 ? -10.328 22.438 -4.449 1 75.44 149 GLY B N 1
ATOM 4271 C CA . GLY B 1 149 ? -9.703 22.984 -5.641 1 75.44 149 GLY B CA 1
ATOM 4272 C C . GLY B 1 149 ? -9.109 21.922 -6.551 1 75.44 149 GLY B C 1
ATOM 4273 O O . GLY B 1 149 ? -9.75 20.906 -6.812 1 75.44 149 GLY B O 1
ATOM 4274 N N . ASN B 1 150 ? -8.023 22.312 -7.238 1 62.69 150 ASN B N 1
ATOM 4275 C CA . ASN B 1 150 ? -7.414 21.469 -8.25 1 62.69 150 ASN B CA 1
ATOM 4276 C C . ASN B 1 150 ? -6.477 20.438 -7.629 1 62.69 150 ASN B C 1
ATOM 4278 O O . ASN B 1 150 ? -5.664 19.828 -8.328 1 62.69 150 ASN B O 1
ATOM 4282 N N . GLY B 1 151 ? -6.805 20.359 -6.27 1 63.38 151 GLY B N 1
ATOM 4283 C CA . GLY B 1 151 ? -5.688 19.531 -5.84 1 63.38 151 GLY B CA 1
ATOM 4284 C C . GLY B 1 151 ? -5.988 18.734 -4.594 1 63.38 151 GLY B C 1
ATOM 4285 O O . GLY B 1 151 ? -7.113 18.75 -4.09 1 63.38 151 GLY B O 1
ATOM 4286 N N . PHE B 1 152 ? -4.969 18.094 -4.152 1 64.81 152 PHE B N 1
ATOM 4287 C CA . PHE B 1 152 ? -4.82 17.156 -3.045 1 64.81 152 PHE B CA 1
ATOM 4288 C C . PHE B 1 152 ? -4.945 17.875 -1.707 1 64.81 152 PHE B C 1
ATOM 4290 O O . PHE B 1 152 ? -3.953 18.062 -0.999 1 64.81 152 PHE B O 1
ATOM 4297 N N . GLY B 1 153 ? -6.246 18.359 -1.396 1 77.69 153 GLY B N 1
ATOM 4298 C CA . GLY B 1 153 ? -6.539 18.859 -0.064 1 77.69 153 GLY B CA 1
ATOM 4299 C C . GLY B 1 153 ? -6.586 20.375 0.006 1 77.69 153 GLY B C 1
ATOM 4300 O O . GLY B 1 153 ? -6.66 20.938 1.094 1 77.69 153 GLY B O 1
ATOM 4301 N N . ALA B 1 154 ? -6.457 21.062 -1.157 1 87.06 154 ALA B N 1
ATOM 4302 C CA . ALA B 1 154 ? -6.512 22.516 -1.188 1 87.06 154 ALA B CA 1
ATOM 4303 C C . ALA B 1 154 ? -7.887 23.016 -1.634 1 87.06 154 ALA B C 1
ATOM 4305 O O . ALA B 1 154 ? -8.477 22.453 -2.566 1 87.06 154 ALA B O 1
ATOM 4306 N N . THR B 1 155 ? -8.336 24.047 -0.996 1 91.19 155 THR B N 1
ATOM 4307 C CA . THR B 1 155 ? -9.586 24.688 -1.414 1 91.19 155 THR B CA 1
ATOM 4308 C C . THR B 1 155 ? -9.344 25.609 -2.602 1 91.19 155 THR B C 1
ATOM 4310 O O . THR B 1 155 ? -8.203 25.812 -3.016 1 91.19 155 THR B O 1
ATOM 4313 N N . ARG B 1 156 ? -10.414 26.141 -3.121 1 91.38 156 ARG B N 1
ATOM 4314 C CA . ARG B 1 156 ? -10.336 27.031 -4.266 1 91.38 156 ARG B CA 1
ATOM 4315 C C . ARG B 1 156 ? -9.516 28.281 -3.924 1 91.38 156 ARG B C 1
ATOM 4317 O O . ARG B 1 156 ? -8.602 28.656 -4.664 1 91.38 156 ARG B O 1
ATOM 4324 N N . GLN B 1 157 ? -9.805 28.906 -2.811 1 93.31 157 GLN B N 1
ATOM 4325 C CA . GLN B 1 157 ? -9.102 30.109 -2.404 1 93.31 157 GLN B CA 1
ATOM 4326 C C . GLN B 1 157 ? -7.641 29.812 -2.084 1 93.31 157 GLN B C 1
ATOM 4328 O O . GLN B 1 157 ? -6.766 30.656 -2.316 1 93.31 157 GLN B O 1
ATOM 4333 N N . MET B 1 158 ? -7.375 28.672 -1.564 1 93.19 158 MET B N 1
ATOM 4334 C CA . MET B 1 158 ? -5.992 28.266 -1.34 1 93.19 158 MET B CA 1
ATOM 4335 C C . MET B 1 158 ? -5.242 28.141 -2.66 1 93.19 158 MET B C 1
ATOM 4337 O O . MET B 1 158 ? -4.113 28.625 -2.787 1 93.19 158 MET B O 1
ATOM 4341 N N . SER B 1 159 ? -5.902 27.516 -3.584 1 91 159 SER B N 1
ATOM 4342 C CA . SER B 1 159 ? -5.277 27.281 -4.883 1 91 159 SER B CA 1
ATOM 4343 C C . SER B 1 159 ? -4.938 28.594 -5.578 1 91 159 SER B C 1
ATOM 4345 O O . SER B 1 159 ? -3.84 28.75 -6.117 1 91 159 SER B O 1
ATOM 4347 N N . ILE B 1 160 ? -5.844 29.516 -5.535 1 91.75 160 ILE B N 1
ATOM 4348 C CA . ILE B 1 160 ? -5.66 30.812 -6.164 1 91.75 160 ILE B CA 1
ATOM 4349 C C . ILE B 1 160 ? -4.461 31.531 -5.543 1 91.75 160 ILE B C 1
ATOM 4351 O O . ILE B 1 160 ? -3.715 32.219 -6.234 1 91.75 160 ILE B O 1
ATOM 4355 N N . ARG B 1 161 ? -4.234 31.266 -4.312 1 93.38 161 ARG B N 1
ATOM 4356 C CA . ARG B 1 161 ? -3.213 31.984 -3.561 1 93.38 161 ARG B CA 1
ATOM 4357 C C . ARG B 1 161 ? -1.949 31.141 -3.4 1 93.38 161 ARG B C 1
ATOM 4359 O O . ARG B 1 161 ? -1.05 31.516 -2.641 1 93.38 161 ARG B O 1
ATOM 4366 N N . LYS B 1 162 ? -1.947 29.938 -3.988 1 92.38 162 LYS B N 1
ATOM 4367 C CA . LYS B 1 162 ? -0.804 29.031 -3.994 1 92.38 162 LYS B CA 1
ATOM 4368 C C . LYS B 1 162 ? -0.457 28.578 -2.578 1 92.38 162 LYS B C 1
ATOM 4370 O O . LYS B 1 162 ? 0.715 28.562 -2.195 1 92.38 162 LYS B O 1
ATOM 4375 N N . LEU B 1 163 ? -1.546 28.359 -1.859 1 92.94 163 LEU B N 1
ATOM 4376 C CA . LEU B 1 163 ? -1.378 27.906 -0.484 1 92.94 163 LEU B CA 1
ATOM 4377 C C . LEU B 1 163 ? -1.608 26.391 -0.38 1 92.94 163 LEU B C 1
ATOM 4379 O O . LEU B 1 163 ? -2.387 25.828 -1.149 1 92.94 163 LEU B O 1
ATOM 4383 N N . ILE B 1 164 ? -0.882 25.75 0.577 1 90.88 164 ILE B N 1
ATOM 4384 C CA . ILE B 1 164 ? -1.063 24.328 0.844 1 90.88 164 ILE B CA 1
ATOM 4385 C C . ILE B 1 164 ? -1.11 24.078 2.352 1 90.88 164 ILE B C 1
ATOM 4387 O O . ILE B 1 164 ? -0.627 24.906 3.133 1 90.88 164 ILE B O 1
ATOM 4391 N N . TRP B 1 165 ? -1.729 23.016 2.756 1 92.25 165 TRP B N 1
ATOM 4392 C CA . TRP B 1 165 ? -1.688 22.531 4.133 1 92.25 165 TRP B CA 1
ATOM 4393 C C . TRP B 1 165 ? -0.448 21.688 4.379 1 92.25 165 TRP B C 1
ATOM 4395 O O . TRP B 1 165 ? -0.071 20.859 3.533 1 92.25 165 TRP B O 1
ATOM 4405 N N . VAL B 1 166 ? 0.122 21.906 5.484 1 92.56 166 VAL B N 1
ATOM 4406 C CA . VAL B 1 166 ? 1.23 21.062 5.926 1 92.56 166 VAL B CA 1
ATOM 4407 C C . VAL B 1 166 ? 0.9 20.438 7.281 1 92.56 166 VAL B C 1
ATOM 4409 O O . VAL B 1 166 ? 0.557 21.156 8.227 1 92.56 166 VAL B O 1
ATOM 4412 N N . VAL B 1 167 ? 0.982 19.156 7.332 1 94.5 167 VAL B N 1
ATOM 4413 C CA . VAL B 1 167 ? 0.734 18.484 8.602 1 94.5 167 VAL B CA 1
ATOM 4414 C C . VAL B 1 167 ? 1.943 18.641 9.516 1 94.5 167 VAL B C 1
ATOM 4416 O O . VAL B 1 167 ? 3.084 18.453 9.094 1 94.5 167 VAL B O 1
ATOM 4419 N N . THR B 1 168 ? 1.706 19 10.773 1 94.5 168 THR B N 1
ATOM 4420 C CA . THR B 1 168 ? 2.803 19.188 11.711 1 94.5 168 THR B CA 1
ATOM 4421 C C . THR B 1 168 ? 2.824 18.078 12.75 1 94.5 168 THR B C 1
ATOM 4423 O O . THR B 1 168 ? 3.879 17.75 13.305 1 94.5 168 THR B O 1
ATOM 4426 N N . ARG B 1 169 ? 1.679 17.609 13.031 1 95.25 169 ARG B N 1
ATOM 4427 C CA . ARG B 1 169 ? 1.601 16.578 14.07 1 95.25 169 ARG B CA 1
ATOM 4428 C C . ARG B 1 169 ? 0.438 15.625 13.812 1 95.25 169 ARG B C 1
ATOM 4430 O O . ARG B 1 169 ? -0.638 16.047 13.391 1 95.25 169 ARG B O 1
ATOM 4437 N N . ILE B 1 170 ? 0.629 14.344 14.125 1 96.81 170 ILE B N 1
ATOM 4438 C CA . ILE B 1 170 ? -0.443 13.352 14.102 1 96.81 170 ILE B CA 1
ATOM 4439 C C . ILE B 1 170 ? -0.324 12.438 15.312 1 96.81 170 ILE B C 1
ATOM 4441 O O . ILE B 1 170 ? 0.78 12.039 15.695 1 96.81 170 ILE B O 1
ATOM 4445 N N . GLN B 1 171 ? -1.412 12.148 15.906 1 96.75 171 GLN B N 1
ATOM 4446 C CA . GLN B 1 171 ? -1.512 11.195 17.016 1 96.75 171 GLN B CA 1
ATOM 4447 C C . GLN B 1 171 ? -2.557 10.125 16.719 1 96.75 171 GLN B C 1
ATOM 4449 O O . GLN B 1 171 ? -3.668 10.438 16.281 1 96.75 171 GLN B O 1
ATOM 4454 N N . VAL B 1 172 ? -2.162 8.906 16.984 1 97.75 172 VAL B N 1
ATOM 4455 C CA . VAL B 1 172 ? -3.053 7.77 16.75 1 97.75 172 VAL B CA 1
ATOM 4456 C C . VAL B 1 172 ? -3.09 6.871 17.984 1 97.75 172 VAL B C 1
ATOM 4458 O O . VAL B 1 172 ? -2.051 6.578 18.578 1 97.75 172 VAL B O 1
ATOM 4461 N N . GLN B 1 173 ? -4.23 6.473 18.375 1 97.62 173 GLN B N 1
ATOM 4462 C CA . GLN B 1 173 ? -4.465 5.48 19.406 1 97.62 173 GLN B CA 1
ATOM 4463 C C . GLN B 1 173 ? -5.23 4.277 18.859 1 97.62 173 GLN B C 1
ATOM 4465 O O . GLN B 1 173 ? -6.301 4.438 18.266 1 97.62 173 GLN B O 1
ATOM 4470 N N . VAL B 1 174 ? -4.672 3.105 19.094 1 97.88 174 VAL B N 1
ATOM 4471 C CA . VAL B 1 174 ? -5.266 1.896 18.547 1 97.88 174 VAL B CA 1
ATOM 4472 C C . VAL B 1 174 ? -5.742 0.987 19.672 1 97.88 174 VAL B C 1
ATOM 4474 O O . VAL B 1 174 ? -4.953 0.582 20.531 1 97.88 174 VAL B O 1
ATOM 4477 N N . GLN B 1 175 ? -6.988 0.656 19.625 1 96.69 175 GLN B N 1
ATOM 4478 C CA . GLN B 1 175 ? -7.555 -0.289 20.578 1 96.69 175 GLN B CA 1
ATOM 4479 C C . GLN B 1 175 ? -7.516 -1.713 20.031 1 96.69 175 GLN B C 1
ATOM 4481 O O . GLN B 1 175 ? -7.293 -2.666 20.781 1 96.69 175 GLN B O 1
ATOM 4486 N N . ARG B 1 176 ? -7.719 -1.812 18.766 1 96.12 176 ARG B N 1
ATOM 4487 C CA . ARG B 1 176 ? -7.727 -3.109 18.094 1 96.12 176 ARG B CA 1
ATOM 4488 C C . ARG B 1 176 ? -7.379 -2.969 16.625 1 96.12 176 ARG B C 1
ATOM 4490 O O . ARG B 1 176 ? -7.844 -2.045 15.953 1 96.12 176 ARG B O 1
ATOM 4497 N N . TYR B 1 177 ? -6.59 -3.902 16.156 1 96.94 177 TYR B N 1
ATOM 4498 C CA . TYR B 1 177 ? -6.242 -3.93 14.742 1 96.94 177 TYR B CA 1
ATOM 4499 C C . TYR B 1 177 ? -7.219 -4.797 13.961 1 96.94 177 TYR B C 1
ATOM 4501 O O . TYR B 1 177 ? -7.664 -5.84 14.445 1 96.94 177 TYR B O 1
ATOM 4509 N N . SER B 1 178 ? -7.535 -4.371 12.758 1 96.69 178 SER B N 1
ATOM 4510 C CA . SER B 1 178 ? -8.422 -5.125 11.883 1 96.69 178 SER B CA 1
ATOM 4511 C C . SER B 1 178 ? -7.645 -6.117 11.023 1 96.69 178 SER B C 1
ATOM 4513 O O . SER B 1 178 ? -6.469 -5.895 10.719 1 96.69 178 SER B O 1
ATOM 4515 N N . SER B 1 179 ? -8.352 -7.141 10.633 1 94.44 179 SER B N 1
ATOM 4516 C CA . SER B 1 179 ? -7.75 -8.18 9.812 1 94.44 179 SER B CA 1
ATOM 4517 C C . SER B 1 179 ? -8.25 -8.109 8.375 1 94.44 179 SER B C 1
ATOM 4519 O O . SER B 1 179 ? -9.172 -7.344 8.07 1 94.44 179 SER B O 1
ATOM 4521 N N . TRP B 1 180 ? -7.613 -8.875 7.531 1 92.5 180 TRP B N 1
ATOM 4522 C CA . TRP B 1 180 ? -8.008 -8.969 6.129 1 92.5 180 TRP B CA 1
ATOM 4523 C C . TRP B 1 180 ? -9.492 -9.305 6 1 92.5 180 TRP B C 1
ATOM 4525 O O . TRP B 1 180 ? -9.992 -10.203 6.676 1 92.5 180 TRP B O 1
ATOM 4535 N N . GLY B 1 181 ? -10.164 -8.477 5.215 1 90.25 181 GLY B N 1
ATOM 4536 C CA . GLY B 1 181 ? -11.57 -8.742 4.969 1 90.25 181 GLY B CA 1
ATOM 4537 C C . GLY B 1 181 ? -12.492 -7.988 5.91 1 90.25 181 GLY B C 1
ATOM 4538 O O . GLY B 1 181 ? -13.688 -7.848 5.641 1 90.25 181 GLY B O 1
ATOM 4539 N N . ASP B 1 182 ? -11.977 -7.559 7.062 1 92.81 182 ASP B N 1
ATOM 4540 C CA . ASP B 1 182 ? -12.789 -6.75 7.965 1 92.81 182 ASP B CA 1
ATOM 4541 C C . ASP B 1 182 ? -13.281 -5.48 7.273 1 92.81 182 ASP B C 1
ATOM 4543 O O . ASP B 1 182 ? -12.578 -4.91 6.434 1 92.81 182 ASP B O 1
ATOM 4547 N N . ILE B 1 183 ? -14.453 -5.102 7.598 1 91.88 183 ILE B N 1
ATOM 4548 C CA . ILE B 1 183 ? -15.023 -3.854 7.094 1 91.88 183 ILE B CA 1
ATOM 4549 C C . ILE B 1 183 ? -15.016 -2.799 8.195 1 91.88 183 ILE B C 1
ATOM 4551 O O . ILE B 1 183 ? -15.5 -3.045 9.305 1 91.88 183 ILE B O 1
ATOM 4555 N N . ILE B 1 184 ? -14.445 -1.68 7.848 1 94.44 184 ILE B N 1
ATOM 4556 C CA . ILE B 1 184 ? -14.336 -0.612 8.836 1 94.44 184 ILE B CA 1
ATOM 4557 C C . ILE B 1 184 ? -15.047 0.64 8.32 1 94.44 184 ILE B C 1
ATOM 4559 O O . ILE B 1 184 ? -15.242 0.799 7.117 1 94.44 184 ILE B O 1
ATOM 4563 N N . GLU B 1 185 ? -15.453 1.445 9.273 1 94.38 185 GLU B N 1
ATOM 4564 C CA . GLU B 1 185 ? -16.031 2.758 9.008 1 94.38 185 GLU B CA 1
ATOM 4565 C C . GLU B 1 185 ? -15.203 3.869 9.633 1 94.38 185 GLU B C 1
ATOM 4567 O O . GLU B 1 185 ? -14.812 3.779 10.797 1 94.38 185 GLU B O 1
ATOM 4572 N N . ILE B 1 186 ? -14.922 4.898 8.852 1 97.44 186 ILE B N 1
ATOM 4573 C CA . ILE B 1 186 ? -14.078 5.988 9.32 1 97.44 186 ILE B CA 1
ATOM 4574 C C . ILE B 1 186 ? -14.852 7.305 9.266 1 97.44 186 ILE B C 1
ATOM 4576 O O . ILE B 1 186 ? -15.375 7.676 8.211 1 97.44 186 ILE B O 1
ATOM 4580 N N . ASP B 1 187 ? -14.93 8.008 10.344 1 98 187 ASP B N 1
ATOM 4581 C CA . ASP B 1 187 ? -15.438 9.375 10.406 1 98 187 ASP B CA 1
ATOM 4582 C C . ASP B 1 187 ? -14.297 10.375 10.57 1 98 187 ASP B C 1
ATOM 4584 O O . ASP B 1 187 ? -13.352 10.133 11.328 1 98 187 ASP B O 1
ATOM 4588 N N . THR B 1 188 ? -14.398 11.461 9.891 1 98.25 188 THR B N 1
ATOM 4589 C CA . THR B 1 188 ? -13.43 12.539 10.086 1 98.25 188 THR B CA 1
ATOM 4590 C C . THR B 1 188 ? -14.133 13.898 10.07 1 98.25 188 THR B C 1
ATOM 4592 O O . THR B 1 188 ? -15.164 14.062 9.422 1 98.25 188 THR B O 1
ATOM 4595 N N . TRP B 1 189 ? -13.586 14.812 10.773 1 98.25 189 TRP B N 1
ATOM 4596 C CA . TRP B 1 189 ? -14.078 16.188 10.836 1 98.25 189 TRP B CA 1
ATOM 4597 C C . TRP B 1 189 ? -12.953 17.156 11.148 1 98.25 189 TRP B C 1
ATOM 4599 O O . TRP B 1 189 ? -11.836 16.75 11.477 1 98.25 189 TRP B O 1
ATOM 4609 N N . VAL B 1 190 ? -13.273 18.453 11.008 1 97.06 190 VAL B N 1
ATOM 4610 C CA . VAL B 1 190 ? -12.227 19.453 11.164 1 97.06 190 VAL B CA 1
ATOM 4611 C C . VAL B 1 190 ? -12.703 20.562 12.094 1 97.06 190 VAL B C 1
ATOM 4613 O O . VAL B 1 190 ? -13.906 20.734 12.297 1 97.06 190 VAL B O 1
ATOM 4616 N N . ASP B 1 191 ? -11.727 21.172 12.625 1 96.94 191 ASP B N 1
ATOM 4617 C CA . ASP B 1 191 ? -11.922 22.375 13.43 1 96.94 191 ASP B CA 1
ATOM 4618 C C . ASP B 1 191 ? -10.703 23.281 13.352 1 96.94 191 ASP B C 1
ATOM 4620 O O . ASP B 1 191 ? -9.641 22.875 12.891 1 96.94 191 ASP B O 1
ATOM 4624 N N . ALA B 1 192 ? -10.969 24.516 13.789 1 95.06 192 ALA B N 1
ATOM 4625 C CA . ALA B 1 192 ? -9.836 25.422 13.898 1 95.06 192 ALA B CA 1
ATOM 4626 C C . ALA B 1 192 ? -8.867 24.969 14.984 1 95.06 192 ALA B C 1
ATOM 4628 O O . ALA B 1 192 ? -9.273 24.344 15.969 1 95.06 192 ALA B O 1
ATOM 4629 N N . HIS B 1 193 ? -7.652 25.234 14.734 1 93.25 193 HIS B N 1
ATOM 4630 C CA . HIS B 1 193 ? -6.605 25 15.719 1 93.25 193 HIS B CA 1
ATOM 4631 C C . HIS B 1 193 ? -5.75 26.25 15.922 1 93.25 193 HIS B C 1
ATOM 4633 O O . HIS B 1 193 ? -4.961 26.609 15.047 1 93.25 193 HIS B O 1
ATOM 4639 N N . GLY B 1 194 ? -5.891 26.828 17.109 1 88.12 194 GLY B N 1
ATOM 4640 C CA . GLY B 1 194 ? -5.211 28.094 17.312 1 88.12 194 GLY B CA 1
ATOM 4641 C C . GLY B 1 194 ? -5.648 29.172 16.328 1 88.12 194 GLY B C 1
ATOM 4642 O O . GLY B 1 194 ? -6.762 29.109 15.797 1 88.12 194 GLY B O 1
ATOM 4643 N N . LYS B 1 195 ? -4.738 30.141 16.125 1 86.44 195 LYS B N 1
ATOM 4644 C CA . LYS B 1 195 ? -5.074 31.281 15.281 1 86.44 195 LYS B CA 1
ATOM 4645 C C . LYS B 1 195 ? -4.844 30.984 13.805 1 86.44 195 LYS B C 1
ATOM 4647 O O . LYS B 1 195 ? -5.555 31.484 12.938 1 86.44 195 LYS B O 1
ATOM 4652 N N . ASN B 1 196 ? -3.916 30.094 13.531 1 90.25 196 ASN B N 1
ATOM 4653 C CA . ASN B 1 196 ? -3.518 29.953 12.133 1 90.25 196 ASN B CA 1
ATOM 4654 C C . ASN B 1 196 ? -3.416 28.484 11.734 1 90.25 196 ASN B C 1
ATOM 4656 O O . ASN B 1 196 ? -2.652 28.125 10.836 1 90.25 196 ASN B O 1
ATOM 4660 N N . GLY B 1 197 ? -4.164 27.656 12.414 1 93.44 197 GLY B N 1
ATOM 4661 C CA . GLY B 1 197 ? -4.062 26.234 12.086 1 93.44 197 GLY B CA 1
ATOM 4662 C C . GLY B 1 197 ? -5.414 25.547 12 1 93.44 197 GLY B C 1
ATOM 4663 O O . GLY B 1 197 ? -6.453 26.188 12.195 1 93.44 197 GLY B O 1
ATOM 4664 N N . MET B 1 198 ? -5.375 24.328 11.625 1 95.5 198 MET B N 1
ATOM 4665 C CA . MET B 1 198 ? -6.547 23.469 11.531 1 95.5 198 MET B CA 1
ATOM 4666 C C . MET B 1 198 ? -6.277 22.125 12.195 1 95.5 198 MET B C 1
ATOM 4668 O O . MET B 1 198 ? -5.16 21.609 12.133 1 95.5 198 MET B O 1
ATOM 4672 N N . ARG B 1 199 ? -7.309 21.703 12.867 1 96.44 199 ARG B N 1
ATOM 4673 C CA . ARG B 1 199 ? -7.281 20.375 13.461 1 96.44 199 ARG B CA 1
ATOM 4674 C C . ARG B 1 199 ? -8.195 19.422 12.711 1 96.44 199 ARG B C 1
ATOM 4676 O O . ARG B 1 199 ? -9.305 19.797 12.32 1 96.44 199 ARG B O 1
ATOM 4683 N N . ARG B 1 200 ? -7.707 18.219 12.453 1 97.88 200 ARG B N 1
ATOM 4684 C CA . ARG B 1 200 ? -8.547 17.156 11.906 1 97.88 200 ARG B CA 1
ATOM 4685 C C . ARG B 1 200 ? -8.555 15.93 12.812 1 97.88 200 ARG B C 1
ATOM 4687 O O . ARG B 1 200 ? -7.496 15.469 13.25 1 97.88 200 ARG B O 1
ATOM 4694 N N . ASP B 1 201 ? -9.734 15.383 13.031 1 98.56 201 ASP B N 1
ATOM 4695 C CA . ASP B 1 201 ? -9.914 14.211 13.883 1 98.56 201 ASP B CA 1
ATOM 4696 C C . ASP B 1 201 ? -10.562 13.062 13.125 1 98.56 201 ASP B C 1
ATOM 4698 O O . ASP B 1 201 ? -11.266 13.289 12.133 1 98.56 201 ASP B O 1
ATOM 4702 N N . TRP B 1 202 ? -10.266 11.859 13.594 1 98.75 202 TRP B N 1
ATOM 4703 C CA . TRP B 1 202 ? -10.867 10.648 13.023 1 98.75 202 TRP B CA 1
ATOM 4704 C C . TRP B 1 202 ? -11.305 9.695 14.125 1 98.75 202 TRP B C 1
ATOM 4706 O O . TRP B 1 202 ? -10.672 9.609 15.18 1 98.75 202 TRP B O 1
ATOM 4716 N N . VAL B 1 203 ? -12.312 8.969 13.82 1 98.75 203 VAL B N 1
ATOM 4717 C CA . VAL B 1 203 ? -12.68 7.758 14.547 1 98.75 203 VAL B CA 1
ATOM 4718 C C . VAL B 1 203 ? -12.898 6.605 13.57 1 98.75 203 VAL B C 1
ATOM 4720 O O . VAL B 1 203 ? -13.617 6.758 12.578 1 98.75 203 VAL B O 1
ATOM 4723 N N . ILE B 1 204 ? -12.211 5.5 13.82 1 98.62 204 ILE B N 1
ATOM 4724 C CA . ILE B 1 204 ? -12.422 4.285 13.039 1 98.62 204 ILE B CA 1
ATOM 4725 C C . ILE B 1 204 ? -13.195 3.264 13.867 1 98.62 204 ILE B C 1
ATOM 4727 O O . ILE B 1 204 ? -12.828 2.973 15.008 1 98.62 204 ILE B O 1
ATOM 4731 N N . ARG B 1 205 ? -14.227 2.693 13.281 1 98.12 205 ARG B N 1
ATOM 4732 C CA . ARG B 1 205 ? -15.062 1.694 13.938 1 98.12 205 ARG B CA 1
ATOM 4733 C C . ARG B 1 205 ? -15.141 0.418 13.109 1 98.12 205 ARG B C 1
ATOM 4735 O O . ARG B 1 205 ? -15.016 0.459 11.883 1 98.12 205 ARG B O 1
ATOM 4742 N N . ASP B 1 206 ? -15.305 -0.659 13.828 1 96.06 206 ASP B N 1
ATOM 4743 C CA . ASP B 1 206 ? -15.805 -1.84 13.133 1 96.06 206 ASP B CA 1
ATOM 4744 C C . ASP B 1 206 ? -17.188 -1.58 12.531 1 96.06 206 ASP B C 1
ATOM 4746 O O . ASP B 1 206 ? -18.094 -1.121 13.227 1 96.06 206 ASP B O 1
ATOM 4750 N N . HIS B 1 207 ? -17.344 -1.862 11.312 1 91.31 207 HIS B N 1
ATOM 4751 C CA . HIS B 1 207 ? -18.562 -1.475 10.617 1 91.31 207 HIS B CA 1
ATOM 4752 C C . HIS B 1 207 ? -19.781 -2.178 11.211 1 91.31 207 HIS B C 1
ATOM 4754 O O . HIS B 1 207 ? -20.859 -1.589 11.289 1 91.31 207 HIS B O 1
ATOM 4760 N N . PHE B 1 208 ? -19.625 -3.41 11.594 1 89.69 208 PHE B N 1
ATOM 4761 C CA . PHE B 1 208 ? -20.766 -4.215 12.016 1 89.69 208 PHE B CA 1
ATOM 4762 C C . PHE B 1 208 ? -21.047 -4.027 13.5 1 89.69 208 PHE B C 1
ATOM 4764 O O . PHE B 1 208 ? -22.188 -3.793 13.898 1 89.69 208 PHE B O 1
ATOM 4771 N N . THR B 1 209 ? -20.031 -4.066 14.328 1 93.94 209 THR B N 1
ATOM 4772 C CA . THR B 1 209 ? -20.234 -3.955 15.766 1 93.94 209 THR B CA 1
ATOM 4773 C C . THR B 1 209 ? -20.297 -2.49 16.188 1 93.94 209 THR B C 1
ATOM 4775 O O . THR B 1 209 ? -20.781 -2.176 17.281 1 93.94 209 THR B O 1
ATOM 4778 N N . LYS B 1 210 ? -19.75 -1.621 15.445 1 95.62 210 LYS B N 1
ATOM 4779 C CA . LYS B 1 210 ? -19.703 -0.182 15.688 1 95.62 210 LYS B CA 1
ATOM 4780 C C . LYS B 1 210 ? -18.734 0.147 16.828 1 95.62 210 LYS B C 1
ATOM 4782 O O . LYS B 1 210 ? -18.688 1.291 17.281 1 95.62 210 LYS B O 1
ATOM 4787 N N . GLU B 1 211 ? -18.016 -0.833 17.188 1 97.25 211 GLU B N 1
ATOM 4788 C CA . GLU B 1 211 ? -17 -0.607 18.203 1 97.25 211 GLU B CA 1
ATOM 4789 C C . GLU B 1 211 ? -15.891 0.297 17.672 1 97.25 211 GLU B C 1
ATOM 4791 O O . GLU B 1 211 ? -15.391 0.101 16.562 1 97.25 211 GLU B O 1
ATOM 4796 N N . VAL B 1 212 ? -15.523 1.281 18.516 1 98.06 212 VAL B N 1
ATOM 4797 C CA . VAL B 1 212 ? -14.398 2.143 18.141 1 98.06 212 VAL B CA 1
ATOM 4798 C C . VAL B 1 212 ? -13.094 1.366 18.266 1 98.06 212 VAL B C 1
ATOM 4800 O O . VAL B 1 212 ? -12.789 0.804 19.328 1 98.06 212 VAL B O 1
ATOM 4803 N N . ILE B 1 213 ? -12.273 1.423 17.203 1 98 213 ILE B N 1
ATOM 4804 C CA . ILE B 1 213 ? -11.055 0.615 17.266 1 98 213 ILE B CA 1
ATOM 4805 C C . ILE B 1 213 ? -9.828 1.515 17.141 1 98 213 ILE B C 1
ATOM 4807 O O . ILE B 1 213 ? -8.734 1.139 17.547 1 98 213 ILE B O 1
ATOM 4811 N N . VAL B 1 214 ? -9.969 2.689 16.516 1 98.69 214 VAL B N 1
ATOM 4812 C CA . VAL B 1 214 ? -8.859 3.633 16.391 1 98.69 214 VAL B CA 1
ATOM 4813 C C . VAL B 1 214 ? -9.375 5.059 16.578 1 98.69 214 VAL B C 1
ATOM 4815 O O . VAL B 1 214 ? -10.453 5.406 16.078 1 98.69 214 VAL B O 1
ATOM 4818 N N . LYS B 1 215 ? -8.688 5.879 17.281 1 98.69 215 LYS B N 1
ATOM 4819 C CA . LYS B 1 215 ? -8.852 7.328 17.328 1 98.69 215 LYS B CA 1
ATOM 4820 C C . LYS B 1 215 ? -7.586 8.039 16.859 1 98.69 215 LYS B C 1
ATOM 4822 O O . LYS B 1 215 ? -6.473 7.586 17.125 1 98.69 215 LYS B O 1
ATOM 4827 N N . ALA B 1 216 ? -7.805 9.156 16.188 1 98.5 216 ALA B N 1
ATOM 4828 C CA . ALA B 1 216 ? -6.641 9.898 15.703 1 98.5 216 ALA B CA 1
ATOM 4829 C C . ALA B 1 216 ? -6.934 11.391 15.617 1 98.5 216 ALA B C 1
ATOM 4831 O O . ALA B 1 216 ? -8.094 11.797 15.492 1 98.5 216 ALA B O 1
ATOM 4832 N N . THR B 1 217 ? -5.902 12.195 15.695 1 97.75 217 THR B N 1
ATOM 4833 C CA . THR B 1 217 ? -5.973 13.641 15.523 1 97.75 217 THR B CA 1
ATOM 4834 C C . THR B 1 217 ? -4.711 14.172 14.852 1 97.75 217 THR B C 1
ATOM 4836 O O . THR B 1 217 ? -3.66 13.531 14.898 1 97.75 217 THR B O 1
ATOM 4839 N N . SER B 1 218 ? -4.844 15.25 14.164 1 96.88 218 SER B N 1
ATOM 4840 C CA . SER B 1 218 ? -3.703 15.875 13.508 1 96.88 218 SER B CA 1
ATOM 4841 C C . SER B 1 218 ? -3.826 17.391 13.5 1 96.88 218 SER B C 1
ATOM 4843 O O . SER B 1 218 ? -4.926 17.938 13.656 1 96.88 218 SER B O 1
ATOM 4845 N N . THR B 1 219 ? -2.721 18.031 13.383 1 95.69 219 THR B N 1
ATOM 4846 C CA . THR B 1 219 ? -2.66 19.484 13.312 1 95.69 219 THR B CA 1
ATOM 4847 C C . THR B 1 219 ? -1.977 19.938 12.023 1 95.69 219 THR B C 1
ATOM 4849 O O . THR B 1 219 ? -0.975 19.344 11.609 1 95.69 219 THR B O 1
ATOM 4852 N N . TRP B 1 220 ? -2.529 20.969 11.43 1 95.81 220 TRP B N 1
ATOM 4853 C CA . TRP B 1 220 ? -2.086 21.453 10.133 1 95.81 220 TRP B CA 1
ATOM 4854 C C . TRP B 1 220 ? -1.833 22.969 10.172 1 95.81 220 TRP B C 1
ATOM 4856 O O . TRP B 1 220 ? -2.553 23.703 10.844 1 95.81 220 TRP B O 1
ATOM 4866 N N . VAL B 1 221 ? -0.857 23.359 9.406 1 95.44 221 VAL B N 1
ATOM 4867 C CA . VAL B 1 221 ? -0.572 24.781 9.219 1 95.44 221 VAL B CA 1
ATOM 4868 C C . VAL B 1 221 ? -0.513 25.094 7.727 1 95.44 221 VAL B C 1
ATOM 4870 O O . VAL B 1 221 ? -0.437 24.188 6.895 1 95.44 221 VAL B O 1
ATOM 4873 N N . MET B 1 222 ? -0.611 26.359 7.469 1 94.75 222 MET B N 1
ATOM 4874 C CA . MET B 1 222 ? -0.663 26.797 6.074 1 94.75 222 MET B CA 1
ATOM 4875 C C . MET B 1 222 ? 0.693 27.312 5.621 1 94.75 222 MET B C 1
ATOM 4877 O O . MET B 1 222 ? 1.373 28.016 6.367 1 94.75 222 MET B O 1
ATOM 4881 N N . MET B 1 223 ? 1.016 26.969 4.375 1 93.88 223 MET B N 1
ATOM 4882 C CA . MET B 1 223 ? 2.289 27.375 3.791 1 93.88 223 MET B CA 1
ATOM 4883 C C . MET B 1 223 ? 2.107 27.797 2.336 1 93.88 223 MET B C 1
ATOM 4885 O O . MET B 1 223 ? 1.235 27.266 1.639 1 93.88 223 MET B O 1
ATOM 4889 N N . ASN B 1 224 ? 2.939 28.75 1.948 1 94.06 224 ASN B N 1
ATOM 4890 C CA . ASN B 1 224 ? 2.979 29.078 0.527 1 94.06 224 ASN B CA 1
ATOM 4891 C C . ASN B 1 224 ? 3.758 28.031 -0.269 1 94.06 224 ASN B C 1
ATOM 4893 O O . ASN B 1 224 ? 4.902 27.719 0.063 1 94.06 224 ASN B O 1
ATOM 4897 N N . ARG B 1 225 ? 3.215 27.609 -1.267 1 89 225 ARG B N 1
ATOM 4898 C CA . ARG B 1 225 ? 3.789 26.5 -2.037 1 89 225 ARG B CA 1
ATOM 4899 C C . ARG B 1 225 ? 5.074 26.938 -2.736 1 89 225 ARG B C 1
ATOM 4901 O O . ARG B 1 225 ? 6.004 26.141 -2.889 1 89 225 ARG B O 1
ATOM 4908 N N . GLU B 1 226 ? 5.195 28.109 -3.121 1 90.88 226 GLU B N 1
ATOM 4909 C CA . GLU B 1 226 ? 6.324 28.609 -3.898 1 90.88 226 GLU B CA 1
ATOM 4910 C C . GLU B 1 226 ? 7.449 29.094 -2.988 1 90.88 226 GLU B C 1
ATOM 4912 O O . GLU B 1 226 ? 8.609 28.734 -3.176 1 90.88 226 GLU B O 1
ATOM 4917 N N . THR B 1 227 ? 7.105 29.875 -2.006 1 92.31 227 THR B N 1
ATOM 4918 C CA . THR B 1 227 ? 8.125 30.453 -1.141 1 92.31 227 THR B CA 1
ATOM 4919 C C . THR B 1 227 ? 8.492 29.484 -0.016 1 92.31 227 THR B C 1
ATOM 4921 O O . THR B 1 227 ? 9.523 29.656 0.639 1 92.31 227 THR B O 1
ATOM 4924 N N . ARG B 1 228 ? 7.609 28.562 0.237 1 89.31 228 ARG B N 1
ATOM 4925 C CA . ARG B 1 228 ? 7.762 27.547 1.283 1 89.31 228 ARG B CA 1
ATOM 4926 C C . ARG B 1 228 ? 7.789 28.188 2.664 1 89.31 228 ARG B C 1
ATOM 4928 O O . ARG B 1 228 ? 8.453 27.703 3.576 1 89.31 228 ARG B O 1
ATOM 4935 N N . LYS B 1 229 ? 7.141 29.328 2.746 1 93.12 229 LYS B N 1
ATOM 4936 C CA . LYS B 1 229 ? 7.027 30.031 4.02 1 93.12 229 LYS B CA 1
ATOM 4937 C C . LYS B 1 229 ? 5.648 29.812 4.641 1 93.12 229 LYS B C 1
ATOM 4939 O O . LYS B 1 229 ? 4.641 29.781 3.934 1 93.12 229 LYS B O 1
ATOM 4944 N N . LEU B 1 230 ? 5.68 29.781 5.93 1 93.06 230 LEU B N 1
ATOM 4945 C CA . LEU B 1 230 ? 4.422 29.703 6.664 1 93.06 230 LEU B CA 1
ATOM 4946 C C . LEU B 1 230 ? 3.588 30.953 6.461 1 93.06 230 LEU B C 1
ATOM 4948 O O . LEU B 1 230 ? 4.133 32.062 6.352 1 93.06 230 LEU B O 1
ATOM 4952 N N . CYS B 1 231 ? 2.283 30.688 6.426 1 92.88 231 CYS B N 1
ATOM 4953 C CA . CYS B 1 231 ? 1.363 31.797 6.18 1 92.88 231 CYS B CA 1
ATOM 4954 C C . CYS B 1 231 ? 0.183 31.75 7.141 1 92.88 231 CYS B C 1
ATOM 4956 O O . CYS B 1 231 ? -0.196 30.672 7.613 1 92.88 231 CYS B O 1
ATOM 4958 N N . LYS B 1 232 ? -0.256 32.938 7.383 1 94.25 232 LYS B N 1
ATOM 4959 C CA . LYS B 1 232 ? -1.543 33 8.07 1 94.25 232 LYS B CA 1
ATOM 4960 C C . LYS B 1 232 ? -2.684 32.594 7.141 1 94.25 232 LYS B C 1
ATOM 4962 O O . LYS B 1 232 ? -2.592 32.75 5.922 1 94.25 232 LYS B O 1
ATOM 4967 N N . ILE B 1 233 ? -3.742 32.125 7.742 1 94.75 233 ILE B N 1
ATOM 4968 C CA . ILE B 1 233 ? -4.91 31.766 6.941 1 94.75 233 ILE B CA 1
ATOM 4969 C C . ILE B 1 233 ? -5.625 33.031 6.488 1 94.75 233 ILE B C 1
ATOM 4971 O O . ILE B 1 233 ? -6.16 33.781 7.312 1 94.75 233 ILE B O 1
ATOM 4975 N N . PRO B 1 234 ? -5.684 33.219 5.238 1 95.38 234 PRO B N 1
ATOM 4976 C CA . PRO B 1 234 ? -6.414 34.406 4.758 1 95.38 234 PRO B CA 1
ATOM 4977 C C . PRO B 1 234 ? -7.906 34.344 5.074 1 95.38 234 PRO B C 1
ATOM 4979 O O . PRO B 1 234 ? -8.477 33.25 5.184 1 95.38 234 PRO B O 1
ATOM 4982 N N . GLU B 1 235 ? -8.477 35.5 5.086 1 95.5 235 GLU B N 1
ATOM 4983 C CA . GLU B 1 235 ? -9.891 35.594 5.438 1 95.5 235 GLU B CA 1
ATOM 4984 C C . GLU B 1 235 ? -10.758 34.844 4.434 1 95.5 235 GLU B C 1
ATOM 4986 O O . GLU B 1 235 ? -11.727 34.156 4.816 1 95.5 235 GLU B O 1
ATOM 4991 N N . GLU B 1 236 ? -10.422 34.906 3.17 1 95.31 236 GLU B N 1
ATOM 4992 C CA . GLU B 1 236 ? -11.18 34.25 2.121 1 95.31 236 GLU B CA 1
ATOM 4993 C C . GLU B 1 236 ? -11.133 32.719 2.305 1 95.31 236 GLU B C 1
ATOM 4995 O O . GLU B 1 236 ? -12.125 32.031 2.062 1 95.31 236 GLU B O 1
ATOM 5000 N N . VAL B 1 237 ? -9.992 32.25 2.711 1 94.69 237 VAL B N 1
ATOM 5001 C CA . VAL B 1 237 ? -9.836 30.812 2.969 1 94.69 237 VAL B CA 1
ATOM 5002 C C . VAL B 1 237 ? -10.609 30.422 4.227 1 94.69 237 VAL B C 1
ATOM 5004 O O . VAL B 1 237 ? -11.273 29.391 4.258 1 94.69 237 VAL B O 1
ATOM 5007 N N . ARG B 1 238 ? -10.562 31.234 5.234 1 94.81 238 ARG B N 1
ATOM 5008 C CA . ARG B 1 238 ? -11.289 31 6.48 1 94.81 238 ARG B CA 1
ATOM 5009 C C . ARG B 1 238 ? -12.789 30.875 6.23 1 94.81 238 ARG B C 1
ATOM 5011 O O . ARG B 1 238 ? -13.461 30.031 6.82 1 94.81 238 ARG B O 1
ATOM 5018 N N . GLU B 1 239 ? -13.273 31.719 5.41 1 95.06 239 GLU B N 1
ATOM 5019 C CA . GLU B 1 239 ? -14.695 31.734 5.074 1 95.06 239 GLU B CA 1
ATOM 5020 C C . GLU B 1 239 ? -15.109 30.422 4.398 1 95.06 239 GLU B C 1
ATOM 5022 O O . GLU B 1 239 ? -16.234 29.953 4.594 1 95.06 239 GLU B O 1
ATOM 5027 N N . GLU B 1 240 ? -14.211 29.844 3.617 1 93.75 240 GLU B N 1
ATOM 5028 C CA . GLU B 1 240 ? -14.477 28.562 2.967 1 93.75 240 GLU B CA 1
ATOM 5029 C C . GLU B 1 240 ? -14.508 27.422 3.982 1 93.75 240 GLU B C 1
ATOM 5031 O O . GLU B 1 240 ? -15.297 26.484 3.85 1 93.75 240 GLU B O 1
ATOM 5036 N N . LEU B 1 241 ? -13.711 27.531 4.988 1 94.31 241 LEU B N 1
ATOM 5037 C CA . LEU B 1 241 ? -13.453 26.422 5.883 1 94.31 241 LEU B CA 1
ATOM 5038 C C . LEU B 1 241 ? -14.438 26.406 7.051 1 94.31 241 LEU B C 1
ATOM 5040 O O . LEU B 1 241 ? -14.898 25.359 7.477 1 94.31 241 LEU B O 1
ATOM 5044 N N . THR B 1 242 ? -14.812 27.562 7.539 1 95.06 242 THR B N 1
ATOM 5045 C CA . THR B 1 242 ? -15.508 27.75 8.805 1 95.06 242 THR B CA 1
ATOM 5046 C C . THR B 1 242 ? -16.844 27.016 8.797 1 95.06 242 THR B C 1
ATOM 5048 O O . THR B 1 242 ? -17.25 26.422 9.805 1 95.06 242 THR B O 1
ATOM 5051 N N . PRO B 1 243 ? -17.531 26.938 7.68 1 95.25 243 PRO B N 1
ATOM 5052 C CA . PRO B 1 243 ? -18.812 26.234 7.664 1 95.25 243 PRO B CA 1
ATOM 5053 C C . PRO B 1 243 ? -18.688 24.75 7.98 1 95.25 243 PRO B C 1
ATOM 5055 O O . PRO B 1 243 ? -19.672 24.109 8.344 1 95.25 243 PRO B O 1
ATOM 5058 N N . PHE B 1 244 ? -17.5 24.203 7.875 1 95.5 244 PHE B N 1
ATOM 5059 C CA . PHE B 1 244 ? -17.297 22.781 8.07 1 95.5 244 PHE B CA 1
ATOM 5060 C C . PHE B 1 244 ? -16.797 22.484 9.477 1 95.5 244 PHE B C 1
ATOM 5062 O O . PHE B 1 244 ? -16.703 21.328 9.883 1 95.5 244 PHE B O 1
ATOM 5069 N N . TYR B 1 245 ? -16.469 23.547 10.258 1 96.62 245 TYR B N 1
ATOM 5070 C CA . TYR B 1 245 ? -15.844 23.359 11.562 1 96.62 245 TYR B CA 1
ATOM 5071 C C . TYR B 1 245 ? -16.859 22.859 12.578 1 96.62 245 TYR B C 1
ATOM 5073 O O . TYR B 1 245 ? -17.984 23.344 12.633 1 96.62 245 TYR B O 1
ATOM 5081 N N . ILE B 1 246 ? -16.406 21.891 13.328 1 97.25 246 ILE B N 1
ATOM 5082 C CA . ILE B 1 246 ? -17.188 21.422 14.477 1 97.25 246 ILE B CA 1
ATOM 5083 C C . ILE B 1 246 ? -16.25 21.172 15.656 1 97.25 246 ILE B C 1
ATOM 5085 O O . ILE B 1 246 ? -15.195 20.531 15.508 1 97.25 246 ILE B O 1
ATOM 5089 N N . ASN B 1 247 ? -16.625 21.672 16.828 1 95.56 247 ASN B N 1
ATOM 5090 C CA . ASN B 1 247 ? -15.797 21.516 18.031 1 95.56 247 ASN B CA 1
ATOM 5091 C C . ASN B 1 247 ? -16 20.141 18.672 1 95.56 247 ASN B C 1
ATOM 5093 O O . ASN B 1 247 ? -16.781 20.016 19.625 1 95.56 247 ASN B O 1
ATOM 5097 N N . ARG B 1 248 ? -15.305 19.188 18.219 1 95.94 248 ARG B N 1
ATOM 5098 C CA . ARG B 1 248 ? -15.328 17.797 18.656 1 95.94 248 ARG B CA 1
ATOM 5099 C C . ARG B 1 248 ? -13.938 17.172 18.609 1 95.94 248 ARG B C 1
ATOM 5101 O O . ARG B 1 248 ? -13.18 17.422 17.672 1 95.94 248 ARG B O 1
ATOM 5108 N N . PHE B 1 249 ? -13.633 16.438 19.703 1 95.62 249 PHE B N 1
ATOM 5109 C CA . PHE B 1 249 ? -12.289 15.883 19.797 1 95.62 249 PHE B CA 1
ATOM 5110 C C . PHE B 1 249 ? -12.336 14.359 19.875 1 95.62 249 PHE B C 1
ATOM 5112 O O . PHE B 1 249 ? -13.023 13.797 20.719 1 95.62 249 PHE B O 1
ATOM 5119 N N . ALA B 1 250 ? -11.656 13.727 18.938 1 96.94 250 ALA B N 1
ATOM 5120 C CA . ALA B 1 250 ? -11.508 12.281 19.016 1 96.94 250 ALA B CA 1
ATOM 5121 C C . ALA B 1 250 ? -10.562 11.891 20.156 1 96.94 250 ALA B C 1
ATOM 5123 O O . ALA B 1 250 ? -10.781 10.883 20.828 1 96.94 250 ALA B O 1
ATOM 5124 N N . ILE B 1 251 ? -9.516 12.602 20.281 1 93.94 251 ILE B N 1
ATOM 5125 C CA . ILE B 1 251 ? -8.562 12.469 21.375 1 93.94 251 ILE B CA 1
ATOM 5126 C C . ILE B 1 251 ? -8.555 13.75 22.219 1 93.94 251 ILE B C 1
ATOM 5128 O O . ILE B 1 251 ? -8.398 14.852 21.672 1 93.94 251 ILE B O 1
ATOM 5132 N N . SER B 1 252 ? -8.656 13.516 23.469 1 87.69 252 SER B N 1
ATOM 5133 C CA . SER B 1 252 ? -8.758 14.672 24.344 1 87.69 252 SER B CA 1
ATOM 5134 C C . SER B 1 252 ? -7.488 15.516 24.297 1 87.69 252 SER B C 1
ATOM 5136 O O . SER B 1 252 ? -6.398 14.992 24.062 1 87.69 252 SER B O 1
ATOM 5138 N N . ASN B 1 253 ? -7.672 16.812 24.516 1 78.56 253 ASN B N 1
ATOM 5139 C CA . ASN B 1 253 ? -6.551 17.75 24.516 1 78.56 253 ASN B CA 1
ATOM 5140 C C . ASN B 1 253 ? -5.523 17.391 25.594 1 78.56 253 ASN B C 1
ATOM 5142 O O . ASN B 1 253 ? -4.324 17.594 25.391 1 78.56 253 ASN B O 1
ATOM 5146 N N . GLU B 1 254 ? -6.008 16.906 26.688 1 70.81 254 GLU B N 1
ATOM 5147 C CA . GLU B 1 254 ? -5.105 16.469 27.75 1 70.81 254 GLU B CA 1
ATOM 5148 C C . GLU B 1 254 ? -4.203 15.328 27.281 1 70.81 254 GLU B C 1
ATOM 5150 O O . GLU B 1 254 ? -3.031 15.266 27.656 1 70.81 254 GLU B O 1
ATOM 5155 N N . ASP B 1 255 ? -4.688 14.562 26.406 1 70.19 255 ASP B N 1
ATOM 5156 C CA . ASP B 1 255 ? -3.961 13.398 25.922 1 70.19 255 ASP B CA 1
ATOM 5157 C C . ASP B 1 255 ? -3.072 13.773 24.734 1 70.19 255 ASP B C 1
ATOM 5159 O O . ASP B 1 255 ? -2.145 13.039 24.391 1 70.19 255 ASP B O 1
ATOM 5163 N N . THR B 1 256 ? -3.381 14.852 24.078 1 62.41 256 THR B N 1
ATOM 5164 C CA . THR B 1 256 ? -2.65 15.211 22.875 1 62.41 256 THR B CA 1
ATOM 5165 C C . THR B 1 256 ? -1.393 16 23.219 1 62.41 256 THR B C 1
ATOM 5167 O O . THR B 1 256 ? -0.352 15.836 22.578 1 62.41 256 THR B O 1
ATOM 5170 N N . TYR B 1 257 ? -1.519 17.062 24.047 1 59.06 257 TYR B N 1
ATOM 5171 C CA . TYR B 1 257 ? -0.443 18.031 24.219 1 59.06 257 TYR B CA 1
ATOM 5172 C C . TYR B 1 257 ? 0.466 17.656 25.375 1 59.06 257 TYR B C 1
ATOM 5174 O O . TYR B 1 257 ? 1.347 18.422 25.766 1 59.06 257 TYR B O 1
ATOM 5182 N N . SER B 1 258 ? 0.237 16.438 25.984 1 56.38 258 SER B N 1
ATOM 5183 C CA . SER B 1 258 ? 0.934 16.281 27.266 1 56.38 258 SER B CA 1
ATOM 5184 C C . SER B 1 258 ? 2.445 16.234 27.062 1 56.38 258 SER B C 1
ATOM 5186 O O . SER B 1 258 ? 3.201 16.734 27.906 1 56.38 258 SER B O 1
ATOM 5188 N N . GLU B 1 259 ? 2.996 15.453 26.047 1 63.56 259 GLU B N 1
ATOM 5189 C CA . GLU B 1 259 ? 4.438 15.305 26.203 1 63.56 259 GLU B CA 1
ATOM 5190 C C . GLU B 1 259 ? 5.168 15.586 24.891 1 63.56 259 GLU B C 1
ATOM 5192 O O . GLU B 1 259 ? 4.863 14.992 23.859 1 63.56 259 GLU B O 1
ATOM 5197 N N . LYS B 1 260 ? 5.855 16.828 24.922 1 79.06 260 LYS B N 1
ATOM 5198 C CA . LYS B 1 260 ? 6.805 17.125 23.859 1 79.06 260 LYS B CA 1
ATOM 5199 C C . LYS B 1 260 ? 7.73 15.938 23.609 1 79.06 260 LYS B C 1
ATOM 5201 O O . LYS B 1 260 ? 8.156 15.266 24.547 1 79.06 260 LYS B O 1
ATOM 5206 N N . ILE B 1 261 ? 7.922 15.664 22.328 1 90.19 261 ILE B N 1
ATOM 5207 C CA . ILE B 1 261 ? 8.867 14.602 21.984 1 90.19 261 ILE B CA 1
ATOM 5208 C C . ILE B 1 261 ? 10.289 15.172 21.953 1 90.19 261 ILE B C 1
ATOM 5210 O O . ILE B 1 261 ? 10.602 16.031 21.141 1 90.19 261 ILE B O 1
ATOM 5214 N N . HIS B 1 262 ? 11.109 14.68 22.797 1 85.75 262 HIS B N 1
ATOM 5215 C CA . HIS B 1 262 ? 12.484 15.156 22.875 1 85.75 262 HIS B CA 1
ATOM 5216 C C . HIS B 1 262 ? 13.297 14.719 21.656 1 85.75 262 HIS B C 1
ATOM 5218 O O . HIS B 1 262 ? 13.102 13.617 21.141 1 85.75 262 HIS B O 1
ATOM 5224 N N . LYS B 1 263 ? 14.211 15.617 21.328 1 87.69 263 LYS B N 1
ATOM 5225 C CA . LYS B 1 263 ? 15.109 15.289 20.234 1 87.69 263 LYS B CA 1
ATOM 5226 C C . LYS B 1 263 ? 16.172 14.297 20.672 1 87.69 263 LYS B C 1
ATOM 5228 O O . LYS B 1 263 ? 16.906 14.547 21.641 1 87.69 263 LYS B O 1
ATOM 5233 N N . LEU B 1 264 ? 16.281 13.305 19.891 1 90.5 264 LEU B N 1
ATOM 5234 C CA . LEU B 1 264 ? 17.328 12.32 20.172 1 90.5 264 LEU B CA 1
ATOM 5235 C C . LEU B 1 264 ? 18.672 12.766 19.625 1 90.5 264 LEU B C 1
ATOM 5237 O O . LEU B 1 264 ? 18.734 13.359 18.547 1 90.5 264 LEU B O 1
ATOM 5241 N N . THR B 1 265 ? 19.672 12.484 20.422 1 88.12 265 THR B N 1
ATOM 5242 C CA . THR B 1 265 ? 21.047 12.664 19.969 1 88.12 265 THR B CA 1
ATOM 5243 C C . THR B 1 265 ? 21.734 11.32 19.75 1 88.12 265 THR B C 1
ATOM 5245 O O . THR B 1 265 ? 21.188 10.281 20.125 1 88.12 265 THR B O 1
ATOM 5248 N N . ASP B 1 266 ? 22.875 11.383 19.078 1 88.06 266 ASP B N 1
ATOM 5249 C CA . ASP B 1 266 ? 23.656 10.172 18.844 1 88.06 266 ASP B CA 1
ATOM 5250 C C . ASP B 1 266 ? 23.969 9.453 20.141 1 88.06 266 ASP B C 1
ATOM 5252 O O . ASP B 1 266 ? 24.016 8.219 20.188 1 88.06 266 ASP B O 1
ATOM 5256 N N . GLN B 1 267 ? 24.094 10.219 21.141 1 86.56 267 GLN B N 1
ATOM 5257 C CA . GLN B 1 267 ? 24.469 9.664 22.438 1 86.56 267 GLN B CA 1
ATOM 5258 C C . GLN B 1 267 ? 23.266 9.023 23.125 1 86.56 267 GLN B C 1
ATOM 5260 O O . GLN B 1 267 ? 23.406 8.047 23.859 1 86.56 267 GLN B O 1
ATOM 5265 N N . ASP B 1 268 ? 22.141 9.531 22.797 1 87.94 268 ASP B N 1
ATOM 5266 C CA . ASP B 1 268 ? 20.906 9.078 23.438 1 87.94 268 ASP B CA 1
ATOM 5267 C C . ASP B 1 268 ? 20.359 7.836 22.75 1 87.94 268 ASP B C 1
ATOM 5269 O O . ASP B 1 268 ? 19.641 7.039 23.359 1 87.94 268 ASP B O 1
ATOM 5273 N N . ALA B 1 269 ? 20.766 7.68 21.547 1 89.75 269 ALA B N 1
ATOM 5274 C CA . ALA B 1 269 ? 20.109 6.648 20.75 1 89.75 269 ALA B CA 1
ATOM 5275 C C . ALA B 1 269 ? 20.703 5.273 21.031 1 89.75 269 ALA B C 1
ATOM 5277 O O . ALA B 1 269 ? 21.922 5.098 21 1 89.75 269 ALA B O 1
ATOM 5278 N N . GLU B 1 270 ? 19.859 4.402 21.359 1 91.62 270 GLU B N 1
ATOM 5279 C CA . GLU B 1 270 ? 20.297 3.029 21.594 1 91.62 270 GLU B CA 1
ATOM 5280 C C . GLU B 1 270 ? 20.531 2.293 20.281 1 91.62 270 GLU B C 1
ATOM 5282 O O . GLU B 1 270 ? 21.453 1.478 20.172 1 91.62 270 GLU B O 1
ATOM 5287 N N . ASN B 1 271 ? 19.656 2.559 19.328 1 94.12 271 ASN B N 1
ATOM 5288 C CA . ASN B 1 271 ? 19.766 1.932 18.016 1 94.12 271 ASN B CA 1
ATOM 5289 C C . ASN B 1 271 ? 19.75 2.969 16.891 1 94.12 271 ASN B C 1
ATOM 5291 O O . ASN B 1 271 ? 18.953 3.916 16.938 1 94.12 271 ASN B O 1
ATOM 5295 N N . ILE B 1 272 ? 20.656 2.746 15.984 1 94.06 272 ILE B N 1
ATOM 5296 C CA . ILE B 1 272 ? 20.719 3.623 14.82 1 94.06 272 ILE B CA 1
ATOM 5297 C C . ILE B 1 272 ? 20.781 2.785 13.547 1 94.06 272 ILE B C 1
ATOM 5299 O O . ILE B 1 272 ? 21.641 1.912 13.414 1 94.06 272 ILE B O 1
ATOM 5303 N N . GLN B 1 273 ? 19.828 2.99 12.633 1 92.94 273 GLN B N 1
ATOM 5304 C CA . GLN B 1 273 ? 19.828 2.369 11.312 1 92.94 273 GLN B CA 1
ATOM 5305 C C . GLN B 1 273 ? 20.094 3.398 10.219 1 92.94 273 GLN B C 1
ATOM 5307 O O . GLN B 1 273 ? 19.328 4.359 10.062 1 92.94 273 GLN B O 1
ATOM 5312 N N . THR B 1 274 ? 21.125 3.104 9.422 1 89.94 274 THR B N 1
ATOM 5313 C CA . THR B 1 274 ? 21.516 4.035 8.367 1 89.94 274 THR B CA 1
ATOM 5314 C C . THR B 1 274 ? 21.25 3.436 6.992 1 89.94 274 THR B C 1
ATOM 5316 O O . THR B 1 274 ? 20.797 2.293 6.887 1 89.94 274 THR B O 1
ATOM 5319 N N . GLY B 1 275 ? 21.359 4.293 6.02 1 86.5 275 GLY B N 1
ATOM 5320 C CA . GLY B 1 275 ? 21.266 3.814 4.648 1 86.5 275 GLY B CA 1
ATOM 5321 C C . GLY B 1 275 ? 19.844 3.691 4.152 1 86.5 275 GLY B C 1
ATOM 5322 O O . GLY B 1 275 ? 19.547 2.871 3.279 1 86.5 275 GLY B O 1
ATOM 5323 N N . LEU B 1 276 ? 18.969 4.395 4.75 1 89.81 276 LEU B N 1
ATOM 5324 C CA . LEU B 1 276 ? 17.578 4.363 4.324 1 89.81 276 LEU B CA 1
ATOM 5325 C C . LEU B 1 276 ? 17.328 5.34 3.178 1 89.81 276 LEU B C 1
ATOM 5327 O O . LEU B 1 276 ? 17.703 6.516 3.27 1 89.81 276 LEU B O 1
ATOM 5331 N N . ALA B 1 277 ? 16.797 4.797 2.055 1 88.44 277 ALA B N 1
ATOM 5332 C CA . ALA B 1 277 ? 16.547 5.633 0.885 1 88.44 277 ALA B CA 1
ATOM 5333 C C . ALA B 1 277 ? 15.133 5.43 0.361 1 88.44 277 ALA B C 1
ATOM 5335 O O . ALA B 1 277 ? 14.625 4.309 0.342 1 88.44 277 ALA B O 1
ATOM 5336 N N . PRO B 1 278 ? 14.531 6.57 -0.092 1 89.19 278 PRO B N 1
ATOM 5337 C CA . PRO B 1 278 ? 13.219 6.422 -0.728 1 89.19 278 PRO B CA 1
ATOM 5338 C C . PRO B 1 278 ? 13.281 5.652 -2.043 1 89.19 278 PRO B C 1
ATOM 5340 O O . PRO B 1 278 ? 14.25 5.793 -2.801 1 89.19 278 PRO B O 1
ATOM 5343 N N . ARG B 1 279 ? 12.258 4.852 -2.215 1 88.44 279 ARG B N 1
ATOM 5344 C CA . ARG B 1 279 ? 12.047 4.219 -3.514 1 88.44 279 ARG B CA 1
ATOM 5345 C C . ARG B 1 279 ? 11.125 5.062 -4.391 1 88.44 279 ARG B C 1
ATOM 5347 O O . ARG B 1 279 ? 10.445 5.965 -3.898 1 88.44 279 ARG B O 1
ATOM 5354 N N . TRP B 1 280 ? 11.133 4.73 -5.68 1 86.62 280 TRP B N 1
ATOM 5355 C CA . TRP B 1 280 ? 10.305 5.48 -6.613 1 86.62 280 TRP B CA 1
ATOM 5356 C C . TRP B 1 280 ? 8.844 5.477 -6.168 1 86.62 280 TRP B C 1
ATOM 5358 O O . TRP B 1 280 ? 8.188 6.523 -6.152 1 86.62 280 TRP B O 1
ATOM 5368 N N . ASN B 1 281 ? 8.406 4.316 -5.703 1 85.25 281 ASN B N 1
ATOM 5369 C CA . ASN B 1 281 ? 6.996 4.172 -5.363 1 85.25 281 ASN B CA 1
ATOM 5370 C C . ASN B 1 281 ? 6.691 4.727 -3.973 1 85.25 281 ASN B C 1
ATOM 5372 O O . ASN B 1 281 ? 5.547 4.688 -3.52 1 85.25 281 ASN B O 1
ATOM 5376 N N . ASP B 1 282 ? 7.711 5.254 -3.301 1 88.94 282 ASP B N 1
ATOM 5377 C CA . ASP B 1 282 ? 7.488 5.93 -2.025 1 88.94 282 ASP B CA 1
ATOM 5378 C C . ASP B 1 282 ? 7.031 7.371 -2.24 1 88.94 282 ASP B C 1
ATOM 5380 O O . ASP B 1 282 ? 6.543 8.016 -1.312 1 88.94 282 ASP B O 1
ATOM 5384 N N . MET B 1 283 ? 7.195 7.836 -3.424 1 86 283 MET B N 1
ATOM 5385 C CA . MET B 1 283 ? 6.863 9.219 -3.75 1 86 283 MET B CA 1
ATOM 5386 C C . MET B 1 283 ? 5.379 9.359 -4.066 1 86 283 MET B C 1
ATOM 5388 O O . MET B 1 283 ? 4.777 8.469 -4.66 1 86 283 MET B O 1
ATOM 5392 N N . ASP B 1 284 ? 4.922 10.461 -3.65 1 80.69 284 ASP B N 1
ATOM 5393 C CA . ASP B 1 284 ? 3.527 10.75 -3.967 1 80.69 284 ASP B CA 1
ATOM 5394 C C . ASP B 1 284 ? 3.412 11.57 -5.246 1 80.69 284 ASP B C 1
ATOM 5396 O O . ASP B 1 284 ? 4.398 11.75 -5.969 1 80.69 284 ASP B O 1
ATOM 5400 N N . ALA B 1 285 ? 2.207 12.008 -5.562 1 74.44 285 ALA B N 1
ATOM 5401 C CA . ALA B 1 285 ? 1.906 12.727 -6.797 1 74.44 285 ALA B CA 1
ATOM 5402 C C . ALA B 1 285 ? 2.619 14.078 -6.832 1 74.44 285 ALA B C 1
ATOM 5404 O O . ALA B 1 285 ? 2.742 14.688 -7.895 1 74.44 285 ALA B O 1
ATOM 5405 N N . ASN B 1 286 ? 3.061 14.562 -5.656 1 72.56 286 ASN B N 1
ATOM 5406 C CA . ASN B 1 286 ? 3.777 15.828 -5.578 1 72.56 286 ASN B CA 1
ATOM 5407 C C . ASN B 1 286 ? 5.285 15.633 -5.707 1 72.56 286 ASN B C 1
ATOM 5409 O O . ASN B 1 286 ? 6.055 16.578 -5.566 1 72.56 286 ASN B O 1
ATOM 5413 N N . GLN B 1 287 ? 5.699 14.391 -5.875 1 74.31 287 GLN B N 1
ATOM 5414 C CA . GLN B 1 287 ? 7.09 14.008 -6.094 1 74.31 287 GLN B CA 1
ATOM 5415 C C . GLN B 1 287 ? 7.914 14.18 -4.82 1 74.31 287 GLN B C 1
ATOM 5417 O O . GLN B 1 287 ? 9.117 14.461 -4.887 1 74.31 287 GLN B O 1
ATOM 5422 N N . HIS B 1 288 ? 7.219 14.234 -3.719 1 84.69 288 HIS B N 1
ATOM 5423 C CA . HIS B 1 288 ? 7.824 14.094 -2.4 1 84.69 288 HIS B CA 1
ATOM 5424 C C . HIS B 1 288 ? 7.473 12.75 -1.771 1 84.69 288 HIS B C 1
ATOM 5426 O O . HIS B 1 288 ? 6.527 12.086 -2.201 1 84.69 288 HIS B O 1
ATOM 5432 N N . VAL B 1 289 ? 8.305 12.43 -0.841 1 90 289 VAL B N 1
ATOM 5433 C CA . VAL B 1 289 ? 8.016 11.172 -0.158 1 90 289 VAL B CA 1
ATOM 5434 C C . VAL B 1 289 ? 6.699 11.297 0.61 1 90 289 VAL B C 1
ATOM 5436 O O . VAL B 1 289 ? 6.484 12.273 1.332 1 90 289 VAL B O 1
ATOM 5439 N N . ASN B 1 290 ? 5.816 10.359 0.415 1 89.5 290 ASN B N 1
ATOM 5440 C CA . ASN B 1 290 ? 4.582 10.297 1.189 1 89.5 290 ASN B CA 1
ATOM 5441 C C . ASN B 1 290 ? 4.859 10.195 2.686 1 89.5 290 ASN B C 1
ATOM 5443 O O . ASN B 1 290 ? 5.645 9.352 3.119 1 89.5 290 ASN B O 1
ATOM 5447 N N . ASN B 1 291 ? 4.199 10.977 3.461 1 88.88 291 ASN B N 1
ATOM 5448 C CA . ASN B 1 291 ? 4.438 11.07 4.898 1 88.88 291 ASN B CA 1
ATOM 5449 C C . ASN B 1 291 ? 4.234 9.727 5.586 1 88.88 291 ASN B C 1
ATOM 5451 O O . ASN B 1 291 ? 4.863 9.445 6.609 1 88.88 291 ASN B O 1
ATOM 5455 N N . VAL B 1 292 ? 3.396 8.945 5.047 1 91.81 292 VAL B N 1
ATOM 5456 C CA . VAL B 1 292 ? 3.074 7.656 5.66 1 91.81 292 VAL B CA 1
ATOM 5457 C C . VAL B 1 292 ? 4.281 6.723 5.562 1 91.81 292 VAL B C 1
ATOM 5459 O O . VAL B 1 292 ? 4.48 5.871 6.43 1 91.81 292 VAL B O 1
ATOM 5462 N N . LYS B 1 293 ? 5.078 6.945 4.621 1 90.88 293 LYS B N 1
ATOM 5463 C CA . LYS B 1 293 ? 6.223 6.07 4.391 1 90.88 293 LYS B CA 1
ATOM 5464 C C . LYS B 1 293 ? 7.273 6.238 5.484 1 90.88 293 LYS B C 1
ATOM 5466 O O . LYS B 1 293 ? 8.094 5.348 5.707 1 90.88 293 LYS B O 1
ATOM 5471 N N . TYR B 1 294 ? 7.266 7.363 6.191 1 94.38 294 TYR B N 1
ATOM 5472 C CA . TYR B 1 294 ? 8.219 7.586 7.273 1 94.38 294 TYR B CA 1
ATOM 5473 C C . TYR B 1 294 ? 8.055 6.535 8.367 1 94.38 294 TYR B C 1
ATOM 5475 O O . TYR B 1 294 ? 9.016 6.199 9.062 1 94.38 294 TYR B O 1
ATOM 5483 N N . ILE B 1 295 ? 6.867 6.008 8.484 1 93.94 295 ILE B N 1
ATOM 5484 C CA . ILE B 1 295 ? 6.578 5.02 9.523 1 93.94 295 ILE B CA 1
ATOM 5485 C C . ILE B 1 295 ? 7.441 3.779 9.312 1 93.94 295 ILE B C 1
ATOM 5487 O O . ILE B 1 295 ? 8.047 3.266 10.258 1 93.94 295 ILE B O 1
ATOM 5491 N N . GLY B 1 296 ? 7.52 3.352 8.086 1 91.56 296 GLY B N 1
ATOM 5492 C CA . GLY B 1 296 ? 8.359 2.201 7.793 1 91.56 296 GLY B CA 1
ATOM 5493 C C . GLY B 1 296 ? 9.805 2.395 8.203 1 91.56 296 GLY B C 1
ATOM 5494 O O . GLY B 1 296 ? 10.438 1.467 8.703 1 91.56 296 GLY B O 1
ATOM 5495 N N . TRP B 1 297 ? 10.297 3.549 8.031 1 93.5 297 TRP B N 1
ATOM 5496 C CA . TRP B 1 297 ? 11.688 3.836 8.359 1 93.5 297 TRP B CA 1
ATOM 5497 C C . TRP B 1 297 ? 11.875 3.939 9.867 1 93.5 297 TRP B C 1
ATOM 5499 O O . TRP B 1 297 ? 12.883 3.477 10.406 1 93.5 297 TRP B O 1
ATOM 5509 N N . ILE B 1 298 ? 10.922 4.5 10.531 1 94.06 298 ILE B N 1
ATOM 5510 C CA . ILE B 1 298 ? 10.977 4.641 11.984 1 94.06 298 ILE B CA 1
ATOM 5511 C C . ILE B 1 298 ? 11.055 3.26 12.633 1 94.06 298 ILE B C 1
ATOM 5513 O O . ILE B 1 298 ? 11.797 3.062 13.594 1 94.06 298 ILE B O 1
ATOM 5517 N N . LEU B 1 299 ? 10.43 2.334 12.094 1 93.12 299 LEU B N 1
ATOM 5518 C CA . LEU B 1 299 ? 10.359 0.994 12.672 1 93.12 299 LEU B CA 1
ATOM 5519 C C . LEU B 1 299 ? 11.664 0.239 12.453 1 93.12 299 LEU B C 1
ATOM 5521 O O . LEU B 1 299 ? 11.945 -0.741 13.148 1 93.12 299 LEU B O 1
ATOM 5525 N N . GLU B 1 300 ? 12.43 0.661 11.5 1 91.75 300 GLU B N 1
ATOM 5526 C CA . GLU B 1 300 ? 13.664 -0.034 11.148 1 91.75 300 GLU B CA 1
ATOM 5527 C C . GLU B 1 300 ? 14.68 0.022 12.289 1 91.75 300 GLU B C 1
ATOM 5529 O O . GLU B 1 300 ? 15.617 -0.77 12.328 1 91.75 300 GLU B O 1
ATOM 5534 N N . SER B 1 301 ? 14.539 0.915 13.164 1 94.12 301 SER B N 1
ATOM 5535 C CA . SER B 1 301 ? 15.5 1.063 14.258 1 94.12 301 SER B CA 1
ATOM 5536 C C . SER B 1 301 ? 15.023 0.345 15.516 1 94.12 301 SER B C 1
ATOM 5538 O O . SER B 1 301 ? 15.672 0.415 16.562 1 94.12 301 SER B O 1
ATOM 5540 N N . LEU B 1 302 ? 13.961 -0.334 15.461 1 95.06 302 LEU B N 1
ATOM 5541 C CA . LEU B 1 302 ? 13.469 -1.09 16.609 1 95.06 302 LEU B CA 1
ATOM 5542 C C . LEU B 1 302 ? 14.031 -2.506 16.609 1 95.06 302 LEU B C 1
ATOM 5544 O O . LEU B 1 302 ? 14.258 -3.092 15.555 1 95.06 302 LEU B O 1
ATOM 5548 N N . PRO B 1 303 ? 14.195 -3.012 17.859 1 92.75 303 PRO B N 1
ATOM 5549 C CA . PRO B 1 303 ? 14.555 -4.434 17.906 1 92.75 303 PRO B CA 1
ATOM 5550 C C . PRO B 1 303 ? 13.477 -5.336 17.312 1 92.75 303 PRO B C 1
ATOM 5552 O O . PRO B 1 303 ? 12.281 -5.094 17.5 1 92.75 303 PRO B O 1
ATOM 5555 N N . MET B 1 304 ? 13.945 -6.332 16.656 1 89.31 304 MET B N 1
ATOM 5556 C CA . MET B 1 304 ? 13.047 -7.258 15.977 1 89.31 304 MET B CA 1
ATOM 5557 C C . MET B 1 304 ? 12.07 -7.891 16.969 1 89.31 304 MET B C 1
ATOM 5559 O O . MET B 1 304 ? 10.906 -8.125 16.625 1 89.31 304 MET B O 1
ATOM 5563 N N . LYS B 1 305 ? 12.484 -8.164 18.109 1 91.12 305 LYS B N 1
ATOM 5564 C CA . LYS B 1 305 ? 11.656 -8.797 19.125 1 91.12 305 LYS B CA 1
ATOM 5565 C C . LYS B 1 305 ? 10.438 -7.941 19.469 1 91.12 305 LYS B C 1
ATOM 5567 O O . LYS B 1 305 ? 9.359 -8.469 19.75 1 91.12 305 LYS B O 1
ATOM 5572 N N . VAL B 1 306 ? 10.617 -6.637 19.406 1 93.19 306 VAL B N 1
ATOM 5573 C CA . VAL B 1 306 ? 9.5 -5.738 19.688 1 93.19 306 VAL B CA 1
ATOM 5574 C C . VAL B 1 306 ? 8.469 -5.836 18.562 1 93.19 306 VAL B C 1
ATOM 5576 O O . VAL B 1 306 ? 7.273 -5.973 18.828 1 93.19 306 VAL B O 1
ATOM 5579 N N . LEU B 1 307 ? 8.961 -5.859 17.375 1 91.69 307 LEU B N 1
ATOM 5580 C CA . LEU B 1 307 ? 8.078 -5.93 16.219 1 91.69 307 LEU B CA 1
ATOM 5581 C C . LEU B 1 307 ? 7.32 -7.254 16.203 1 91.69 307 LEU B C 1
ATOM 5583 O O . LEU B 1 307 ? 6.16 -7.305 15.781 1 91.69 307 LEU B O 1
ATOM 5587 N N . GLU B 1 308 ? 7.906 -8.266 16.703 1 90.25 308 GLU B N 1
ATOM 5588 C CA . GLU B 1 308 ? 7.324 -9.602 16.672 1 90.25 308 GLU B CA 1
ATOM 5589 C C . GLU B 1 308 ? 6.391 -9.836 17.844 1 90.25 308 GLU B C 1
ATOM 5591 O O . GLU B 1 308 ? 5.312 -10.414 17.688 1 90.25 308 GLU B O 1
ATOM 5596 N N . ASP B 1 309 ? 6.738 -9.344 19.016 1 92.94 309 ASP B N 1
ATOM 5597 C CA . ASP B 1 309 ? 6.078 -9.797 20.234 1 92.94 309 ASP B CA 1
ATOM 5598 C C . ASP B 1 309 ? 5.117 -8.734 20.766 1 92.94 309 ASP B C 1
ATOM 5600 O O . ASP B 1 309 ? 4.355 -8.984 21.703 1 92.94 309 ASP B O 1
ATOM 5604 N N . TYR B 1 310 ? 5.141 -7.543 20.219 1 94.12 310 TYR B N 1
ATOM 5605 C CA . TYR B 1 310 ? 4.305 -6.465 20.719 1 94.12 310 TYR B CA 1
ATOM 560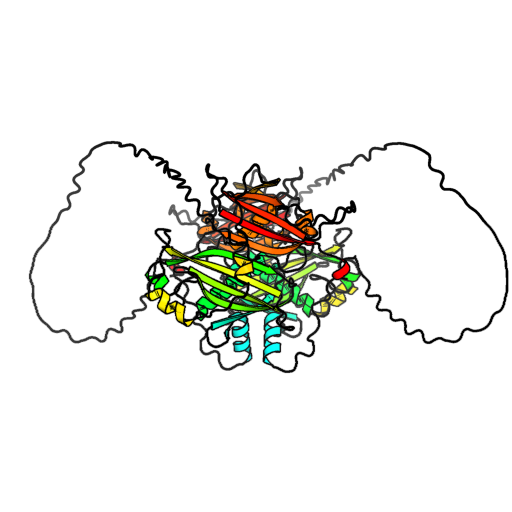6 C C . TYR B 1 310 ? 3.4 -5.91 19.625 1 94.12 310 TYR B C 1
ATOM 5608 O O . TYR B 1 310 ? 3.688 -6.066 18.438 1 94.12 310 TYR B O 1
ATOM 5616 N N . TYR B 1 311 ? 2.285 -5.359 20.016 1 94.31 311 TYR B N 1
ATOM 5617 C CA . TYR B 1 311 ? 1.511 -4.523 19.109 1 94.31 311 TYR B CA 1
ATOM 5618 C C . TYR B 1 311 ? 1.632 -3.051 19.484 1 94.31 311 TYR B C 1
ATOM 5620 O O . TYR B 1 311 ? 1.652 -2.707 20.672 1 94.31 311 TYR B O 1
ATOM 5628 N N . MET B 1 312 ? 1.699 -2.223 18.547 1 96.06 312 MET B N 1
ATOM 5629 C CA . MET B 1 312 ? 1.754 -0.781 18.781 1 96.06 312 MET B CA 1
ATOM 5630 C C . MET B 1 312 ? 0.38 -0.238 19.156 1 96.06 312 MET B C 1
ATOM 5632 O O . MET B 1 312 ? -0.579 -0.38 18.391 1 96.06 312 MET B O 1
ATOM 5636 N N . THR B 1 313 ? 0.248 0.442 20.266 1 96.69 313 THR B N 1
ATOM 5637 C CA . THR B 1 313 ? -1.05 0.901 20.75 1 96.69 313 THR B CA 1
ATOM 5638 C C . THR B 1 313 ? -1.204 2.404 20.547 1 96.69 313 THR B C 1
ATOM 5640 O O . THR B 1 313 ? -2.316 2.934 20.609 1 96.69 313 THR B O 1
ATOM 5643 N N . SER B 1 314 ? -0.077 3.068 20.375 1 95.75 314 SER B N 1
ATOM 5644 C CA . SER B 1 314 ? -0.129 4.508 20.156 1 95.75 314 SER B CA 1
ATOM 5645 C C . SER B 1 314 ? 1.09 4.996 19.375 1 95.75 314 SER B C 1
ATOM 5647 O O . SER B 1 314 ? 2.174 4.418 19.5 1 95.75 314 SER B O 1
ATOM 5649 N N . MET B 1 315 ? 0.861 6.043 18.641 1 96.44 315 MET B N 1
ATOM 5650 C CA . MET B 1 315 ? 1.941 6.684 17.891 1 96.44 315 MET B CA 1
ATOM 5651 C C . MET B 1 315 ? 1.704 8.188 17.781 1 96.44 315 MET B C 1
ATOM 5653 O O . MET B 1 315 ? 0.584 8.617 17.5 1 96.44 315 MET B O 1
ATOM 5657 N N . THR B 1 316 ? 2.689 8.93 18.062 1 96.19 316 THR B N 1
ATOM 5658 C CA . THR B 1 316 ? 2.697 10.367 17.812 1 96.19 316 THR B CA 1
ATOM 5659 C C . THR B 1 316 ? 3.836 10.75 16.875 1 96.19 316 THR B C 1
ATOM 5661 O O . THR B 1 316 ? 4.984 10.352 17.094 1 96.19 316 THR B O 1
ATOM 5664 N N . LEU B 1 317 ? 3.521 11.445 15.852 1 96.75 317 LEU B N 1
ATOM 5665 C CA . LEU B 1 317 ? 4.504 11.93 14.891 1 96.75 317 LEU B CA 1
ATOM 5666 C C . LEU B 1 317 ? 4.52 13.453 14.844 1 96.75 317 LEU B C 1
ATOM 5668 O O . LEU B 1 317 ? 3.463 14.086 14.805 1 96.75 317 LEU B O 1
ATOM 5672 N N . GLU B 1 318 ? 5.66 14.016 14.836 1 96.38 318 GLU B N 1
ATOM 5673 C CA . GLU B 1 318 ? 5.887 15.43 14.562 1 96.38 318 GLU B CA 1
ATOM 5674 C C . GLU B 1 318 ? 6.754 15.625 13.32 1 96.38 318 GLU B C 1
ATOM 5676 O O . GLU B 1 318 ? 7.938 15.273 13.328 1 96.38 318 GLU B O 1
ATOM 5681 N N . PHE B 1 319 ? 6.172 16.219 12.383 1 95.44 319 PHE B N 1
ATOM 5682 C CA . PHE B 1 319 ? 6.852 16.406 11.109 1 95.44 319 PHE B CA 1
ATOM 5683 C C . PHE B 1 319 ? 7.648 17.703 11.102 1 95.44 319 PHE B C 1
ATOM 5685 O O . PHE B 1 319 ? 7.137 18.766 11.5 1 95.44 319 PHE B O 1
ATOM 5692 N N . ARG B 1 320 ? 8.883 17.609 10.531 1 93.44 320 ARG B N 1
ATOM 5693 C CA . ARG B 1 320 ? 9.773 18.766 10.57 1 93.44 320 ARG B CA 1
ATOM 5694 C C . ARG B 1 320 ? 10.188 19.188 9.172 1 93.44 320 ARG B C 1
ATOM 5696 O O . ARG B 1 320 ? 10.289 20.391 8.883 1 93.44 320 ARG B O 1
ATOM 5703 N N . ARG B 1 321 ? 10.445 18.188 8.359 1 91.19 321 ARG B N 1
ATOM 5704 C CA . ARG B 1 321 ? 10.922 18.484 7.008 1 91.19 321 ARG B CA 1
ATOM 5705 C C . ARG B 1 321 ? 10.43 17.422 6.02 1 91.19 321 ARG B C 1
ATOM 5707 O O . ARG B 1 321 ? 10.156 16.281 6.402 1 91.19 321 ARG B O 1
ATOM 5714 N N . GLU B 1 322 ? 10.406 17.828 4.754 1 88.56 322 GLU B N 1
ATOM 5715 C CA . GLU B 1 322 ? 10.078 16.906 3.676 1 88.56 322 GLU B CA 1
ATOM 5716 C C . GLU B 1 322 ? 11.336 16.234 3.129 1 88.56 322 GLU B C 1
ATOM 5718 O O . GLU B 1 322 ? 12.438 16.781 3.24 1 88.56 322 GLU B O 1
ATOM 5723 N N . CYS B 1 323 ? 11.086 15.023 2.605 1 89.88 323 CYS B N 1
ATOM 5724 C CA . CYS B 1 323 ? 12.156 14.266 1.96 1 89.88 323 CYS B CA 1
ATOM 5725 C C . CYS B 1 323 ? 11.867 14.062 0.479 1 89.88 323 CYS B C 1
ATOM 5727 O O . CYS B 1 323 ? 10.703 13.945 0.083 1 89.88 323 CYS B O 1
ATOM 5729 N N . THR B 1 324 ? 12.93 14.086 -0.272 1 87.12 324 THR B N 1
ATOM 5730 C CA . THR B 1 324 ? 12.812 13.805 -1.698 1 87.12 324 THR B CA 1
ATOM 5731 C C . THR B 1 324 ? 13.516 12.5 -2.049 1 87.12 324 THR B C 1
ATOM 5733 O O . THR B 1 324 ? 14.156 11.883 -1.191 1 87.12 324 THR B O 1
ATOM 5736 N N . GLN B 1 325 ? 13.445 12.172 -3.299 1 85.62 325 GLN B N 1
ATOM 5737 C CA . GLN B 1 325 ? 13.977 10.898 -3.771 1 85.62 325 GLN B CA 1
ATOM 5738 C C . GLN B 1 325 ? 15.492 10.844 -3.619 1 85.62 325 GLN B C 1
ATOM 5740 O O . GLN B 1 325 ? 16.062 9.773 -3.449 1 85.62 325 GLN B O 1
ATOM 5745 N N . SER B 1 326 ? 16.141 11.914 -3.637 1 85.44 326 SER B N 1
ATOM 5746 C CA . SER B 1 326 ? 17.609 11.961 -3.627 1 85.44 326 SER B CA 1
ATOM 5747 C C . SER B 1 326 ? 18.156 11.914 -2.203 1 85.44 326 SER B C 1
ATOM 5749 O O . SER B 1 326 ? 19.359 11.766 -1.999 1 85.44 326 SER B O 1
ATOM 5751 N N . ASN B 1 327 ? 17.359 11.945 -1.255 1 89.75 327 ASN B N 1
ATOM 5752 C CA . ASN B 1 327 ? 17.797 12.016 0.134 1 89.75 327 ASN B CA 1
ATOM 5753 C C . ASN B 1 327 ? 18.125 10.633 0.689 1 89.75 327 ASN B C 1
ATOM 5755 O O . ASN B 1 327 ? 17.562 9.633 0.237 1 89.75 327 ASN B O 1
ATOM 5759 N N . MET B 1 328 ? 19.062 10.648 1.57 1 91.56 328 MET B N 1
ATOM 5760 C CA . MET B 1 328 ? 19.328 9.484 2.408 1 91.56 328 MET B CA 1
ATOM 5761 C C . MET B 1 328 ? 18.984 9.766 3.865 1 91.56 328 MET B C 1
ATOM 5763 O O . MET B 1 328 ? 19.219 10.867 4.363 1 91.56 328 MET B O 1
ATOM 5767 N N . LEU B 1 329 ? 18.484 8.734 4.531 1 94 329 LEU B N 1
ATOM 5768 C CA . LEU B 1 329 ? 18 8.969 5.887 1 94 329 LEU B CA 1
ATOM 5769 C C . LEU B 1 329 ? 18.625 7.988 6.871 1 94 329 LEU B C 1
ATOM 5771 O O . LEU B 1 329 ? 19.188 6.973 6.461 1 94 329 LEU B O 1
ATOM 5775 N N . GLU B 1 330 ? 18.547 8.391 8.117 1 95.38 330 GLU B N 1
ATOM 5776 C CA . GLU B 1 330 ? 18.859 7.531 9.25 1 95.38 330 GLU B CA 1
ATOM 5777 C C . GLU B 1 330 ? 17.734 7.539 10.281 1 95.38 330 GLU B C 1
ATOM 5779 O O . GLU B 1 330 ? 17.125 8.578 10.531 1 95.38 330 GLU B O 1
ATOM 5784 N N . SER B 1 331 ? 17.516 6.355 10.789 1 96.38 331 SER B N 1
ATOM 5785 C CA . SER B 1 331 ? 16.484 6.18 11.812 1 96.38 331 SER B CA 1
ATOM 5786 C C . SER B 1 331 ? 17.109 5.855 13.164 1 96.38 331 SER B C 1
ATOM 5788 O O . SER B 1 331 ? 17.969 4.969 13.266 1 96.38 331 SER B O 1
ATOM 5790 N N . MET B 1 332 ? 16.672 6.574 14.188 1 96.5 332 MET B N 1
ATOM 5791 C CA . MET B 1 332 ? 17.156 6.371 15.547 1 96.5 332 MET B CA 1
ATOM 5792 C C . MET B 1 332 ? 16 6.051 16.5 1 96.5 332 MET B C 1
ATOM 5794 O O . MET B 1 332 ? 14.898 6.57 16.328 1 96.5 332 MET B O 1
ATOM 5798 N N . ALA B 1 333 ? 16.328 5.23 17.5 1 96.62 333 ALA B N 1
ATOM 5799 C CA . ALA B 1 333 ? 15.312 4.898 18.5 1 96.62 333 ALA B CA 1
ATOM 5800 C C . ALA B 1 333 ? 15.953 4.637 19.859 1 96.62 333 ALA B C 1
ATOM 5802 O O . ALA B 1 333 ? 17.078 4.141 19.938 1 96.62 333 ALA B O 1
ATOM 5803 N N . THR B 1 334 ? 15.258 5.016 20.891 1 95.44 334 THR B N 1
ATOM 5804 C CA . THR B 1 334 ? 15.656 4.734 22.266 1 95.44 334 THR B CA 1
ATOM 5805 C C . THR B 1 334 ? 14.438 4.43 23.125 1 95.44 334 THR B C 1
ATOM 5807 O O . THR B 1 334 ? 13.414 5.109 23.031 1 95.44 334 THR B O 1
ATOM 5810 N N . PRO B 1 335 ? 14.547 3.373 23.922 1 92.56 335 PRO B N 1
ATOM 5811 C CA . PRO B 1 335 ? 13.453 3.137 24.859 1 92.56 335 PRO B CA 1
ATOM 5812 C C . PRO B 1 335 ? 13.32 4.25 25.906 1 92.56 335 PRO B C 1
ATOM 5814 O O . PRO B 1 335 ? 14.32 4.805 26.344 1 92.56 335 PRO B O 1
ATOM 5817 N N . THR B 1 336 ? 12.117 4.727 26.016 1 83.75 336 THR B N 1
ATOM 5818 C CA . THR B 1 336 ? 11.852 5.758 27 1 83.75 336 THR B CA 1
ATOM 5819 C C . THR B 1 336 ? 11.328 5.145 28.297 1 83.75 336 THR B C 1
ATOM 5821 O O . THR B 1 336 ? 10.492 4.242 28.266 1 83.75 336 THR B O 1
ATOM 5824 N N . SER B 1 337 ? 12.211 4.941 29.234 1 61.12 337 SER B N 1
ATOM 5825 C CA . SER B 1 337 ? 11.859 4.391 30.531 1 61.12 337 SER B CA 1
ATOM 5826 C C . SER B 1 337 ? 10.594 5.035 31.078 1 61.12 337 SER B C 1
ATOM 5828 O O . SER B 1 337 ? 10.57 6.238 31.359 1 61.12 337 SER B O 1
ATOM 5830 N N . LYS B 1 338 ? 9.562 5.219 30.531 1 51.16 338 LYS B N 1
ATOM 5831 C CA . LYS B 1 338 ? 8.625 5.574 31.578 1 51.16 338 LYS B CA 1
ATOM 5832 C C . LYS B 1 338 ? 8.836 4.711 32.812 1 51.16 338 LYS B C 1
ATOM 5834 O O . LYS B 1 338 ? 9.359 3.6 32.719 1 51.16 338 LYS B O 1
ATOM 5839 N N . LEU B 1 339 ? 8.383 5.336 34 1 41.25 339 LEU B N 1
ATOM 5840 C CA . LEU B 1 339 ? 8.359 4.875 35.406 1 41.25 339 LEU B CA 1
ATOM 5841 C C . LEU B 1 339 ? 7.902 3.424 35.469 1 41.25 339 LEU B C 1
ATOM 5843 O O . LEU B 1 339 ? 6.742 3.117 35.188 1 41.25 339 LEU B O 1
ATOM 5847 N N . ILE B 1 340 ? 8.586 2.533 34.812 1 38.66 340 ILE B N 1
ATOM 5848 C CA . ILE B 1 340 ? 8.289 1.241 35.438 1 38.66 340 ILE B CA 1
ATOM 5849 C C . ILE B 1 340 ? 7.863 1.441 36.875 1 38.66 340 ILE B C 1
ATOM 5851 O O . ILE B 1 340 ? 8.633 1.96 37.688 1 38.66 340 ILE B O 1
ATOM 5855 N N . HIS B 1 341 ? 6.711 1.841 37.156 1 34.91 341 HIS B N 1
ATOM 5856 C CA . HIS B 1 341 ? 6.465 1.553 38.562 1 34.91 341 HIS B CA 1
ATOM 5857 C C . HIS B 1 341 ? 7.328 0.39 39.062 1 34.91 341 HIS B C 1
ATOM 5859 O O . HIS B 1 341 ? 7.504 -0.596 38.344 1 34.91 341 HIS B O 1
ATOM 5865 N N . ALA B 1 342 ? 8.289 0.741 40.031 1 33.28 342 ALA B N 1
ATOM 5866 C CA . ALA B 1 342 ? 9.211 0.01 40.906 1 33.28 342 ALA B CA 1
ATOM 5867 C C . ALA B 1 342 ? 8.633 -1.343 41.312 1 33.28 342 ALA B C 1
ATOM 5869 O O . ALA B 1 342 ? 9.094 -1.961 42.281 1 33.28 342 ALA B O 1
ATOM 5870 N N . ASN B 1 343 ? 7.488 -1.824 40.906 1 32.94 343 ASN B N 1
ATOM 5871 C CA . ASN B 1 343 ? 7.398 -3.016 41.75 1 32.94 343 ASN B CA 1
ATOM 5872 C C . ASN B 1 343 ? 8.562 -3.971 41.469 1 32.94 343 ASN B C 1
ATOM 5874 O O . ASN B 1 343 ? 8.859 -4.301 40.344 1 32.94 343 ASN B O 1
ATOM 5878 N N . ASN B 1 344 ? 9.617 -4.004 42.375 1 34.53 344 ASN B N 1
ATOM 5879 C CA . ASN B 1 344 ? 10.812 -4.754 42.75 1 34.53 344 ASN B CA 1
ATOM 5880 C C . ASN B 1 344 ? 10.742 -6.199 42.25 1 34.53 344 ASN B C 1
ATOM 5882 O O . ASN B 1 344 ? 11.547 -7.035 42.656 1 34.53 344 ASN B O 1
ATOM 5886 N N . SER B 1 345 ? 9.57 -6.871 42.188 1 33.56 345 SER B N 1
ATOM 5887 C CA . SER B 1 345 ? 9.828 -8.305 42.219 1 33.56 345 SER B CA 1
ATOM 5888 C C . SER B 1 345 ? 10.641 -8.742 41 1 33.56 345 SER B C 1
ATOM 5890 O O . SER B 1 345 ? 10.438 -8.227 39.906 1 33.56 345 SER B O 1
ATOM 5892 N N . ILE B 1 346 ? 11.859 -9.219 41.156 1 34 346 ILE B N 1
ATOM 5893 C CA . ILE B 1 346 ? 12.891 -9.875 40.375 1 34 346 ILE B CA 1
ATOM 5894 C C . ILE B 1 346 ? 12.25 -10.648 39.219 1 34 346 ILE B C 1
ATOM 5896 O O . ILE B 1 346 ? 12.93 -11.375 38.5 1 34 346 ILE B O 1
ATOM 5900 N N . ASN B 1 347 ? 10.977 -11.023 39.219 1 36.03 347 ASN B N 1
ATOM 5901 C CA . ASN B 1 347 ? 10.562 -11.984 38.188 1 36.03 347 ASN B CA 1
ATOM 5902 C C . ASN B 1 347 ? 10.758 -11.43 36.781 1 36.03 347 ASN B C 1
ATOM 5904 O O . ASN B 1 347 ? 10.477 -10.258 36.531 1 36.03 347 ASN B O 1
ATOM 5908 N N . ARG B 1 348 ? 11.586 -11.984 35.906 1 39.78 348 ARG B N 1
ATOM 5909 C CA . ARG B 1 348 ? 11.812 -11.82 34.469 1 39.78 348 ARG B CA 1
ATOM 5910 C C . ARG B 1 348 ? 10.555 -11.344 33.75 1 39.78 348 ARG B C 1
ATOM 5912 O O . ARG B 1 348 ? 9.867 -12.125 33.094 1 39.78 348 ARG B O 1
ATOM 5919 N N . LYS B 1 349 ? 9.664 -10.664 34.344 1 43.84 349 LYS B N 1
ATOM 5920 C CA . LYS B 1 349 ? 8.336 -10.359 33.844 1 43.84 349 LYS B CA 1
ATOM 5921 C C . LYS B 1 349 ? 8.43 -9.477 32.594 1 43.84 349 LYS B C 1
ATOM 5923 O O . LYS B 1 349 ? 9.062 -8.422 32.625 1 43.84 349 LYS B O 1
ATOM 5928 N N . VAL B 1 350 ? 8.328 -10.016 31.453 1 55.84 350 VAL B N 1
ATOM 5929 C CA . VAL B 1 350 ? 8.102 -9.32 30.188 1 55.84 350 VAL B CA 1
ATOM 5930 C C . VAL B 1 350 ? 7.387 -7.996 30.453 1 55.84 350 VAL B C 1
ATOM 5932 O O . VAL B 1 350 ? 6.383 -7.953 31.156 1 55.84 350 VAL B O 1
ATOM 5935 N N . ASN B 1 351 ? 8.148 -6.871 30.391 1 64.06 351 ASN B N 1
ATOM 5936 C CA . ASN B 1 351 ? 7.465 -5.582 30.453 1 64.06 351 ASN B CA 1
ATOM 5937 C C . ASN B 1 351 ? 6.266 -5.535 29.5 1 64.06 351 ASN B C 1
ATOM 5939 O O . ASN B 1 351 ? 6.422 -5.668 28.297 1 64.06 351 ASN B O 1
ATOM 5943 N N . ASN B 1 352 ? 5.102 -5.473 30.078 1 82.94 352 ASN B N 1
ATOM 5944 C CA . ASN B 1 352 ? 3.852 -5.535 29.328 1 82.94 352 ASN B CA 1
ATOM 5945 C C . ASN B 1 352 ? 3.697 -4.34 28.391 1 82.94 352 ASN B C 1
ATOM 5947 O O . ASN B 1 352 ? 3.082 -4.453 27.328 1 82.94 352 ASN B O 1
ATOM 5951 N N . ASN B 1 353 ? 4.414 -3.236 28.844 1 90.69 353 ASN B N 1
ATOM 5952 C CA . ASN B 1 353 ? 4.305 -2.035 28.031 1 90.69 353 ASN B CA 1
ATOM 5953 C C . ASN B 1 353 ? 5.676 -1.42 27.75 1 90.69 353 ASN B C 1
ATOM 5955 O O . ASN B 1 353 ? 6.539 -1.403 28.641 1 90.69 353 ASN B O 1
ATOM 5959 N N . LEU B 1 354 ? 5.902 -1.071 26.531 1 93.69 354 LEU B N 1
ATOM 5960 C CA . LEU B 1 354 ? 7.133 -0.409 26.109 1 93.69 354 LEU B CA 1
ATOM 5961 C C . LEU B 1 354 ? 6.832 0.926 25.438 1 93.69 354 LEU B C 1
ATOM 5963 O O . LEU B 1 354 ? 5.746 1.116 24.891 1 93.69 354 LEU B O 1
ATOM 5967 N N . GLN B 1 355 ? 7.723 1.854 25.625 1 94.38 355 GLN B N 1
ATOM 5968 C CA . GLN B 1 355 ? 7.652 3.137 24.938 1 94.38 355 GLN B CA 1
ATOM 5969 C C . GLN B 1 355 ? 8.984 3.475 24.266 1 94.38 355 GLN B C 1
ATOM 5971 O O . GLN B 1 355 ? 10.047 3.258 24.859 1 94.38 355 GLN B O 1
ATOM 5976 N N . PHE B 1 356 ? 8.891 3.988 23.047 1 95.5 356 PHE B N 1
ATOM 5977 C CA . PHE B 1 356 ? 10.109 4.375 22.328 1 95.5 356 PHE B CA 1
ATOM 5978 C C . PHE B 1 356 ? 10.008 5.812 21.828 1 95.5 356 PHE B C 1
ATOM 5980 O O . PHE B 1 356 ? 8.945 6.254 21.406 1 95.5 356 PHE B O 1
ATOM 5987 N N . THR B 1 357 ? 11.133 6.508 21.922 1 95.62 357 THR B N 1
ATOM 5988 C CA . THR B 1 357 ? 11.32 7.777 21.234 1 95.62 357 THR B CA 1
ATOM 5989 C C . THR B 1 357 ? 12.125 7.574 19.953 1 95.62 357 THR B C 1
ATOM 5991 O O . THR B 1 357 ? 13.102 6.816 19.938 1 95.62 357 THR B O 1
ATOM 5994 N N . HIS B 1 358 ? 11.68 8.242 18.906 1 96.88 358 HIS B N 1
ATOM 5995 C CA . HIS B 1 358 ? 12.289 8.039 17.594 1 96.88 358 HIS B CA 1
ATOM 5996 C C . HIS B 1 358 ? 12.711 9.367 16.969 1 96.88 358 HIS B C 1
ATOM 5998 O O . HIS B 1 358 ? 12.109 10.406 17.25 1 96.88 358 HIS B O 1
ATOM 6004 N N . LEU B 1 359 ? 13.742 9.289 16.141 1 96.94 359 LEU B N 1
ATOM 6005 C CA . LEU B 1 359 ? 14.164 10.414 15.312 1 96.94 359 LEU B CA 1
ATOM 6006 C C . LEU B 1 359 ? 14.57 9.93 13.922 1 96.94 359 LEU B C 1
ATOM 6008 O O . LEU B 1 359 ? 15.375 9.008 13.789 1 96.94 359 LEU B O 1
ATOM 6012 N N . LEU B 1 360 ? 13.938 10.453 12.938 1 96.44 360 LEU B N 1
ATOM 6013 C CA . LEU B 1 360 ? 14.359 10.312 11.547 1 96.44 360 LEU B CA 1
ATOM 6014 C C . LEU B 1 360 ? 15.078 11.57 11.07 1 96.44 360 LEU B C 1
ATOM 6016 O O . LEU B 1 360 ? 14.547 12.672 11.18 1 96.44 360 LEU B O 1
ATOM 6020 N N . ARG B 1 361 ? 16.25 11.43 10.484 1 95.62 361 ARG B N 1
ATOM 6021 C CA . ARG B 1 361 ? 16.984 12.602 10.047 1 95.62 361 ARG B CA 1
ATOM 6022 C C . ARG B 1 361 ? 17.719 12.328 8.742 1 95.62 361 ARG B C 1
ATOM 6024 O O . ARG B 1 361 ? 17.891 11.172 8.344 1 95.62 361 ARG B O 1
ATOM 6031 N N . LEU B 1 362 ? 18.141 13.398 8.07 1 94.06 362 LEU B N 1
ATOM 6032 C CA . LEU B 1 362 ? 18.859 13.297 6.801 1 94.06 362 LEU B CA 1
ATOM 6033 C C . LEU B 1 362 ? 20.344 13.047 7.031 1 94.06 362 LEU B C 1
ATOM 6035 O O . LEU B 1 362 ? 20.938 13.609 7.949 1 94.06 362 LEU B O 1
ATOM 6039 N N . LEU B 1 363 ? 20.844 12.242 6.168 1 90.81 363 LEU B N 1
ATOM 6040 C CA . LEU B 1 363 ? 22.266 11.891 6.273 1 90.81 363 LEU B CA 1
ATOM 6041 C C . LEU B 1 363 ? 23.109 12.758 5.348 1 90.81 363 LEU B C 1
ATOM 6043 O O . LEU B 1 363 ? 24.297 12.961 5.594 1 90.81 363 LEU B O 1
ATOM 6047 N N . ASP B 1 364 ? 22.609 13.156 4.238 1 81.62 364 ASP B N 1
ATOM 6048 C CA . ASP B 1 364 ? 23.375 13.805 3.17 1 81.62 364 ASP B CA 1
ATOM 6049 C C . ASP B 1 364 ? 23.719 15.242 3.541 1 81.62 364 ASP B C 1
ATOM 6051 O O . ASP B 1 364 ? 24.453 15.914 2.812 1 81.62 364 ASP B O 1
ATOM 6055 N N . ASP B 1 365 ? 23.328 15.734 4.637 1 76.69 365 ASP B N 1
ATOM 6056 C CA . ASP B 1 365 ? 23.594 17.094 5.102 1 76.69 365 ASP B CA 1
ATOM 6057 C C . ASP B 1 365 ? 24.422 17.078 6.387 1 76.69 365 ASP B C 1
ATOM 6059 O O . ASP B 1 365 ? 24.141 16.297 7.301 1 76.69 365 ASP B O 1
ATOM 6063 N N . ASP B 1 366 ? 25.406 17.812 6.352 1 81.19 366 ASP B N 1
ATOM 6064 C CA . ASP B 1 366 ? 26.281 17.875 7.512 1 81.19 366 ASP B CA 1
ATOM 6065 C C . ASP B 1 366 ? 25.5 18.188 8.789 1 81.19 366 ASP B C 1
ATOM 6067 O O . ASP B 1 366 ? 25.844 17.703 9.867 1 81.19 366 ASP B O 1
ATOM 6071 N N . GLN B 1 367 ? 24.469 18.953 8.648 1 86.25 367 GLN B N 1
ATOM 6072 C CA . GLN B 1 367 ? 23.672 19.344 9.812 1 86.25 367 GLN B CA 1
ATOM 6073 C C . GLN B 1 367 ? 22.688 18.25 10.188 1 86.25 367 GLN B C 1
ATOM 6075 O O . GLN B 1 367 ? 22.062 18.297 11.25 1 86.25 367 GLN B O 1
ATOM 6080 N N . ARG B 1 368 ? 22.531 17.281 9.391 1 89.19 368 ARG B N 1
ATOM 6081 C CA . ARG B 1 368 ? 21.641 16.156 9.602 1 89.19 368 ARG B CA 1
ATOM 6082 C C . ARG B 1 368 ? 20.266 16.625 10.094 1 89.19 368 ARG B C 1
ATOM 6084 O O . ARG B 1 368 ? 19.812 16.219 11.164 1 89.19 368 ARG B O 1
ATOM 6091 N N . PRO B 1 369 ? 19.672 17.469 9.359 1 93.5 369 PRO B N 1
ATOM 6092 C CA . PRO B 1 369 ? 18.391 18.031 9.797 1 93.5 369 PRO B CA 1
ATOM 6093 C C . PRO B 1 369 ? 17.344 16.969 10.078 1 93.5 369 PRO B C 1
ATOM 6095 O O . PRO B 1 369 ? 17.328 15.914 9.438 1 93.5 369 PRO B O 1
ATOM 6098 N N . GLU B 1 370 ? 16.453 17.281 11.062 1 95.56 370 GLU B N 1
ATOM 6099 C CA . GLU B 1 370 ? 15.383 16.375 11.461 1 95.56 370 GLU B CA 1
ATOM 6100 C C . GLU B 1 370 ? 14.281 16.328 10.398 1 95.56 370 GLU B C 1
ATOM 6102 O O . GLU B 1 370 ? 13.938 17.359 9.82 1 95.56 370 GLU B O 1
ATOM 6107 N N . VAL B 1 371 ? 13.789 15.148 10.172 1 95.88 371 VAL B N 1
ATOM 6108 C CA . VAL B 1 371 ? 12.648 14.969 9.281 1 95.88 371 VAL B CA 1
ATOM 6109 C C . VAL B 1 371 ? 11.391 14.719 10.109 1 95.88 371 VAL B C 1
ATOM 6111 O O . VAL B 1 371 ? 10.383 15.414 9.938 1 95.88 371 VAL B O 1
ATOM 6114 N N . VAL B 1 372 ? 11.5 13.781 11.039 1 97.12 372 VAL B N 1
ATOM 6115 C CA . VAL B 1 372 ? 10.352 13.438 11.875 1 97.12 372 VAL B CA 1
ATOM 6116 C C . VAL B 1 372 ? 10.836 13.047 13.273 1 97.12 372 VAL B C 1
ATOM 6118 O O . VAL B 1 372 ? 11.836 12.344 13.422 1 97.12 372 VAL B O 1
ATOM 6121 N N . ARG B 1 373 ? 10.125 13.516 14.312 1 96.5 373 ARG B N 1
ATOM 6122 C CA . ARG B 1 373 ? 10.195 12.969 15.656 1 96.5 373 ARG B CA 1
ATOM 6123 C C . ARG B 1 373 ? 8.961 12.125 15.969 1 96.5 373 ARG B C 1
ATOM 6125 O O . ARG B 1 373 ? 7.848 12.477 15.562 1 96.5 373 ARG B O 1
ATOM 6132 N N . ALA B 1 374 ? 9.227 11.078 16.703 1 96.75 374 ALA B N 1
ATOM 6133 C CA . ALA B 1 374 ? 8.062 10.234 16.984 1 96.75 374 ALA B CA 1
ATOM 6134 C C . ALA B 1 374 ? 8.164 9.578 18.359 1 96.75 374 ALA B C 1
ATOM 6136 O O . ALA B 1 374 ? 9.258 9.461 18.906 1 96.75 374 ALA B O 1
ATOM 6137 N N . ARG B 1 375 ? 7.047 9.281 18.875 1 95.69 375 ARG B N 1
ATOM 6138 C CA . ARG B 1 375 ? 6.891 8.438 20.062 1 95.69 375 ARG B CA 1
ATOM 6139 C C . ARG B 1 375 ? 5.926 7.289 19.797 1 95.69 375 ARG B C 1
ATOM 6141 O O . ARG B 1 375 ? 4.848 7.496 19.234 1 95.69 375 ARG B O 1
ATOM 6148 N N . THR B 1 376 ? 6.34 6.121 20.156 1 95.94 376 THR B N 1
ATOM 6149 C CA . THR B 1 376 ? 5.48 4.953 19.984 1 95.94 376 THR B CA 1
ATOM 6150 C C . THR B 1 376 ? 5.316 4.211 21.312 1 95.94 376 THR B C 1
ATOM 6152 O O . THR B 1 376 ? 6.242 4.156 22.109 1 95.94 376 THR B O 1
ATOM 6155 N N . GLU B 1 377 ? 4.148 3.654 21.516 1 95.5 377 GLU B N 1
ATOM 6156 C CA . GLU B 1 377 ? 3.84 2.805 22.672 1 95.5 377 GLU B CA 1
ATOM 6157 C C . GLU B 1 377 ? 3.418 1.408 22.219 1 95.5 377 GLU B C 1
ATOM 6159 O O . GLU B 1 377 ? 2.676 1.258 21.25 1 95.5 377 GLU B O 1
ATOM 6164 N N . TRP B 1 378 ? 3.912 0.423 22.984 1 95.56 378 TRP B N 1
ATOM 6165 C CA . TRP B 1 378 ? 3.742 -0.974 22.594 1 95.56 378 TRP B CA 1
ATOM 6166 C C . TRP B 1 378 ? 3.236 -1.807 23.766 1 95.56 378 TRP B C 1
ATOM 6168 O O . TRP B 1 378 ? 3.646 -1.593 24.906 1 95.56 378 TRP B O 1
ATOM 6178 N N . HIS B 1 379 ? 2.389 -2.75 23.453 1 95 379 HIS B N 1
ATOM 6179 C CA . HIS B 1 379 ? 1.871 -3.695 24.438 1 95 379 HIS B CA 1
ATOM 6180 C C . HIS B 1 379 ? 2.186 -5.133 24.031 1 95 379 HIS B C 1
ATOM 6182 O O . HIS B 1 379 ? 2.035 -5.504 22.875 1 95 379 HIS B O 1
ATOM 6188 N N . PHE B 1 380 ? 2.596 -5.891 24.969 1 93.94 380 PHE B N 1
ATOM 6189 C CA . PHE B 1 380 ? 2.975 -7.277 24.734 1 93.94 380 PHE B CA 1
ATOM 6190 C C . PHE B 1 380 ? 1.778 -8.094 24.25 1 93.94 380 PHE B C 1
ATOM 6192 O O . PHE B 1 380 ? 0.677 -7.961 24.797 1 93.94 380 PHE B O 1
ATOM 6199 N N . LYS B 1 381 ? 2.098 -8.922 23.094 1 87.38 381 LYS B N 1
ATOM 6200 C CA . LYS B 1 381 ? 1.052 -9.766 22.531 1 87.38 381 LYS B CA 1
ATOM 6201 C C . LYS B 1 381 ? 0.766 -10.961 23.438 1 87.38 381 LYS B C 1
ATOM 6203 O O . LYS B 1 381 ? 1.665 -11.75 23.734 1 87.38 381 LYS B O 1
ATOM 6208 N N . ASN B 1 382 ? -0.214 -10.945 24.234 1 73.44 382 ASN B N 1
ATOM 6209 C CA . ASN B 1 382 ? -0.532 -12.117 25.047 1 73.44 382 ASN B CA 1
ATOM 6210 C C . ASN B 1 382 ? -1.156 -13.227 24.219 1 73.44 382 ASN B C 1
ATOM 6212 O O . ASN B 1 382 ? -2.24 -13.055 23.656 1 73.44 382 ASN B O 1
ATOM 6216 N N . TYR B 1 383 ? -0.365 -14 23.516 1 55.44 383 TYR B N 1
ATOM 6217 C CA . TYR B 1 383 ? -0.884 -15.094 22.703 1 55.44 383 TYR B CA 1
ATOM 6218 C C . TYR B 1 383 ? -1.97 -15.859 23.453 1 55.44 383 TYR B C 1
ATOM 6220 O O . TYR B 1 383 ? -2.795 -16.531 22.844 1 55.44 383 TYR B O 1
ATOM 6228 N N . ALA B 1 384 ? -1.986 -15.867 24.734 1 46.53 384 ALA B N 1
ATOM 6229 C CA . ALA B 1 384 ? -3.088 -16.531 25.422 1 46.53 384 ALA B CA 1
ATOM 6230 C C . ALA B 1 384 ? -4.426 -15.898 25.062 1 46.53 384 ALA B C 1
ATOM 6232 O O . ALA B 1 384 ? -5.461 -16.578 25.047 1 46.53 384 ALA B O 1
ATOM 6233 N N . ASP B 1 385 ? -4.48 -14.656 24.844 1 40.38 385 ASP B N 1
ATOM 6234 C CA . ASP B 1 385 ? -5.742 -13.977 24.578 1 40.38 385 ASP B CA 1
ATOM 6235 C C . ASP B 1 385 ? -6.188 -14.211 23.125 1 40.38 385 ASP B C 1
ATOM 6237 O O . ASP B 1 385 ? -7.305 -13.844 22.75 1 40.38 385 ASP B O 1
ATOM 6241 N N . SER B 1 386 ? -5.434 -14.344 22.266 1 35.69 386 SER B N 1
ATOM 6242 C CA . SER B 1 386 ? -5.875 -14.719 20.922 1 35.69 386 SER B CA 1
ATOM 6243 C C . SER B 1 386 ? -6.309 -16.172 20.875 1 35.69 386 SER B C 1
ATOM 6245 O O . SER B 1 386 ? -6.637 -16.703 19.797 1 35.69 386 SER B O 1
ATOM 6247 N N . ILE B 1 387 ? -6.109 -16.984 21.891 1 28.88 387 ILE B N 1
ATOM 6248 C CA . ILE B 1 387 ? -6.73 -18.312 21.938 1 28.88 387 ILE B CA 1
ATOM 6249 C C . ILE B 1 387 ? -8.219 -18.172 22.266 1 28.88 387 ILE B C 1
ATOM 6251 O O . ILE B 1 387 ? -8.586 -17.484 23.219 1 28.88 387 ILE B O 1
#

Nearest PDB structures (foldseek):
  5x04-assembly1_A  TM=9.430E-01  e=7.295E-35  Umbellularia californica
  5x04-assembly1_B  TM=9.461E-01  e=3.475E-33  Umbellularia californica
  8qrt-assembly2_CCC  TM=9.435E-01  e=4.481E-32  Lemna aequinoctialis
  8qs0-assembly2_DDD  TM=9.377E-01  e=2.023E-32  Lemna aequinoctialis
  8qs0-assembly2_CCC  TM=9.364E-01  e=4.604E-31  Lemna aequinoctialis

InterPro domains:
  IPR002864 Acyl-ACP thioesterase, N-terminal hotdog domain [PF01643] (107-240)
  IPR029069 HotDog domain superfamily [SSF54637] (107-250)
  IPR029069 HotDog domain superfamily [SSF54637] (266-382)
  IPR045023 Acyl-[acyl-carrier-protein] hydrolase FATA/B [PTHR31727] (86-382)
  IPR049427 Acyl-ACP thioesterase-like, C-terminal domain [PF20791] (267-378)

Radius of gyration: 32.43 Å; Cα contacts (8 Å, |Δi|>4): 1297; chains: 2; bounding box: 67×116×115 Å

Solvent-accessible surface area (backbone atoms only — not comparable to full-atom values): 45089 Å² total; per-residue (Å²): 139,86,85,72,90,75,87,75,88,74,87,76,85,77,82,81,76,82,73,83,75,82,77,79,81,78,82,72,84,87,87,83,84,77,83,70,82,75,73,78,67,84,73,81,87,88,78,87,74,85,76,80,80,76,76,85,72,83,73,81,74,79,72,74,68,72,72,64,61,89,76,50,76,47,70,69,68,83,71,67,82,51,87,66,67,89,51,67,61,58,54,43,44,46,40,41,61,64,28,47,63,36,86,69,71,37,28,34,34,38,50,45,61,39,46,67,85,41,26,18,48,82,50,21,45,33,71,52,42,52,50,46,50,53,50,41,52,53,40,41,42,34,61,68,64,74,50,39,34,69,48,96,64,24,33,46,60,27,50,77,66,42,36,40,76,41,70,40,35,40,38,40,39,43,77,55,75,51,34,64,66,39,48,33,32,36,38,34,36,33,25,77,31,83,94,46,31,35,28,41,30,30,42,30,21,36,55,83,79,58,45,74,24,33,34,24,39,33,36,32,36,35,27,29,66,84,80,68,39,78,39,74,71,48,68,70,42,48,64,68,47,56,81,34,46,45,100,73,69,60,56,53,67,74,73,65,69,65,72,83,80,73,83,72,46,83,86,62,36,74,27,76,34,69,82,42,63,60,52,78,78,43,18,24,60,83,60,31,48,36,75,54,56,52,52,63,47,55,54,63,22,49,60,65,64,52,69,72,45,30,44,72,35,32,39,36,40,37,52,69,47,88,52,45,68,86,45,36,31,32,16,29,22,26,76,46,77,62,80,65,68,72,77,72,69,83,65,90,61,77,70,53,64,47,37,35,40,31,34,32,25,35,59,84,40,95,79,35,53,61,28,35,40,33,40,40,31,32,35,53,60,58,65,73,70,77,101,138,85,86,72,87,72,86,72,86,71,84,74,84,75,83,79,78,81,73,79,74,80,76,79,81,78,78,71,84,86,83,90,81,77,85,78,79,79,70,89,76,86,84,92,84,92,79,87,79,86,79,82,86,77,79,86,71,85,70,80,76,79,72,74,69,74,72,70,60,88,76,50,79,50,64,66,63,78,81,69,88,55,84,64,66,86,54,67,65,57,55,48,42,51,41,42,61,63,30,46,63,35,87,68,70,37,29,34,35,37,55,46,58,40,46,67,85,41,28,18,49,82,50,21,47,34,72,52,42,53,49,47,49,53,51,40,52,52,40,42,40,34,63,69,64,74,48,40,29,62,48,97,63,24,34,48,58,28,51,76,65,41,34,37,77,39,71,40,35,39,37,40,39,44,76,54,75,51,35,66,65,40,48,33,32,38,38,34,38,33,26,78,30,83,93,47,32,35,28,40,29,28,42,31,20,37,56,84,80,58,45,76,23,35,33,24,37,35,38,30,36,35,27,29,67,85,79,68,39,78,39,74,70,47,69,71,44,46,64,70,48,55,83,35,46,45,100,71,70,60,57,52,67,74,74,65,70,66,70,82,80,74,84,71,45,82,84,64,36,75,28,76,35,71,82,42,63,58,51,77,79,44,17,24,60,83,60,31,48,36,74,54,57,54,53,63,48,56,55,63,22,50,60,65,63,51,69,72,45,31,43,73,37,32,39,36,40,36,52,70,48,88,52,45,67,87,44,37,28,32,18,30,22,25,76,45,78,62,81,63,72,70,80,72,71,79,66,88,60,75,69,54,64,47,37,35,40,31,33,32,26,36,59,84,39,95,79,36,53,62,28,35,40,35,39,38,30,31,35,52,59,57,66,71,71,80,100